Protein 3Q18 (pdb70)

Nearest PDB structures (foldseek):
  3qag-assembly1_A  TM=9.996E-01  e=1.042E-37  Homo sapiens
  3q19-assembly1_A  TM=1.002E+00  e=1.270E-36  Homo sapiens
  3lfl-assembly1_A-2  TM=9.461E-01  e=1.760E-27  Homo sapiens
  3lfl-assembly2_C  TM=9.599E-01  e=8.315E-26  Homo sapiens
  4ags-assembly1_C  TM=8.315E-01  e=5.334E-13  Leishmania infantum

B-factor: mean 18.45, std 7.37, range [5.35, 47.24]

Organism: Homo sapiens (NCBI:txid9606)

Radius of gyration: 23.76 Å; Cα contacts (8 Å, |Δi|>4): 723; chains: 2; bounding box: 56×61×57 Å

Foldseek 3Di:
DPDAADFAPGDDDDADDPQEKEWEAALQDLLQQLLLLLCVVQVRHYDYHYAQPVGGYPCCCVQPVVNDDTWMAGNVRDIFDDRVRSSVCSQVVGDDDHFADPDPVLNVVLVVVVVLCVCQVVLLVVQLVCVVVVHDRPVSLVVNLVSVVVQLVQCVVQVELENSHPDHGSSLSNNPSSVLCCVLSVNPVSCVPRVSVVSSNVVQCPDPSSVVSRDDSVVSNVLVVCVVVVNSVSSD/DADFAPDDDDDADDPQEKEWEAALLDLLQQLLLLLCVVQVRHYYYHYAQPVGGYPCCCVQPVVNDDTWMADNVRDIFDDRVRSSVCSLVVRPGDRQQDPDPVSNVVLVVVVVLCVCLVVLLVVLLVCVLVVHDNPVSLVVNLVSVVVVLVQCVVVVALENSHVDHGSSLSSNPSSVLCCVLSVNPCSCVPRVSVVSNNVVQCVDPSSVVSRDDSVVVNVLVVCVSVVNSVSRD

CATH classification: 3.40.30.10 (+1 more: 1.20.1050.10)

Sequence (469 aa):
DATRTLGKGSQPPGPVPEGLIRIYSMRFCPYSHRTRLVLKAKDIRHEVVNINLRNKPEWYYTKHPFGHIPVLETSQSQLIYESVIACEEYLDDAYPGRKKLFPYDPYERARQKMLLELFSKVPHHLTKEECLVALRSGRESTNLKAALRRQEFSNLEEEILEEYQNTTFFGGTSISMIDYLLWPWFERLDVVYGILDCVSHTPALLRLWISAMKWDPTVSALLLMMDKSIFQGFLNLYFQNNPNAFDRRTLGKGSSQPPGPVPEGLLIRIYSMRFCPYSHRTRLVLKAKDIRRHEVVNINLRNKPEEWYYTKHPFGHIPVLETSQSQLIYESVIACEEYLDDDAYPGRKLFPPYYDPYERRARQKMLLLELFSKKVPHLTKECLVALRSGRESTNLKAALRQEFSNLEEILEYQNTTFFGGTSISMIDYLLWPWFERLDVVYGILDCVSHTPALLRLWISAMKWWDPTVSSALLMMDKSIFQGFLNLYFQNNPNAFD

InterPro domains:
  IPR004045 Glutathione S-transferase, N-terminal [PF13417] (27-100)
  IPR004045 Glutathione S-transferase, N-terminal [PS50404] (22-101)
  IPR005442 Glutathione S-transferase, omega-class [PR01625] (22-37)
  IPR005442 Glutathione S-transferase, omega-class [PR01625] (97-111)
  IPR005442 Glutathione S-transferase, omega-class [PR01625] (165-184)
  IPR010987 Glutathione S-transferase, C-terminal-like [PS50405] (106-231)
  IPR036249 Thioredoxin-like superfamily [SSF52833] (24-122)
  IPR036282 Glutathione S-transferase, C-terminal domain superfamily [SSF47616] (103-237)
  IPR040079 Glutathione transferase family [SFLDS00019] (24-208)
  IPR050983 Glutathione S-transferase Omega/HSP26 [PTHR43968] (1-242)

Solvent-accessible surface area: 22205 Å² total; per-residue (Å²): 69,93,80,181,23,56,14,153,53,28,140,80,33,44,130,8,67,153,36,54,1,9,0,0,0,16,77,23,10,22,94,0,1,10,0,17,0,0,0,101,9,12,126,12,174,58,64,30,18,1,0,15,48,128,70,50,0,100,16,0,107,99,30,9,79,151,0,80,16,0,0,0,15,12,38,131,92,46,45,0,48,68,5,57,16,0,1,14,21,0,5,41,38,65,112,72,102,68,5,7,32,182,70,36,28,64,27,6,56,3,19,28,8,17,106,65,2,75,130,0,15,112,21,1,109,61,0,10,46,5,68,92,59,70,157,143,23,108,109,43,31,51,40,0,76,103,21,0,38,44,1,13,121,33,4,106,186,44,134,33,67,24,2,28,18,119,75,28,16,0,0,0,0,3,0,0,0,5,4,18,1,0,55,13,22,47,0,90,59,0,2,78,78,0,63,21,0,103,130,0,17,41,14,0,95,203,17,107,11,0,61,62,32,78,32,84,98,69,85,5,74,27,19,7,69,58,83,69,126,116,48,73,87,7,25,57,247,26,50,9,162,79,37,154,85,34,46,123,7,67,156,60,57,1,9,0,0,0,10,121,22,14,21,92,0,0,12,0,35,0,0,0,101,6,13,94,7,135,56,53,64,20,31,0,8,55,104,66,44,0,136,32,0,89,99,35,7,77,146,0,77,16,0,0,0,12,10,42,138,86,37,46,0,48,68,5,44,16,0,1,22,20,0,2,69,32,70,104,47,114,109,6,21,31,216,49,34,38,56,56,5,41,3,21,30,10,20,106,74,2,73,125,1,14,112,17,1,114,59,0,10,55,6,69,88,56,65,168,160,19,108,130,42,35,55,39,0,75,103,28,1,28,41,2,12,116,44,3,105,196,45,134,41,64,22,0,35,15,116,84,27,16,0,0,0,0,4,0,1,0,5,6,23,1,0,64,19,22,45,0,92,62,0,3,78,78,1,67,20,0,102,127,0,19,48,20,0,106,211,15,108,10,0,57,62,30,74,36,74,100,78,75,5,69,36,27,6,72,59,89,68,119,108,50,59,96,12,23,111

Structure (mmCIF, N/CA/C/O backbone):
data_3Q18
#
_entry.id   3Q18
#
_cell.length_a   46.659
_cell.length_b   85.718
_cell.length_c   60.359
_cell.angle_alpha   90.00
_cell.angle_beta   95.26
_cell.angle_gamma   90.00
#
_symmetry.space_group_name_H-M   'P 1 21 1'
#
loop_
_entity.id
_entity.type
_entity.pdbx_description
1 polymer 'Glutathione S-transferase omega-2'
2 non-polymer DI(HYDROXYETHYL)ETHER
3 non-polymer GLYCEROL
4 non-polymer 'CHLORIDE ION'
5 water water
#
loop_
_atom_site.group_PDB
_atom_site.id
_atom_site.type_symbol
_atom_site.label_atom_id
_atom_site.label_alt_id
_atom_site.label_comp_id
_atom_site.label_asym_id
_atom_site.label_entity_id
_atom_site.label_seq_id
_atom_site.pdbx_PDB_ins_code
_atom_site.Cartn_x
_atom_site.Cartn_y
_atom_site.Cartn_z
_atom_site.occupancy
_atom_site.B_iso_or_equiv
_atom_site.auth_seq_id
_atom_site.auth_comp_id
_atom_site.auth_asym_id
_atom_site.auth_atom_id
_atom_site.pdbx_PDB_model_num
ATOM 1 N N . ASP A 1 4 ? 15.032 -12.832 32.523 1.00 28.78 4 ASP A N 1
ATOM 2 C CA . ASP A 1 4 ? 16.157 -12.505 31.600 1.00 28.53 4 ASP A CA 1
ATOM 3 C C . ASP A 1 4 ? 17.522 -12.590 32.294 1.00 29.13 4 ASP A C 1
ATOM 4 O O . ASP A 1 4 ? 18.500 -12.015 31.813 1.00 29.23 4 ASP A O 1
ATOM 9 N N . ALA A 1 5 ? 17.583 -13.314 33.413 1.00 29.37 5 ALA A N 1
ATOM 10 C CA . ALA A 1 5 ? 18.805 -13.424 34.216 1.00 29.74 5 ALA A CA 1
ATOM 11 C C . ALA A 1 5 ? 19.773 -14.446 33.616 1.00 30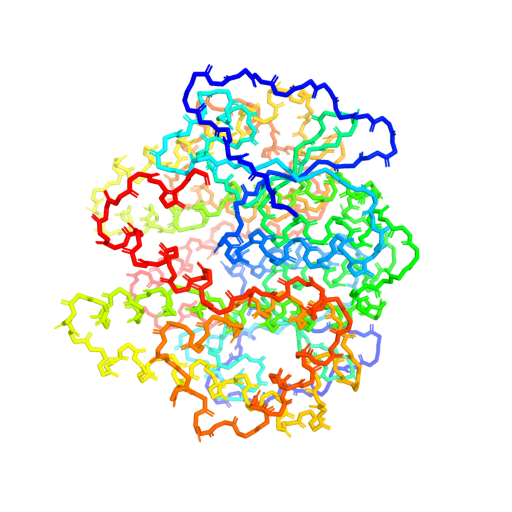.10 5 ALA A C 1
ATOM 12 O O . ALA A 1 5 ? 20.052 -15.484 34.221 1.00 31.18 5 ALA A O 1
ATOM 14 N N . THR A 1 6 ? 20.279 -14.140 32.424 1.00 29.00 6 THR A N 1
ATOM 15 C CA . THR A 1 6 ? 21.228 -15.003 31.723 1.00 29.22 6 THR A CA 1
ATOM 16 C C . THR A 1 6 ? 22.418 -14.180 31.248 1.00 29.11 6 THR A C 1
ATOM 17 O O . THR A 1 6 ? 22.305 -12.965 31.052 1.00 28.74 6 THR A O 1
ATOM 21 N N . ARG A 1 7 ? 23.551 -14.847 31.052 1.00 29.66 7 ARG A N 1
ATOM 22 C CA . ARG A 1 7 ? 24.764 -14.176 30.594 1.00 29.70 7 ARG A CA 1
ATOM 23 C C . ARG A 1 7 ? 24.619 -13.693 29.156 1.00 27.89 7 ARG A C 1
ATOM 24 O O . ARG A 1 7 ? 23.843 -14.251 28.377 1.00 27.36 7 ARG A O 1
ATOM 32 N N . THR A 1 8 ? 25.382 -12.659 28.816 1.00 26.64 8 THR A N 1
ATOM 33 C CA . THR A 1 8 ? 25.308 -12.041 27.501 1.00 25.04 8 THR A CA 1
ATOM 34 C C . THR A 1 8 ? 26.141 -12.803 26.483 1.00 25.42 8 THR A C 1
ATOM 35 O O . THR A 1 8 ? 27.118 -13.465 26.835 1.00 26.53 8 THR A O 1
ATOM 39 N N . LEU A 1 9 ? 25.737 -12.701 25.223 1.00 24.10 9 LEU A N 1
ATOM 40 C CA . LEU A 1 9 ? 26.514 -13.205 24.106 1.00 24.71 9 LEU A CA 1
ATOM 41 C C . LEU A 1 9 ? 27.342 -12.059 23.549 1.00 24.77 9 LEU A C 1
ATOM 42 O O . LEU A 1 9 ? 26.805 -10.985 23.267 1.00 23.81 9 LEU A O 1
ATOM 47 N N . GLY A 1 10 ? 28.641 -12.298 23.385 1.00 26.13 10 GLY A N 1
ATOM 48 C CA . GLY A 1 10 ? 29.568 -11.272 22.911 1.00 26.61 10 GLY A CA 1
ATOM 49 C C . GLY A 1 10 ? 30.371 -11.712 21.702 1.00 27.91 10 GLY A C 1
ATOM 50 O O . GLY A 1 10 ? 30.069 -12.731 21.074 1.00 27.61 10 GLY A O 1
ATOM 51 N N . LYS A 1 11 ? 31.405 -10.933 21.383 1.00 28.82 11 LYS A N 1
ATOM 52 C CA . LYS A 1 11 ? 32.308 -11.251 20.283 1.00 30.10 11 LYS A CA 1
ATOM 53 C C . LYS A 1 11 ? 32.817 -12.677 20.433 1.00 31.19 11 LYS A C 1
ATOM 54 O O . LYS A 1 11 ? 33.252 -13.076 21.516 1.00 31.86 11 LYS A O 1
ATOM 60 N N . GLY A 1 12 ? 32.729 -13.445 19.353 1.00 31.46 12 GLY A N 1
ATOM 61 C CA . GLY A 1 12 ? 33.188 -14.830 19.349 1.00 32.66 12 GLY A CA 1
ATOM 62 C C . GLY A 1 12 ? 32.080 -15.847 19.557 1.00 31.77 12 GLY A C 1
ATOM 63 O O . GLY A 1 12 ? 32.247 -17.014 19.202 1.00 32.94 12 GLY A O 1
ATOM 64 N N . SER A 1 13 ? 30.952 -15.415 20.127 1.00 29.98 13 SER A N 1
ATOM 65 C CA . SER A 1 13 ? 29.817 -16.310 20.366 1.00 28.93 13 SER A CA 1
ATOM 66 C C . SER A 1 13 ? 29.197 -16.763 19.051 1.00 28.73 13 SER A C 1
ATOM 67 O O . SER A 1 13 ? 29.382 -16.131 18.007 1.00 28.72 13 SER A O 1
ATOM 70 N N . GLN A 1 14 ? 28.463 -17.867 19.110 1.00 28.53 14 GLN A N 1
ATOM 71 C CA . GLN A 1 14 ? 27.866 -18.457 17.920 1.00 28.39 14 GLN A CA 1
ATOM 72 C C . GLN A 1 14 ? 26.444 -17.938 17.722 1.00 26.61 14 GLN A C 1
ATOM 73 O O . GLN A 1 14 ? 25.757 -17.651 18.700 1.00 25.86 14 GLN A O 1
ATOM 79 N N . PRO A 1 15 ? 26.001 -17.807 16.453 1.00 26.36 15 PRO A N 1
ATOM 80 C CA . PRO A 1 15 ? 24.657 -17.293 16.191 1.00 25.12 15 PRO A CA 1
ATOM 81 C C . PRO A 1 15 ? 23.573 -18.214 16.749 1.00 24.51 15 PRO A C 1
ATOM 82 O O . PRO A 1 15 ? 23.713 -19.439 16.662 1.00 25.34 15 PRO A O 1
ATOM 86 N N . PRO A 1 16 ? 22.497 -17.635 17.316 1.00 22.99 16 PRO A N 1
ATOM 87 C CA . PRO A 1 16 ? 21.373 -18.460 17.747 1.00 22.59 16 PRO A CA 1
ATOM 88 C C . PRO A 1 16 ? 20.720 -19.179 16.572 1.00 22.97 16 PRO A C 1
ATOM 89 O O . PRO A 1 16 ? 20.743 -18.678 15.447 1.00 23.27 16 PRO A O 1
ATOM 93 N N . GLY A 1 17 ? 20.141 -20.343 16.839 1.00 23.29 17 GLY A N 1
ATOM 94 C CA . GLY A 1 17 ? 19.412 -21.083 15.824 1.00 23.53 17 GLY A CA 1
ATOM 95 C C . GLY A 1 17 ? 18.055 -20.471 15.547 1.00 22.46 17 GLY A C 1
ATOM 96 O O . GLY A 1 17 ? 17.712 -19.421 16.105 1.00 21.20 17 GLY A O 1
ATOM 97 N N . PRO A 1 18 ? 17.259 -21.128 14.687 1.00 22.79 18 PRO A N 1
ATOM 98 C CA . PRO A 1 18 ? 15.925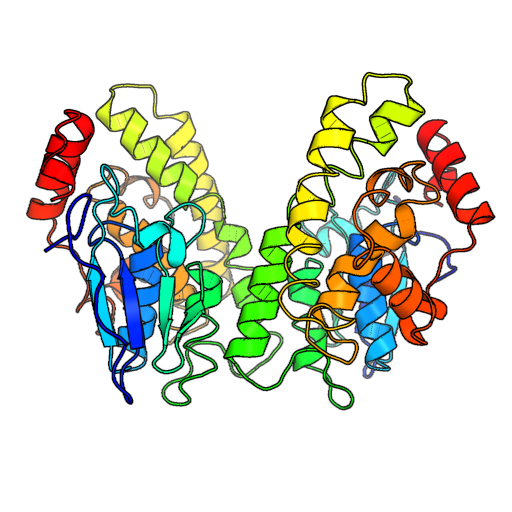 -20.601 14.399 1.00 21.92 18 PRO A CA 1
ATOM 99 C C . PRO A 1 18 ? 15.051 -20.544 15.653 1.00 20.75 18 PRO A C 1
ATOM 100 O O . PRO A 1 18 ? 15.197 -21.376 16.552 1.00 21.02 18 PRO A O 1
ATOM 104 N N . VAL A 1 19 ? 14.159 -19.561 15.703 1.00 19.36 19 VAL A N 1
ATOM 105 C CA . VAL A 1 19 ? 13.238 -19.410 16.823 1.00 18.60 19 VAL A CA 1
ATOM 106 C C . VAL A 1 19 ? 12.183 -20.518 16.737 1.00 19.31 19 VAL A C 1
ATOM 107 O O . VAL A 1 19 ? 11.559 -20.693 15.687 1.00 19.47 19 VAL A O 1
ATOM 111 N N . PRO A 1 20 ? 11.998 -21.289 17.824 1.00 19.87 20 PRO A N 1
ATOM 112 C CA . PRO A 1 20 ? 11.020 -22.379 17.791 1.00 20.88 20 PRO A CA 1
ATOM 113 C C . PRO A 1 20 ? 9.593 -21.904 17.531 1.00 20.63 20 PRO A C 1
ATOM 114 O O . PRO A 1 20 ? 9.210 -20.833 17.993 1.00 19.05 20 PRO A O 1
ATOM 118 N N . GLU A 1 21 ? 8.811 -22.706 16.813 1.00 21.63 21 GLU A N 1
ATOM 119 C CA . GLU A 1 21 ? 7.400 -22.390 16.593 1.00 22.08 21 GLU A CA 1
ATOM 120 C C . GLU A 1 21 ? 6.717 -22.194 17.943 1.00 21.43 21 GLU A C 1
ATOM 121 O O . GLU A 1 21 ? 6.941 -22.967 18.871 1.00 22.24 21 GLU A O 1
ATOM 127 N N . GLY A 1 22 ? 5.897 -21.152 18.052 1.00 20.41 22 GLY A N 1
ATOM 128 C CA . GLY A 1 22 ? 5.196 -20.856 19.294 1.00 19.88 22 GLY A CA 1
ATOM 129 C C . GLY A 1 22 ? 5.954 -19.905 20.204 1.00 19.08 22 GLY A C 1
ATOM 130 O O . GLY A 1 22 ? 5.420 -19.475 21.224 1.00 19.41 22 GLY A O 1
ATOM 131 N N . LEU A 1 23 ? 7.198 -19.584 19.847 1.00 18.46 23 LEU A N 1
ATOM 132 C CA . LEU A 1 23 ? 7.991 -18.606 20.586 1.00 17.64 23 LEU A CA 1
ATOM 133 C C . LEU A 1 23 ? 8.308 -17.408 19.704 1.00 16.57 23 LEU A C 1
ATOM 134 O O . LEU A 1 23 ? 8.269 -17.494 18.477 1.00 16.62 23 LEU A O 1
ATOM 139 N N . ILE A 1 24 ? 8.605 -16.287 20.354 1.00 15.24 24 ILE A N 1
ATOM 140 C CA . ILE A 1 24 ? 9.248 -15.157 19.712 1.00 14.63 24 ILE A CA 1
ATOM 141 C C . ILE A 1 24 ? 10.507 -14.833 20.521 1.00 14.00 24 ILE A C 1
ATOM 142 O O . ILE A 1 24 ? 10.557 -15.089 21.728 1.00 14.15 24 ILE A O 1
ATOM 147 N N . ARG A 1 25 ? 11.530 -14.323 19.844 1.00 13.23 25 ARG A N 1
ATOM 148 C CA . ARG A 1 25 ? 12.814 -13.997 20.474 1.00 12.94 25 ARG A CA 1
ATOM 149 C C . ARG A 1 25 ? 12.990 -12.489 20.584 1.00 12.00 25 ARG A C 1
ATOM 150 O O . ARG A 1 25 ? 12.667 -11.760 19.651 1.00 11.87 25 ARG A O 1
ATOM 158 N N . ILE A 1 26 ? 13.501 -12.024 21.722 1.00 11.65 26 ILE A N 1
ATOM 159 C CA . ILE A 1 26 ? 13.910 -10.629 21.872 1.00 11.17 26 ILE A CA 1
ATOM 160 C C . ILE A 1 26 ? 15.393 -10.573 22.199 1.00 11.81 26 ILE A C 1
ATOM 161 O O . ILE A 1 26 ? 15.859 -11.241 23.130 1.00 12.18 26 ILE A O 1
ATOM 166 N N . TYR A 1 27 ? 16.126 -9.794 21.409 1.00 11.72 27 TYR A N 1
ATOM 167 C CA . TYR A 1 27 ? 17.502 -9.451 21.723 1.00 12.42 27 TYR A CA 1
ATOM 168 C C . TYR A 1 27 ? 17.487 -8.223 22.619 1.00 12.07 27 TYR A C 1
ATOM 169 O O . TYR A 1 27 ? 16.858 -7.211 22.297 1.00 12.34 27 TYR A O 1
ATOM 178 N N . SER A 1 28 ? 18.179 -8.330 23.745 1.00 12.35 28 SER A N 1
ATOM 179 C CA . SER A 1 28 ? 18.010 -7.404 24.854 1.00 12.18 28 SER A CA 1
ATOM 180 C C . SER A 1 28 ? 19.321 -7.243 25.622 1.00 12.90 28 SER A C 1
ATOM 181 O O . SER A 1 28 ? 20.376 -7.745 25.209 1.00 13.00 28 SER A O 1
ATOM 184 N N . MET A 1 29 ? 19.237 -6.523 26.733 1.00 13.04 29 MET A N 1
ATOM 185 C CA . MET A 1 29 ? 20.314 -6.415 27.710 1.00 14.54 29 MET A CA 1
ATOM 186 C C . MET A 1 29 ? 19.613 -6.033 29.020 1.00 14.06 29 MET A C 1
ATOM 187 O O . MET A 1 29 ? 18.713 -5.202 29.008 1.00 12.69 29 MET A O 1
ATOM 192 N N . ARG A 1 30 ? 19.997 -6.645 30.142 1.00 14.54 30 ARG A N 1
ATOM 193 C CA . ARG A 1 30 ? 19.173 -6.583 31.362 1.00 14.80 30 ARG A CA 1
ATOM 194 C C . ARG A 1 30 ? 18.913 -5.179 31.908 1.00 14.42 30 ARG A C 1
ATOM 195 O O . ARG A 1 30 ? 17.920 -4.969 32.618 1.00 14.19 30 ARG A O 1
ATOM 203 N N . PHE A 1 31 ? 19.795 -4.236 31.577 1.00 14.13 31 PHE A N 1
ATOM 204 C CA . PHE A 1 31 ? 19.718 -2.870 32.097 1.00 14.05 31 PHE A CA 1
ATOM 205 C C . PHE A 1 31 ? 19.371 -1.816 31.044 1.00 13.52 31 PHE A C 1
ATOM 206 O O . PHE A 1 31 ? 19.352 -0.621 31.355 1.00 14.01 31 PHE A O 1
ATOM 214 N N . CYS A 1 32 ? 19.064 -2.245 29.821 1.00 13.11 32 CYS A N 1
ATOM 215 C CA . CYS A 1 32 ? 18.660 -1.324 28.746 1.00 12.63 32 CYS A CA 1
ATOM 216 C C . CYS A 1 32 ? 17.201 -0.906 28.917 1.00 11.75 32 CYS A C 1
ATOM 217 O O . CYS A 1 32 ? 16.320 -1.767 28.942 1.00 11.32 32 CYS A O 1
ATOM 220 N N . PRO A 1 33 ? 16.931 0.412 29.036 1.00 11.22 33 PRO A N 1
ATOM 221 C CA . PRO A 1 33 ? 15.537 0.853 29.236 1.00 10.61 33 PRO A CA 1
ATOM 222 C C . PRO A 1 33 ? 14.636 0.674 28.014 1.00 10.11 33 PRO A C 1
ATOM 223 O O . PRO A 1 33 ? 13.424 0.490 28.159 1.00 9.50 33 PRO A O 1
ATOM 227 N N . TYR A 1 34 ? 15.213 0.735 26.818 1.00 10.26 34 TYR A N 1
ATOM 228 C CA . TYR A 1 34 ? 14.434 0.532 25.597 1.00 10.43 34 TYR A CA 1
ATOM 229 C C . TYR A 1 34 ? 13.996 -0.919 25.479 1.00 10.34 34 TYR A C 1
ATOM 230 O O . TYR A 1 34 ? 12.875 -1.217 25.051 1.00 10.43 34 TYR A O 1
ATOM 239 N N . SER A 1 35 ? 14.897 -1.830 25.839 1.00 10.27 35 SER A N 1
ATOM 240 C CA . SER A 1 35 ? 14.571 -3.250 25.855 1.00 10.70 35 SER A CA 1
ATOM 241 C C . SER A 1 35 ? 13.587 -3.584 26.972 1.00 10.37 35 SER A C 1
ATOM 242 O O . SER A 1 35 ? 12.720 -4.448 26.816 1.00 10.07 35 SER A O 1
ATOM 245 N N . HIS A 1 36 ? 13.728 -2.888 28.097 1.00 10.14 36 HIS A N 1
ATOM 246 C CA . HIS A 1 36 ? 12.839 -3.053 29.243 1.00 10.52 36 HIS A CA 1
ATOM 247 C C . HIS A 1 36 ? 11.394 -2.774 28.824 1.00 10.40 36 HIS A C 1
ATOM 248 O O . HIS A 1 36 ? 10.477 -3.518 29.152 1.00 10.92 36 HIS A O 1
ATOM 255 N N . ARG A 1 37 ? 11.213 -1.704 28.066 1.00 10.92 37 ARG A N 1
ATOM 256 C CA . ARG A 1 37 ? 9.928 -1.343 27.498 1.00 10.66 37 ARG A CA 1
ATOM 257 C C . ARG A 1 37 ? 9.278 -2.529 26.764 1.00 10.47 37 ARG A C 1
ATOM 258 O O . ARG A 1 37 ? 8.124 -2.889 27.031 1.00 9.84 37 ARG A O 1
ATOM 266 N N . THR A 1 38 ? 10.037 -3.161 25.872 1.00 10.21 38 THR A N 1
ATOM 267 C CA . THR A 1 38 ? 9.523 -4.274 25.079 1.00 10.59 38 THR A CA 1
ATOM 268 C C . THR A 1 38 ? 9.303 -5.531 25.938 1.00 10.21 38 THR A C 1
ATOM 269 O O . THR A 1 38 ? 8.341 -6.270 25.724 1.00 10.64 38 THR A O 1
ATOM 273 N N . ARG A 1 39 ? 10.172 -5.764 26.921 1.00 9.75 39 ARG A N 1
ATOM 274 C CA . ARG A 1 39 ? 9.998 -6.895 27.837 1.00 9.91 39 ARG A CA 1
ATOM 275 C C . ARG A 1 39 ? 8.732 -6.741 28.696 1.00 9.83 39 ARG A C 1
ATOM 276 O O . ARG A 1 39 ? 8.053 -7.717 28.973 1.00 10.00 39 ARG A O 1
ATOM 284 N N . LEU A 1 40 ? 8.407 -5.507 29.079 1.00 9.77 40 LEU A N 1
ATOM 285 C CA . LEU A 1 40 ? 7.158 -5.224 29.787 1.00 9.79 40 LEU A CA 1
ATOM 286 C C . LEU A 1 40 ? 5.937 -5.625 28.958 1.00 9.89 40 LEU A C 1
ATOM 287 O O . LEU A 1 40 ? 5.007 -6.252 29.463 1.00 10.50 40 LEU A O 1
ATOM 292 N N . VAL A 1 41 ? 5.950 -5.268 27.681 1.00 9.60 41 VAL A N 1
ATOM 293 C CA . VAL A 1 41 ? 4.844 -5.611 26.779 1.00 9.92 41 VAL A CA 1
ATOM 294 C C . VAL A 1 41 ? 4.715 -7.132 26.596 1.00 10.36 41 VAL A C 1
ATOM 295 O O . VAL A 1 41 ? 3.616 -7.676 26.659 1.00 10.29 41 VAL A O 1
ATOM 299 N N . LEU A 1 42 ? 5.841 -7.813 26.394 1.00 10.89 42 LEU A N 1
ATOM 300 C CA . LEU A 1 42 ? 5.864 -9.275 26.309 1.00 11.47 42 LEU A CA 1
ATOM 301 C C . LEU A 1 42 ? 5.252 -9.918 27.557 1.00 12.10 42 LEU A C 1
ATOM 302 O O . LEU A 1 42 ? 4.454 -10.838 27.451 1.00 12.48 42 LEU A O 1
ATOM 307 N N . LYS A 1 43 ? 5.615 -9.413 28.733 1.00 12.28 43 LYS A N 1
ATOM 308 C CA . LYS A 1 43 ? 5.105 -9.957 29.989 1.00 13.17 43 LYS A CA 1
ATOM 309 C C . LYS A 1 43 ? 3.626 -9.621 30.202 1.00 13.02 43 LYS A C 1
ATOM 310 O O . LYS A 1 43 ? 2.848 -10.484 30.605 1.00 13.17 43 LYS A O 1
ATOM 316 N N . ALA A 1 44 ? 3.244 -8.375 29.918 1.00 12.62 44 ALA A N 1
ATOM 317 C CA . ALA A 1 44 ? 1.865 -7.917 30.113 1.00 12.91 44 ALA A CA 1
ATOM 318 C C . ALA A 1 44 ? 0.871 -8.735 29.289 1.00 13.50 44 ALA A C 1
ATOM 319 O O . ALA A 1 44 ? -0.237 -9.020 29.746 1.00 14.62 44 ALA A O 1
ATOM 321 N N . LYS A 1 45 ? 1.281 -9.120 28.084 1.00 13.73 45 LYS A N 1
ATOM 322 C CA . LYS A 1 45 ? 0.439 -9.905 27.187 1.00 14.41 45 LYS A CA 1
ATOM 323 C C . LYS A 1 45 ? 0.595 -11.425 27.341 1.00 14.91 45 LYS A C 1
ATOM 324 O O . LYS A 1 45 ? -0.052 -12.191 26.622 1.00 14.99 45 LYS A O 1
ATOM 330 N N . ASP A 1 46 ? 1.435 -11.853 28.282 1.00 14.98 46 ASP A N 1
ATOM 331 C CA . ASP A 1 46 ? 1.685 -13.273 28.540 1.00 16.06 46 ASP A CA 1
ATOM 332 C C . ASP A 1 46 ? 2.156 -13.996 27.277 1.00 15.48 46 ASP A C 1
ATOM 333 O O . ASP A 1 46 ? 1.747 -15.118 26.997 1.00 16.02 46 ASP A O 1
ATOM 338 N N . ILE A 1 47 ? 3.023 -13.339 26.512 1.00 14.35 47 ILE A N 1
ATOM 339 C CA . ILE A 1 47 ? 3.565 -13.918 25.291 1.00 14.05 47 ILE A CA 1
ATOM 340 C C . ILE A 1 47 ? 4.737 -14.818 25.655 1.00 14.85 47 ILE A C 1
ATOM 341 O O . ILE A 1 47 ? 5.610 -14.422 26.431 1.00 14.74 47 ILE A O 1
ATOM 346 N N . ARG A 1 48 ? 4.739 -16.023 25.094 1.00 15.89 48 ARG A N 1
ATOM 347 C CA . ARG A 1 48 ? 5.834 -16.965 25.280 1.00 16.96 48 ARG A CA 1
ATOM 348 C C . ARG A 1 48 ? 7.026 -16.469 24.478 1.00 16.25 48 ARG A C 1
ATOM 349 O O . ARG A 1 48 ? 6.926 -16.246 23.264 1.00 15.54 48 ARG A O 1
ATOM 357 N N . HIS A 1 49 ? 8.148 -16.267 25.160 1.00 15.75 49 HIS A N 1
ATOM 358 C CA . HIS A 1 49 ? 9.304 -15.686 24.509 1.00 15.56 49 HIS A CA 1
ATOM 359 C C . HIS A 1 49 ? 10.620 -16.112 25.135 1.00 16.04 49 HIS A C 1
ATOM 360 O O . HIS A 1 49 ? 10.667 -16.633 26.253 1.00 16.90 49 HIS A O 1
ATOM 367 N N . GLU A 1 50 ? 11.678 -15.875 24.374 1.00 15.94 50 GLU A N 1
ATOM 368 C CA . GLU A 1 50 ? 13.041 -16.155 24.767 1.00 16.34 50 GLU A CA 1
ATOM 369 C C . GLU A 1 50 ? 13.776 -14.818 24.770 1.00 15.39 50 GLU A C 1
ATOM 370 O O . GLU A 1 50 ? 13.660 -14.048 23.815 1.00 14.61 50 GLU A O 1
ATOM 376 N N . VAL A 1 51 ? 14.504 -14.535 25.846 1.00 15.04 51 VAL A N 1
ATOM 377 C CA . VAL A 1 51 ? 15.327 -13.332 25.922 1.00 14.35 51 VAL A CA 1
ATOM 378 C C . VAL A 1 51 ? 16.802 -13.695 25.706 1.00 14.49 51 VAL A C 1
ATOM 379 O O . VAL A 1 51 ? 17.361 -14.491 26.459 1.00 14.97 51 VAL A O 1
ATOM 383 N N . VAL A 1 52 ? 17.422 -13.113 24.679 1.00 13.77 52 VAL A N 1
ATOM 384 C CA . VAL A 1 52 ? 18.845 -13.325 24.399 1.00 14.16 52 VAL A CA 1
ATOM 385 C C . VAL A 1 52 ? 19.583 -12.022 24.684 1.00 13.83 52 VAL A C 1
ATOM 386 O O . VAL A 1 52 ? 19.411 -11.039 23.964 1.00 13.84 52 VAL A O 1
ATOM 390 N N . ASN A 1 53 ? 20.390 -12.011 25.737 1.00 14.42 53 ASN A N 1
ATOM 391 C CA . ASN A 1 53 ? 21.126 -10.799 26.119 1.00 14.56 53 ASN A CA 1
ATOM 392 C C . ASN A 1 53 ? 22.415 -10.638 25.313 1.00 15.46 53 ASN A C 1
ATOM 393 O O . ASN A 1 53 ? 23.147 -11.604 25.091 1.00 15.83 53 ASN A O 1
ATOM 398 N N . ILE A 1 54 ? 22.672 -9.404 24.880 1.00 15.57 54 ILE A N 1
ATOM 399 C CA . ILE A 1 54 ? 23.800 -9.071 24.016 1.00 16.81 54 ILE A CA 1
ATOM 400 C C . ILE A 1 54 ? 24.807 -8.207 24.777 1.00 17.82 54 ILE A C 1
ATOM 401 O O . ILE A 1 54 ? 24.428 -7.258 25.453 1.00 16.84 54 ILE A O 1
ATOM 406 N N . ASN A 1 55 ? 26.087 -8.547 24.656 1.00 19.68 55 ASN A N 1
ATOM 407 C CA . ASN A 1 55 ? 27.157 -7.752 25.242 1.00 21.13 55 ASN A CA 1
ATOM 408 C C . ASN A 1 55 ? 27.372 -6.497 24.398 1.00 21.26 55 ASN A C 1
ATOM 409 O O . ASN A 1 55 ? 27.931 -6.576 23.311 1.00 22.00 55 ASN A O 1
ATOM 414 N N . LEU A 1 56 ? 26.927 -5.349 24.903 1.00 21.32 56 LEU A N 1
ATOM 415 C CA . LEU A 1 56 ? 26.944 -4.107 24.128 1.00 21.81 56 LEU A CA 1
ATOM 416 C C . LEU A 1 56 ? 28.344 -3.509 23.970 1.00 23.51 56 LEU A C 1
ATOM 417 O O . LEU A 1 56 ? 28.609 -2.794 23.000 1.00 23.68 56 LEU A O 1
ATOM 422 N N . ARG A 1 57 ? 29.230 -3.797 24.921 1.00 25.02 57 ARG A N 1
ATOM 423 C CA . ARG A 1 57 ? 30.621 -3.347 24.844 1.00 26.88 57 ARG A CA 1
ATOM 424 C C . ARG A 1 57 ? 31.412 -4.148 23.814 1.00 27.91 57 ARG A C 1
ATOM 425 O O . ARG A 1 57 ? 32.278 -3.605 23.121 1.00 28.98 57 ARG A O 1
ATOM 433 N N . ASN A 1 58 ? 31.120 -5.445 23.736 1.00 27.74 58 ASN A N 1
ATOM 434 C CA . ASN A 1 58 ? 31.854 -6.372 22.891 1.00 28.76 58 ASN A CA 1
ATOM 435 C C . ASN A 1 58 ? 30.861 -7.227 22.099 1.00 27.62 58 ASN A C 1
ATOM 436 O O . ASN A 1 58 ? 30.682 -8.414 22.370 1.00 27.70 58 ASN A O 1
ATOM 441 N N . LYS A 1 59 ? 30.215 -6.606 21.115 1.00 26.49 59 LYS A N 1
ATOM 442 C CA . LYS A 1 59 ? 29.080 -7.227 20.418 1.00 25.34 59 LYS A CA 1
ATOM 443 C C . LYS A 1 59 ? 29.480 -8.412 19.548 1.00 25.72 59 LYS A C 1
ATOM 444 O O . LYS A 1 59 ? 30.567 -8.418 18.959 1.00 26.74 59 LYS A O 1
ATOM 450 N N . PRO A 1 60 ? 28.600 -9.427 19.462 1.00 24.61 60 PRO A N 1
ATOM 451 C CA . PRO A 1 60 ? 28.840 -10.500 18.508 1.00 25.27 60 PRO A CA 1
ATOM 452 C C . PRO A 1 60 ? 28.788 -9.985 17.075 1.00 25.24 60 PRO A C 1
ATOM 453 O O . PRO A 1 60 ? 27.903 -9.203 16.735 1.00 24.05 60 PRO A O 1
ATOM 457 N N . GLU A 1 61 ? 29.750 -10.404 16.259 1.00 26.58 61 GLU A N 1
ATOM 458 C CA . GLU A 1 61 ? 29.763 -10.071 14.834 1.00 26.93 61 GLU A CA 1
ATOM 459 C C . GLU A 1 61 ? 28.434 -10.411 14.144 1.00 25.60 61 GLU A C 1
ATOM 460 O O . GLU A 1 61 ? 27.902 -9.600 13.379 1.00 24.98 61 GLU A O 1
ATOM 466 N N . TRP A 1 62 ? 27.886 -11.587 14.448 1.00 24.77 62 TRP A N 1
ATOM 467 C CA . TRP A 1 62 ? 26.601 -12.022 13.882 1.00 23.60 62 TRP A CA 1
ATOM 468 C C . TRP A 1 62 ? 25.420 -11.128 14.263 1.00 22.02 62 TRP A C 1
ATOM 469 O O . TRP A 1 62 ? 24.393 -11.142 13.579 1.00 21.38 62 TRP A O 1
ATOM 480 N N . TYR A 1 63 ? 25.543 -10.367 15.349 1.00 21.24 63 TYR A N 1
ATOM 481 C CA . TYR A 1 63 ? 24.432 -9.522 15.787 1.00 19.84 63 TYR A CA 1
ATOM 482 C C . TYR A 1 63 ? 24.108 -8.395 14.793 1.00 19.76 63 TYR A C 1
ATOM 483 O O . TYR A 1 63 ? 22.976 -7.906 14.748 1.00 18.74 63 TYR A O 1
ATOM 492 N N . TYR A 1 64 ? 25.085 -8.001 13.983 1.00 21.24 64 TYR A N 1
ATOM 493 C CA . TYR A 1 64 ? 24.842 -7.012 12.936 1.00 21.78 64 TYR A CA 1
ATOM 494 C C . TYR A 1 64 ? 24.014 -7.562 11.763 1.00 22.19 64 TYR A C 1
ATOM 495 O O . TYR A 1 64 ? 23.633 -6.799 10.872 1.00 22.64 64 TYR A O 1
ATOM 504 N N . THR A 1 65 ? 23.749 -8.873 11.754 1.00 22.17 65 THR A N 1
ATOM 505 C CA . THR A 1 65 ? 22.738 -9.455 10.861 1.00 22.20 65 THR A CA 1
ATOM 506 C C . THR A 1 65 ? 21.312 -9.336 11.439 1.00 20.99 65 THR A C 1
ATOM 507 O O . THR A 1 65 ? 20.342 -9.629 10.742 1.00 20.81 65 THR A O 1
ATOM 511 N N . LYS A 1 66 ? 21.192 -8.931 12.706 1.00 20.08 66 LYS A N 1
ATOM 512 C CA . LYS A 1 66 ? 19.890 -8.739 13.362 1.00 19.33 66 LYS A CA 1
ATOM 513 C C . LYS A 1 66 ? 19.499 -7.266 13.373 1.00 19.06 66 LYS A C 1
ATOM 514 O O . LYS A 1 66 ? 18.324 -6.925 13.194 1.00 18.76 66 LYS A O 1
ATOM 520 N N . HIS A 1 67 ? 20.476 -6.401 13.627 1.00 19.53 67 HIS A N 1
ATOM 521 C CA . HIS A 1 67 ? 20.287 -4.964 13.459 1.00 19.70 67 HIS A CA 1
ATOM 522 C C . HIS A 1 67 ? 21.535 -4.380 12.799 1.00 21.21 67 HIS A C 1
ATOM 523 O O . HIS A 1 67 ? 22.644 -4.648 13.253 1.00 21.35 67 HIS A O 1
ATOM 530 N N . PRO A 1 68 ? 21.359 -3.569 11.734 1.00 22.38 68 PRO A N 1
ATOM 531 C CA . PRO A 1 68 ? 22.506 -3.068 10.961 1.00 23.89 68 PRO A CA 1
ATOM 532 C C . PRO A 1 68 ? 23.581 -2.348 11.782 1.00 24.19 68 PRO A C 1
ATOM 533 O O . PRO A 1 68 ? 24.760 -2.390 11.422 1.00 25.11 68 PRO A O 1
ATOM 537 N N . PHE A 1 69 ? 23.166 -1.671 12.850 1.00 23.41 69 PHE A N 1
ATOM 538 C CA . PHE A 1 69 ? 24.073 -0.915 13.716 1.00 23.80 69 PHE A CA 1
ATOM 539 C C . PHE A 1 69 ? 24.212 -1.514 15.115 1.00 22.52 69 PHE A C 1
ATOM 540 O O . PHE A 1 69 ? 24.724 -0.862 16.027 1.00 22.69 69 PHE A O 1
ATOM 548 N N . GLY A 1 70 ? 23.770 -2.757 15.276 1.00 21.25 70 GLY A N 1
ATOM 549 C CA . GLY A 1 70 ? 23.885 -3.458 16.548 1.00 20.41 70 GLY A CA 1
ATOM 550 C C . GLY A 1 70 ? 23.054 -2.886 17.681 1.00 18.91 70 GLY A C 1
ATOM 551 O O . GLY A 1 70 ? 23.436 -3.006 18.847 1.00 18.50 70 GLY A O 1
ATOM 552 N N . HIS A 1 71 ? 21.922 -2.263 17.350 1.00 17.76 71 HIS A N 1
ATOM 553 C CA . HIS A 1 71 ? 21.012 -1.738 18.365 1.00 16.64 71 HIS A CA 1
ATOM 554 C C . HIS A 1 71 ? 20.142 -2.841 18.968 1.00 15.43 71 HIS A C 1
ATOM 555 O O . HIS A 1 71 ? 19.848 -3.848 18.321 1.00 15.48 71 HIS A O 1
ATOM 562 N N . ILE A 1 72 ? 19.713 -2.609 20.203 1.00 14.48 72 ILE A N 1
ATOM 563 C CA . ILE A 1 72 ? 18.662 -3.397 20.848 1.00 13.50 72 ILE A CA 1
ATOM 564 C C . ILE A 1 72 ? 17.528 -2.446 21.251 1.00 12.63 72 ILE A C 1
ATOM 565 O O . ILE A 1 72 ? 17.761 -1.248 21.417 1.00 12.83 72 ILE A O 1
ATOM 570 N N . PRO A 1 73 ? 16.299 -2.969 21.413 1.00 11.91 73 PRO A N 1
ATOM 571 C CA . PRO A 1 73 ? 15.903 -4.368 21.226 1.00 11.96 73 PRO A CA 1
ATOM 572 C C . PRO A 1 73 ? 15.536 -4.715 19.784 1.00 11.79 73 PRO A C 1
ATOM 573 O O . PRO A 1 73 ? 15.182 -3.833 18.998 1.00 11.88 73 PRO A O 1
ATOM 577 N N . VAL A 1 74 ? 15.627 -6.003 19.461 1.00 11.64 74 VAL A N 1
ATOM 578 C CA . VAL A 1 74 ? 15.171 -6.539 18.187 1.00 11.77 74 VAL A CA 1
ATOM 579 C C . VAL A 1 74 ? 14.318 -7.765 18.486 1.00 11.52 74 VAL A C 1
ATOM 580 O O . VAL A 1 74 ? 14.707 -8.613 19.296 1.00 11.61 74 VAL A O 1
ATOM 584 N N . LEU A 1 75 ? 13.153 -7.850 17.850 1.00 11.62 75 LEU A N 1
ATOM 585 C CA . LEU A 1 75 ? 12.364 -9.080 17.874 1.00 11.54 75 LEU A CA 1
ATOM 586 C C . LEU A 1 75 ? 12.723 -9.934 16.665 1.00 12.31 75 LEU A C 1
ATOM 587 O O . LEU A 1 75 ? 12.898 -9.416 15.569 1.00 12.36 75 LEU A O 1
ATOM 592 N N . GLU A 1 76 ? 12.829 -11.241 16.872 1.00 12.70 76 GLU A N 1
ATOM 593 C CA . GLU A 1 76 ? 13.033 -12.183 15.777 1.00 13.57 76 GLU A CA 1
ATOM 594 C C . GLU A 1 76 ? 11.984 -13.284 15.890 1.00 13.97 76 GLU A C 1
ATOM 595 O O . GLU A 1 76 ? 11.850 -13.919 16.941 1.00 13.63 76 GLU A O 1
ATOM 601 N N . THR A 1 77 ? 11.231 -13.499 14.812 1.00 14.34 77 THR A N 1
ATOM 602 C CA . THR A 1 77 ? 10.115 -14.445 14.836 1.00 15.10 77 THR A CA 1
ATOM 603 C C . THR A 1 77 ? 10.528 -15.818 14.316 1.00 16.37 77 THR A C 1
ATOM 604 O O . THR A 1 77 ? 11.611 -15.992 13.763 1.00 16.76 77 THR A O 1
ATOM 608 N N . SER A 1 78 ? 9.633 -16.786 14.482 1.00 17.52 78 SER A N 1
ATOM 609 C CA . SER A 1 78 ? 9.842 -18.141 13.981 1.00 19.21 78 SER A CA 1
ATOM 610 C C . SER A 1 78 ? 9.777 -18.225 12.453 1.00 20.24 78 SER A C 1
ATOM 611 O O . SER A 1 78 ? 10.103 -19.259 11.877 1.00 21.11 78 SER A O 1
ATOM 614 N N . GLN A 1 79 ? 9.349 -17.142 11.802 1.00 20.41 79 GLN A N 1
ATOM 615 C CA . GLN A 1 79 ? 9.426 -17.032 10.345 0.50 21.55 79 GLN A CA 1
ATOM 616 C C . GLN A 1 79 ? 10.638 -16.204 9.894 1.00 21.96 79 GLN A C 1
ATOM 617 O O . GLN A 1 79 ? 10.679 -15.730 8.756 1.00 23.34 79 GLN A O 1
ATOM 623 N N . SER A 1 80 ? 11.621 -16.040 10.782 1.00 21.69 80 SER A N 1
ATOM 624 C CA . SER A 1 80 ? 12.879 -15.334 10.485 1.00 21.97 80 SER A CA 1
ATOM 625 C C . SER A 1 80 ? 12.705 -13.829 10.215 1.00 20.96 80 SER A C 1
ATOM 626 O O . SER A 1 80 ? 13.569 -13.202 9.600 1.00 21.74 80 SER A O 1
ATOM 629 N N . GLN A 1 81 ? 11.606 -13.257 10.694 1.00 19.90 81 GLN A N 1
ATOM 630 C CA . GLN A 1 81 ? 11.337 -11.832 10.524 1.00 18.92 81 GLN A CA 1
ATOM 631 C C . GLN A 1 81 ? 11.982 -11.040 11.651 1.00 17.50 81 GLN A C 1
ATOM 632 O O . GLN A 1 81 ? 11.962 -11.476 12.800 1.00 17.36 81 GLN A O 1
ATOM 638 N N . LEU A 1 82 ? 12.530 -9.874 11.317 1.00 16.62 82 LEU A N 1
ATOM 639 C CA . LEU A 1 82 ? 13.151 -8.989 12.293 1.00 15.52 82 LEU A CA 1
ATOM 640 C C . LEU A 1 82 ? 12.329 -7.713 12.447 1.00 14.70 82 LEU A C 1
ATOM 641 O O . LEU A 1 82 ? 11.974 -7.075 11.446 1.00 14.26 82 LEU A O 1
ATOM 646 N N . ILE A 1 83 ? 12.039 -7.349 13.696 1.00 13.39 83 ILE A N 1
ATOM 647 C CA . ILE A 1 83 ? 11.271 -6.147 14.011 1.00 12.86 83 ILE A CA 1
ATOM 648 C C . ILE A 1 83 ? 11.996 -5.305 15.059 1.00 12.21 83 ILE A C 1
ATOM 649 O O . ILE A 1 83 ? 12.368 -5.807 16.125 1.00 12.00 83 ILE A O 1
ATOM 654 N N . TYR A 1 84 ? 12.179 -4.021 14.758 1.00 11.65 84 TYR A N 1
ATOM 655 C CA . TYR A 1 84 ? 12.886 -3.102 15.652 1.00 11.33 84 TYR A CA 1
ATOM 656 C C . TYR A 1 84 ? 12.509 -1.644 15.316 1.00 11.40 84 TYR A C 1
ATOM 657 O O . TYR A 1 84 ? 11.976 -1.401 14.243 1.00 11.13 84 TYR A O 1
ATOM 666 N N . GLU A 1 85 ? 12.755 -0.663 16.189 1.00 11.83 85 GLU A N 1
ATOM 667 C CA . GLU A 1 85 ? 13.283 -0.837 17.536 1.00 12.05 85 GLU A CA 1
ATOM 668 C C . GLU A 1 85 ? 12.115 -0.896 18.536 1.00 11.41 85 GLU A C 1
ATOM 669 O O . GLU A 1 85 ? 11.106 -1.528 18.234 1.00 11.06 85 GLU A O 1
ATOM 675 N N . SER A 1 86 ? 12.222 -0.270 19.707 1.00 10.68 86 SER A N 1
ATOM 676 C CA . SER A 1 86 ? 11.320 -0.621 20.805 1.00 10.22 86 SER A CA 1
ATOM 677 C C . SER A 1 86 ? 9.868 -0.234 20.557 1.00 10.13 86 SER A C 1
ATOM 678 O O . SER A 1 86 ? 8.963 -1.006 20.881 1.00 10.23 86 SER A O 1
ATOM 681 N N . VAL A 1 87 ? 9.629 0.933 19.964 1.00 10.09 87 VAL A N 1
ATOM 682 C CA . VAL A 1 87 ? 8.254 1.388 19.764 1.00 10.54 87 VAL A CA 1
ATOM 683 C C . VAL A 1 87 ? 7.535 0.519 18.729 1.00 10.30 87 VAL A C 1
ATOM 684 O O . VAL A 1 87 ? 6.422 0.056 18.960 1.00 10.48 87 VAL A O 1
ATOM 688 N N . ILE A 1 88 ? 8.189 0.298 17.598 1.00 10.50 88 ILE A N 1
ATOM 689 C CA . ILE A 1 88 ? 7.627 -0.535 16.542 1.00 10.66 88 ILE A CA 1
ATOM 690 C C . ILE A 1 88 ? 7.426 -1.964 17.044 1.00 10.64 88 ILE A C 1
ATOM 691 O O . ILE A 1 88 ? 6.395 -2.587 16.755 1.00 10.81 88 ILE A O 1
ATOM 696 N N . ALA A 1 89 ? 8.396 -2.473 17.807 1.00 10.24 89 ALA A N 1
ATOM 697 C CA . ALA A 1 89 ? 8.296 -3.820 18.378 1.00 10.14 89 ALA A CA 1
ATOM 698 C C . ALA A 1 89 ? 7.104 -3.955 19.324 1.00 10.17 89 ALA A C 1
ATOM 699 O O . ALA A 1 89 ? 6.373 -4.941 19.267 1.00 10.46 89 ALA A O 1
ATOM 701 N N . CYS A 1 90 ? 6.911 -2.968 20.193 1.00 10.24 90 CYS A N 1
ATOM 702 C CA . CYS A 1 90 ? 5.779 -2.984 21.124 1.00 10.48 90 CYS A CA 1
ATOM 703 C C . CYS A 1 90 ? 4.442 -2.957 20.402 1.00 10.87 90 CYS A C 1
ATOM 704 O O . CYS A 1 90 ? 3.537 -3.700 20.773 1.00 11.18 90 CYS A O 1
ATOM 707 N N . GLU A 1 91 ? 4.323 -2.098 19.394 1.00 10.84 91 GLU A N 1
ATOM 708 C CA A GLU A 1 91 ? 3.103 -2.046 18.615 0.70 11.59 91 GLU A CA 1
ATOM 709 C CA B GLU A 1 91 ? 3.126 -2.018 18.553 0.30 11.47 91 GLU A CA 1
ATOM 710 C C . GLU A 1 91 ? 2.846 -3.368 17.904 1.00 11.82 91 GLU A C 1
ATOM 711 O O . GLU A 1 91 ? 1.715 -3.872 17.920 1.00 11.96 91 GLU A O 1
ATOM 722 N N . TYR A 1 92 ? 3.887 -3.927 17.291 1.00 11.33 92 TYR A N 1
ATOM 723 C CA . TYR A 1 92 ? 3.761 -5.206 16.606 1.00 11.68 92 TYR A CA 1
ATOM 724 C C . TYR A 1 92 ? 3.232 -6.272 17.559 1.00 11.74 92 TYR A C 1
ATOM 725 O O . TYR A 1 92 ? 2.306 -7.008 17.221 1.00 12.09 92 TYR A O 1
ATOM 734 N N . LEU A 1 93 ? 3.828 -6.356 18.745 1.00 11.20 93 LEU A N 1
ATOM 735 C CA . LEU A 1 93 ? 3.415 -7.346 19.740 1.00 11.64 93 LEU A CA 1
ATOM 736 C C . LEU A 1 93 ? 1.950 -7.202 20.127 1.00 12.23 93 LEU A C 1
ATOM 737 O O . LEU A 1 93 ? 1.220 -8.192 20.212 1.00 12.19 93 LEU A O 1
ATOM 742 N N . ASP A 1 94 ? 1.512 -5.966 20.342 1.00 12.57 94 ASP A N 1
ATOM 743 C CA . ASP A 1 94 ? 0.146 -5.743 20.793 1.00 13.36 94 ASP A CA 1
ATOM 744 C C . ASP A 1 94 ? -0.857 -6.133 19.726 1.00 14.72 94 ASP A C 1
ATOM 745 O O . ASP A 1 94 ? -1.909 -6.688 20.041 1.00 15.25 94 ASP A O 1
ATOM 750 N N . ASP A 1 95 ? -0.526 -5.858 18.467 1.00 15.56 95 ASP A N 1
ATOM 751 C CA . ASP A 1 95 ? -1.428 -6.140 17.353 1.00 16.78 95 ASP A CA 1
ATOM 752 C C . ASP A 1 95 ? -1.363 -7.589 16.877 1.00 17.53 95 ASP A C 1
ATOM 753 O O . ASP A 1 95 ? -2.379 -8.148 16.469 1.00 18.93 95 ASP A O 1
ATOM 758 N N . ALA A 1 96 ? -0.182 -8.200 16.939 1.00 17.24 96 ALA A N 1
ATOM 759 C CA . ALA A 1 96 ? 0.005 -9.566 16.440 1.00 17.82 96 ALA A CA 1
ATOM 760 C C . ALA A 1 96 ? -0.490 -10.641 17.402 1.00 18.35 96 ALA A C 1
ATOM 761 O O . ALA A 1 96 ? -0.853 -11.731 16.966 1.00 19.19 96 ALA A O 1
ATOM 763 N N . TYR A 1 97 ? -0.483 -10.350 18.702 1.00 18.36 97 TYR A N 1
ATOM 764 C CA . TYR A 1 97 ? -0.834 -11.358 19.707 1.00 19.33 97 TYR A CA 1
ATOM 765 C C . TYR A 1 97 ? -2.193 -11.115 20.350 1.00 20.40 97 TYR A C 1
ATOM 766 O O . TYR A 1 97 ? -2.526 -9.977 20.686 1.00 20.37 97 TYR A O 1
ATOM 775 N N . PRO A 1 98 ? -2.972 -12.195 20.549 1.00 22.23 98 PRO A N 1
ATOM 776 C CA . PRO A 1 98 ? -4.322 -12.094 21.103 1.00 23.17 98 PRO A CA 1
ATOM 777 C C . PRO A 1 98 ? -4.328 -11.937 22.624 1.00 23.02 98 PRO A C 1
ATOM 778 O O . PRO A 1 98 ? -3.275 -11.729 23.239 1.00 23.13 98 PRO A O 1
ATOM 782 N N . GLY A 1 99 ? -5.511 -12.018 23.223 1.00 23.70 99 GLY A N 1
ATOM 783 C CA . GLY A 1 99 ? -5.649 -11.885 24.664 1.00 23.45 99 GLY A CA 1
ATOM 784 C C . GLY A 1 99 ? -5.671 -10.426 25.070 1.00 22.61 99 GLY A C 1
ATOM 785 O O . GLY A 1 99 ? -6.332 -9.607 24.430 1.00 23.30 99 GLY A O 1
ATOM 786 N N . ARG A 1 100 ? -4.932 -10.099 26.122 1.00 21.15 100 ARG A N 1
ATOM 787 C CA . ARG A 1 100 ? -4.942 -8.756 26.673 1.00 20.18 100 ARG A CA 1
ATOM 788 C C . ARG A 1 100 ? -4.406 -7.757 25.653 1.00 18.75 100 ARG A C 1
ATOM 789 O O . ARG A 1 100 ? -3.296 -7.920 25.148 1.00 19.06 100 ARG A O 1
ATOM 797 N N . LYS A 1 101 ? -5.211 -6.743 25.346 1.00 17.97 101 LYS A N 1
ATOM 798 C CA A LYS A 1 101 ? -4.815 -5.664 24.444 0.50 17.02 101 LYS A CA 1
ATOM 799 C CA B LYS A 1 101 ? -4.784 -5.676 24.445 0.50 16.84 101 LYS A CA 1
ATOM 800 C C . LYS A 1 101 ? -4.368 -4.461 25.265 1.00 15.70 101 LYS A C 1
ATOM 801 O O . LYS A 1 101 ? -5.072 -4.043 26.184 1.00 16.01 101 LYS A O 1
ATOM 812 N N . LEU A 1 102 ? -3.208 -3.901 24.927 1.00 13.78 102 LEU A N 1
ATOM 813 C CA . LEU A 1 102 ? -2.636 -2.799 25.695 1.00 12.27 102 LEU A CA 1
ATOM 814 C C . LEU A 1 102 ? -3.005 -1.423 25.131 1.00 12.18 102 LEU A C 1
ATOM 815 O O . LEU A 1 102 ? -3.282 -0.510 25.899 1.00 11.68 102 LEU A O 1
ATOM 820 N N . PHE A 1 103 ? -3.007 -1.269 23.811 1.00 11.97 103 PHE A N 1
ATOM 821 C CA . PHE A 1 103 ? -3.494 -0.018 23.210 1.00 12.71 103 PHE A CA 1
ATOM 822 C C . PHE A 1 103 ? -5.011 -0.008 23.289 1.00 13.68 103 PHE A C 1
ATOM 823 O O . PHE A 1 103 ? -5.633 -1.064 23.169 1.00 14.26 103 PHE A O 1
ATOM 831 N N . PRO A 1 104 ? -5.617 1.187 23.437 1.00 14.13 104 PRO A N 1
ATOM 832 C CA . PRO A 1 104 ? -7.070 1.302 23.341 1.00 15.41 104 PRO A CA 1
ATOM 833 C C . PRO A 1 104 ? -7.591 0.903 21.966 1.00 16.33 104 PRO A C 1
ATOM 834 O O . PRO A 1 104 ? -6.876 1.059 20.971 1.00 15.77 104 PRO A O 1
ATOM 838 N N . TYR A 1 105 ? -8.831 0.412 21.919 1.00 17.51 105 TYR A N 1
ATOM 839 C CA . TYR A 1 105 ? -9.504 0.087 20.660 1.00 18.86 105 TYR A CA 1
ATOM 840 C C . TYR A 1 105 ? -9.900 1.345 19.881 1.00 18.89 105 TYR A C 1
ATOM 841 O O . TYR A 1 105 ? -9.884 1.348 18.644 1.00 19.31 105 TYR A O 1
ATOM 850 N N . ASP A 1 106 ? -10.282 2.396 20.604 1.00 18.41 106 ASP A N 1
ATOM 851 C CA . ASP A 1 106 ? -10.735 3.637 19.970 1.00 18.52 106 ASP A CA 1
ATOM 852 C C . ASP A 1 106 ? -9.573 4.289 19.215 1.00 17.30 106 ASP A C 1
ATOM 853 O O . ASP A 1 106 ? -8.512 4.506 19.795 1.00 16.12 106 ASP A O 1
ATOM 858 N N . PRO A 1 107 ? -9.767 4.585 17.915 1.00 18.04 107 PRO A N 1
ATOM 859 C CA . PRO A 1 107 ? -8.678 5.172 17.124 1.00 17.33 107 PRO A CA 1
ATOM 860 C C . PRO A 1 107 ? -8.121 6.480 17.687 1.00 16.52 107 PRO A C 1
ATOM 861 O O . PRO A 1 107 ? -6.899 6.657 17.682 1.00 15.00 107 PRO A O 1
ATOM 865 N N . TYR A 1 108 ? -8.984 7.378 18.169 1.00 16.55 108 TYR A N 1
ATOM 866 C CA . TYR A 1 108 ? -8.498 8.630 18.765 1.00 16.56 108 TYR A CA 1
ATOM 867 C C . TYR A 1 108 ? -7.675 8.361 20.026 1.00 15.30 108 TYR A C 1
ATOM 868 O O . TYR A 1 108 ? -6.576 8.896 20.187 1.00 14.35 108 TYR A O 1
ATOM 877 N N . GLU A 1 109 ? -8.199 7.541 20.931 1.00 15.08 109 GLU A N 1
ATOM 878 C CA . GLU A 1 109 ? -7.470 7.249 22.167 1.00 14.56 109 GLU A CA 1
ATOM 879 C C . GLU A 1 109 ? -6.106 6.622 21.887 1.00 13.25 109 GLU A C 1
ATOM 880 O O . GLU A 1 109 ? -5.124 6.930 22.562 1.00 12.44 109 GLU A O 1
ATOM 886 N N . ARG A 1 110 ? -6.042 5.757 20.880 1.00 13.55 110 ARG A N 1
ATOM 887 C CA . ARG A 1 110 ? -4.779 5.157 20.473 1.00 13.03 110 ARG A CA 1
ATOM 888 C C . ARG A 1 110 ? -3.826 6.225 19.915 1.00 12.68 110 ARG A C 1
ATOM 889 O O . ARG A 1 110 ? -2.651 6.260 20.280 1.00 11.95 110 ARG A O 1
ATOM 897 N N . ALA A 1 111 ? -4.348 7.107 19.060 1.00 13.19 111 ALA A N 1
ATOM 898 C CA . ALA A 1 111 ? -3.552 8.206 18.511 1.00 13.22 111 ALA A CA 1
ATOM 899 C C . ALA A 1 111 ? -3.033 9.114 19.619 1.00 13.08 111 ALA A C 1
ATOM 900 O O . ALA A 1 111 ? -1.867 9.515 19.605 1.00 12.55 111 ALA A O 1
ATOM 902 N N . ARG A 1 112 ? -3.898 9.420 20.583 1.00 13.71 112 ARG A N 1
ATOM 903 C CA . ARG A 1 112 ? -3.518 10.223 21.746 1.00 13.93 112 ARG A CA 1
ATOM 904 C C . ARG A 1 112 ? -2.351 9.594 22.510 1.00 12.55 112 ARG A C 1
ATOM 905 O O . ARG A 1 112 ? -1.457 10.298 22.974 1.00 12.22 112 ARG A O 1
ATOM 913 N N . GLN A 1 113 ? -2.359 8.273 22.647 1.00 12.27 113 GLN A N 1
ATOM 914 C CA . GLN A 1 113 ? -1.248 7.594 23.296 1.00 11.69 113 GLN A CA 1
ATOM 915 C C . GLN A 1 113 ? 0.053 7.789 22.515 1.00 11.79 113 GLN A C 1
ATOM 916 O O . GLN A 1 113 ? 1.110 8.016 23.119 1.00 11.47 113 GLN A O 1
ATOM 922 N N . LYS A 1 114 ? -0.020 7.742 21.184 1.00 12.18 114 LYS A N 1
ATOM 923 C CA . LYS A 1 114 ? 1.169 7.996 20.358 1.00 12.59 114 LYS A CA 1
ATOM 924 C C . LYS A 1 114 ? 1.642 9.447 20.530 1.00 12.33 114 LYS A C 1
ATOM 925 O O . LYS A 1 114 ? 2.843 9.724 20.510 1.00 12.18 114 LYS A O 1
ATOM 931 N N . MET A 1 115 ? 0.694 10.368 20.693 1.00 12.09 115 MET A N 1
ATOM 932 C CA . MET A 1 115 ? 1.019 11.777 20.896 1.00 12.32 115 MET A CA 1
ATOM 933 C C . MET A 1 115 ? 1.707 11.981 22.247 1.00 12.26 115 MET A C 1
ATOM 934 O O . MET A 1 115 ? 2.633 12.777 22.367 1.00 12.69 115 MET A O 1
ATOM 939 N N . LEU A 1 116 ? 1.253 11.260 23.264 1.00 12.72 116 LEU A N 1
ATOM 940 C CA . LEU A 1 116 ? 1.904 11.319 24.575 1.00 12.87 116 LEU A CA 1
ATOM 941 C C . LEU A 1 116 ? 3.320 10.749 24.511 1.00 12.76 116 LEU A C 1
ATOM 942 O O . LEU A 1 116 ? 4.235 11.267 25.164 1.00 12.88 116 LEU A O 1
ATOM 947 N N . LEU A 1 117 ? 3.504 9.692 23.724 1.00 12.63 117 LEU A N 1
ATOM 948 C CA . LEU A 1 117 ? 4.838 9.135 23.508 1.00 12.42 117 LEU A CA 1
ATOM 949 C C . LEU A 1 117 ? 5.759 10.189 22.885 1.00 13.19 117 LEU A C 1
ATOM 950 O O . LEU A 1 117 ? 6.913 10.331 23.293 1.00 12.93 117 LEU A O 1
ATOM 955 N N . GLU A 1 118 ? 5.253 10.941 21.908 1.00 13.95 118 GLU A N 1
ATOM 956 C CA . GLU A 1 118 ? 6.054 12.004 21.296 1.00 15.30 118 GLU A CA 1
ATOM 957 C C . GLU A 1 118 ? 6.427 13.081 22.318 1.00 15.22 118 GLU A C 1
ATOM 958 O O . GLU A 1 118 ? 7.554 13.563 22.322 1.00 15.60 118 GLU A O 1
ATOM 964 N N . LEU A 1 119 ? 5.483 13.434 23.188 1.00 15.16 119 LEU A N 1
ATOM 965 C CA . LEU A 1 119 ? 5.717 14.417 24.256 1.00 15.40 119 LEU A CA 1
ATOM 966 C C . LEU A 1 119 ? 6.848 13.989 25.205 1.00 14.97 119 LEU A C 1
ATOM 967 O O . LEU A 1 119 ? 7.516 14.831 25.814 1.00 15.36 119 LEU A O 1
ATOM 972 N N . PHE A 1 120 ? 7.048 12.677 25.315 1.00 14.16 120 PHE A N 1
ATOM 973 C CA . PHE A 1 120 ? 8.062 12.064 26.176 1.00 13.65 120 PHE A CA 1
ATOM 974 C C . PHE A 1 120 ? 9.453 11.979 25.523 1.00 13.77 120 PHE A C 1
ATOM 975 O O . PHE A 1 120 ? 10.417 11.576 26.174 1.00 13.38 120 PHE A O 1
ATOM 983 N N . SER A 1 121 ? 9.572 12.367 24.254 1.00 14.07 121 SER A N 1
ATOM 984 C CA . SER A 1 121 ? 10.746 11.981 23.455 1.00 14.62 121 SER A CA 1
ATOM 985 C C . SER A 1 121 ? 12.110 12.483 23.952 1.00 14.84 121 SER A C 1
ATOM 986 O O . SER A 1 121 ? 13.133 11.879 23.631 1.00 15.18 121 SER A O 1
ATOM 989 N N . LYS A 1 122 ? 12.131 13.571 24.720 1.00 15.00 122 LYS A N 1
ATOM 990 C CA . LYS A 1 122 ? 13.388 14.112 25.242 1.00 15.36 122 LYS A CA 1
ATOM 991 C C . LYS A 1 122 ? 13.842 13.455 26.550 1.00 14.21 122 LYS A C 1
ATOM 992 O O . LYS A 1 122 ? 14.996 13.602 26.941 1.00 14.48 122 LYS A O 1
ATOM 998 N N . VAL A 1 123 ? 12.941 12.750 27.228 1.00 12.84 123 VAL A N 1
ATOM 999 C CA . VAL A 1 123 ? 13.219 12.254 28.582 1.00 12.19 123 VAL A CA 1
ATOM 1000 C C . VAL A 1 123 ? 14.341 11.204 28.613 1.00 12.06 123 VAL A C 1
ATOM 1001 O O . VAL A 1 123 ? 15.225 11.270 29.463 1.00 12.16 123 VAL A O 1
ATOM 1005 N N . PRO A 1 124 ? 14.327 10.240 27.684 1.00 12.01 124 PRO A N 1
ATOM 1006 C CA . PRO A 1 124 ? 15.410 9.249 27.757 1.00 12.32 124 PRO A CA 1
ATOM 1007 C C . PRO A 1 124 ? 16.823 9.849 27.671 1.00 13.12 124 PRO A C 1
ATOM 1008 O O . PRO A 1 124 ? 17.694 9.495 28.475 1.00 13.78 124 PRO A O 1
ATOM 1012 N N . HIS A 1 125 ? 17.042 10.770 26.738 1.00 13.74 125 HIS A N 1
ATOM 1013 C CA A HIS A 1 125 ? 18.360 11.383 26.613 0.50 14.47 125 HIS A CA 1
ATOM 1014 C CA B HIS A 1 125 ? 18.330 11.448 26.572 0.50 14.43 125 HIS A CA 1
ATOM 1015 C C . HIS A 1 125 ? 18.674 12.279 27.810 1.00 14.28 125 HIS A C 1
ATOM 1016 O O . HIS A 1 125 ? 19.799 12.263 28.301 1.00 14.74 125 HIS A O 1
ATOM 1029 N N . LEU A 1 126 ? 17.689 13.021 28.306 1.00 13.37 126 LEU A N 1
ATOM 1030 C CA . LEU A 1 126 ? 17.915 13.891 29.466 1.00 13.34 126 LEU A CA 1
ATOM 1031 C C . LEU A 1 126 ? 18.257 13.092 30.731 1.00 13.26 126 LEU A C 1
ATOM 1032 O O . LEU A 1 126 ? 19.147 13.479 31.483 1.00 14.04 126 LEU A O 1
ATOM 1037 N N . THR A 1 127 ? 17.569 11.977 30.958 1.00 12.60 127 THR A N 1
ATOM 1038 C CA . THR A 1 127 ? 17.875 11.144 32.130 1.00 12.58 127 THR A CA 1
ATOM 1039 C C . THR A 1 127 ? 19.301 10.596 32.045 1.00 13.29 127 THR A C 1
ATOM 1040 O O . THR A 1 127 ? 20.030 10.614 33.035 1.00 12.96 127 THR A O 1
ATOM 1044 N N . LYS A 1 128 ? 19.696 10.128 30.861 1.00 13.71 128 LYS A N 1
ATOM 1045 C CA . LYS A 1 128 ? 21.063 9.634 30.639 1.00 15.15 128 LYS A CA 1
ATOM 1046 C C . LYS A 1 128 ? 22.101 10.731 30.891 1.00 15.79 128 LYS A C 1
ATOM 1047 O O . LYS A 1 128 ? 23.113 10.503 31.552 1.00 15.90 128 LYS A O 1
ATOM 1053 N N . GLU A 1 129 ? 21.861 11.914 30.332 1.00 15.83 129 GLU A N 1
ATOM 1054 C CA A GLU A 1 129 ? 22.778 13.043 30.499 0.70 17.08 129 GLU A CA 1
ATOM 1055 C CA B GLU A 1 129 ? 22.795 13.027 30.491 0.30 16.70 129 GLU A CA 1
ATOM 1056 C C . GLU A 1 129 ? 22.901 13.470 31.954 1.00 16.83 129 GLU A C 1
ATOM 1057 O O . GLU A 1 129 ? 23.989 13.821 32.415 1.00 17.60 129 GLU A O 1
ATOM 1068 N N . CYS A 1 130 ? 21.778 13.453 32.675 1.00 15.89 130 CYS A N 1
ATOM 1069 C CA . CYS A 1 130 ? 21.782 13.755 34.113 1.00 15.79 130 CYS A CA 1
ATOM 1070 C C . CYS A 1 130 ? 22.656 12.753 34.881 1.00 15.86 130 CYS A C 1
ATOM 1071 O O . CYS A 1 130 ? 23.490 13.144 35.701 1.00 16.48 130 CYS A O 1
ATOM 1074 N N . LEU A 1 131 ? 22.461 11.469 34.603 1.00 15.12 131 LEU A N 1
ATOM 1075 C CA . LEU A 1 131 ? 23.260 10.410 35.226 1.00 15.42 131 LEU A CA 1
ATOM 1076 C C . LEU A 1 131 ? 24.750 10.609 34.959 1.00 16.32 131 LEU A C 1
ATOM 1077 O O . LEU A 1 131 ? 25.565 10.588 35.882 1.00 17.41 131 LEU A O 1
ATOM 1082 N N . VAL A 1 132 ? 25.101 10.806 33.692 1.00 16.47 132 VAL A N 1
ATOM 1083 C CA . VAL A 1 132 ? 26.501 10.987 33.308 1.00 17.64 132 VAL A CA 1
ATOM 1084 C C . VAL A 1 132 ? 27.108 12.213 34.001 1.00 18.62 132 VAL A C 1
ATOM 1085 O O . VAL A 1 132 ? 28.237 12.156 34.495 1.00 19.82 132 VAL A O 1
ATOM 1089 N N . ALA A 1 133 ? 26.352 13.308 34.061 1.00 18.62 133 ALA A N 1
ATOM 1090 C CA . ALA A 1 133 ? 26.828 14.529 34.714 1.00 19.65 133 ALA A CA 1
ATOM 1091 C C . ALA A 1 133 ? 27.081 14.302 36.210 1.00 20.42 133 ALA A C 1
ATOM 1092 O O . ALA A 1 133 ? 28.146 14.654 36.727 1.00 21.40 133 ALA A O 1
ATOM 1094 N N . LEU A 1 134 ? 26.111 13.700 36.894 1.00 20.00 134 LEU A N 1
ATOM 1095 C CA . LEU A 1 134 ? 26.214 13.472 38.342 1.00 21.04 134 LEU A CA 1
ATOM 1096 C C . LEU A 1 134 ? 27.342 12.501 38.688 1.00 22.41 134 LEU A C 1
ATOM 1097 O O . LEU A 1 134 ? 28.069 12.709 39.660 1.00 23.61 134 LEU A O 1
ATOM 1102 N N . ARG A 1 135 ? 27.490 11.450 37.888 1.00 22.62 135 ARG A N 1
ATOM 1103 C CA . ARG A 1 135 ? 28.506 10.423 38.134 1.00 24.01 135 ARG A CA 1
ATOM 1104 C C . ARG A 1 135 ? 29.928 10.927 37.868 1.00 25.56 135 ARG A C 1
ATOM 1105 O O . ARG A 1 135 ? 30.885 10.456 38.491 1.00 26.76 135 ARG A O 1
ATOM 1113 N N . SER A 1 136 ? 30.062 11.882 36.948 1.00 25.60 136 SER A N 1
ATOM 1114 C CA . SER A 1 136 ? 31.364 12.457 36.604 1.00 26.95 136 SER A CA 1
ATOM 1115 C C . SER A 1 136 ? 31.672 13.767 37.336 1.00 27.52 136 SER A C 1
ATOM 1116 O O . SER A 1 136 ? 32.754 14.323 37.167 1.00 28.48 136 SER A O 1
ATOM 1119 N N . GLY A 1 137 ? 30.730 14.260 38.137 1.00 26.69 137 GLY A N 1
ATOM 1120 C CA . GLY A 1 137 ? 30.922 15.515 38.874 1.00 27.49 137 GLY A CA 1
ATOM 1121 C C . GLY A 1 137 ? 30.875 16.767 38.011 1.00 27.56 137 GLY A C 1
ATOM 1122 O O . GLY A 1 137 ? 31.458 17.795 38.370 1.00 28.64 137 GLY A O 1
ATOM 1123 N N . ARG A 1 138 ? 30.186 16.683 36.874 1.00 26.44 138 ARG A N 1
ATOM 1124 C CA . ARG A 1 138 ? 30.015 17.823 35.963 1.00 26.73 138 ARG A CA 1
ATOM 1125 C C . ARG A 1 138 ? 28.746 18.595 36.317 1.00 25.50 138 ARG A C 1
ATOM 1126 O O . ARG A 1 138 ? 27.954 18.148 37.149 1.00 24.29 138 ARG A O 1
ATOM 1134 N N . GLU A 1 139 ? 28.548 19.740 35.663 1.00 25.43 139 GLU A N 1
ATOM 1135 C CA . GLU A 1 139 ? 27.356 20.567 35.877 1.00 24.89 139 GLU A CA 1
ATOM 1136 C C . GLU A 1 139 ? 26.071 19.789 35.596 1.00 22.66 139 GLU A C 1
ATOM 1137 O O . GLU A 1 139 ? 25.981 19.054 34.610 1.00 21.98 139 GLU A O 1
ATOM 1143 N N . SER A 1 140 ? 25.081 19.947 36.470 1.00 21.58 140 SER A N 1
ATOM 1144 C CA . SER A 1 140 ? 23.796 19.284 36.292 1.00 19.98 140 SER A CA 1
ATOM 1145 C C . SER A 1 140 ? 22.563 20.168 36.507 1.00 18.92 140 SER A C 1
ATOM 1146 O O . SER A 1 140 ? 21.452 19.701 36.279 1.00 17.52 140 SER A O 1
ATOM 1149 N N . THR A 1 141 ? 22.737 21.423 36.926 1.00 18.99 141 THR A N 1
ATOM 1150 C CA . THR A 1 141 ? 21.582 22.279 37.219 1.00 18.55 141 THR A CA 1
ATOM 1151 C C . THR A 1 141 ? 20.662 22.441 36.010 1.00 17.48 141 THR A C 1
ATOM 1152 O O . THR A 1 141 ? 19.447 22.241 36.112 1.00 16.27 141 THR A O 1
ATOM 1156 N N . ASN A 1 142 ? 21.238 22.796 34.867 1.00 17.91 142 ASN A N 1
ATOM 1157 C CA . ASN A 1 142 ? 20.434 23.036 33.671 1.00 17.84 142 ASN A CA 1
ATOM 1158 C C . ASN A 1 142 ? 19.828 21.767 33.066 1.00 16.58 142 ASN A C 1
ATOM 1159 O O . ASN A 1 142 ? 18.691 21.791 32.592 1.00 15.90 142 ASN A O 1
ATOM 1164 N N . LEU A 1 143 ? 20.569 20.662 33.114 1.00 16.17 143 LEU A N 1
ATOM 1165 C CA . LEU A 1 143 ? 20.029 19.361 32.698 1.00 15.14 143 LEU A CA 1
ATOM 1166 C C . LEU A 1 143 ? 18.829 18.957 33.557 1.00 14.07 143 LEU A C 1
ATOM 1167 O O . LEU A 1 143 ? 17.805 18.520 33.035 1.00 13.48 143 LEU A O 1
ATOM 1172 N N . LYS A 1 144 ? 18.952 19.119 34.876 1.00 14.65 144 LYS A N 1
ATOM 1173 C CA . LYS A 1 144 ? 17.857 18.792 35.795 1.00 14.22 144 LYS A CA 1
ATOM 1174 C C . LYS A 1 144 ? 16.656 19.701 35.579 1.00 13.84 144 LYS A C 1
ATOM 1175 O O . LYS A 1 144 ? 15.518 19.246 35.598 1.00 13.30 144 LYS A O 1
ATOM 1181 N N . ALA A 1 145 ? 16.909 20.983 35.350 1.00 14.73 145 ALA A N 1
ATOM 1182 C CA . ALA A 1 145 ? 15.834 21.930 35.054 1.00 14.92 145 ALA A CA 1
ATOM 1183 C C . ALA A 1 145 ? 15.092 21.531 33.771 1.00 14.36 145 ALA A C 1
ATOM 1184 O O . ALA A 1 145 ? 13.863 21.577 33.719 1.00 14.20 145 ALA A O 1
ATOM 1186 N N . ALA A 1 146 ? 15.846 21.134 32.750 1.00 14.65 146 ALA A N 1
ATOM 1187 C CA . ALA A 1 146 ? 15.270 20.657 31.486 1.00 14.07 146 ALA A CA 1
ATOM 1188 C C . ALA A 1 146 ? 14.404 19.418 31.699 1.00 13.33 146 ALA A C 1
ATOM 1189 O O . ALA A 1 146 ? 13.313 19.320 31.149 1.00 13.35 146 ALA A O 1
ATOM 1191 N N . LEU A 1 147 ? 14.884 18.490 32.520 1.00 12.95 147 LEU A N 1
ATOM 1192 C CA . LEU A 1 147 ? 14.132 17.269 32.810 1.00 12.12 147 LEU A CA 1
ATOM 1193 C C . LEU A 1 147 ? 12.865 17.614 33.575 1.00 12.13 147 LEU A C 1
ATOM 1194 O O . LEU A 1 147 ? 11.806 17.087 33.272 1.00 11.37 147 LEU A O 1
ATOM 1199 N N . ARG A 1 148 ? 12.982 18.508 34.558 1.00 12.92 148 ARG A N 1
ATOM 1200 C CA A ARG A 1 148 ? 11.825 18.938 35.341 0.70 13.39 148 ARG A CA 1
ATOM 1201 C CA B ARG A 1 148 ? 11.826 18.955 35.340 0.30 13.23 148 ARG A CA 1
ATOM 1202 C C . ARG A 1 148 ? 10.745 19.545 34.442 1.00 13.69 148 ARG A C 1
ATOM 1203 O O . ARG A 1 148 ? 9.549 19.341 34.673 1.00 13.76 148 ARG A O 1
ATOM 1218 N N . GLN A 1 149 ? 11.162 20.277 33.412 1.00 14.52 149 GLN A N 1
ATOM 1219 C CA . GLN A 1 149 ? 10.202 20.869 32.472 1.00 15.39 149 GLN A CA 1
ATOM 1220 C C . GLN A 1 149 ? 9.462 19.798 31.674 1.00 14.70 149 GLN A C 1
ATOM 1221 O O . GLN A 1 149 ? 8.255 19.895 31.483 1.00 14.41 149 GLN A O 1
ATOM 1227 N N . GLU A 1 150 ? 10.183 18.780 31.209 1.00 14.27 150 GLU A N 1
ATOM 1228 C CA . GLU A 1 150 ? 9.547 17.679 30.500 1.00 13.97 150 GLU A CA 1
ATOM 1229 C C . GLU A 1 150 ? 8.565 16.966 31.426 1.00 13.49 150 GLU A C 1
ATOM 1230 O O . GLU A 1 150 ? 7.450 16.664 31.022 1.00 13.13 150 GLU A O 1
ATOM 1236 N N . PHE A 1 151 ? 8.974 16.723 32.671 1.00 13.51 151 PHE A N 1
ATOM 1237 C CA . PHE A 1 151 ? 8.074 16.120 33.651 1.00 13.18 151 PHE A CA 1
ATOM 1238 C C . PHE A 1 151 ? 6.864 16.999 33.963 1.00 13.72 151 PHE A C 1
ATOM 1239 O O . PHE A 1 151 ? 5.770 16.480 34.140 1.00 13.44 151 PHE A O 1
ATOM 1247 N N . SER A 1 152 ? 7.050 18.322 34.018 1.00 14.47 152 SER A N 1
ATOM 1248 C CA . SER A 1 152 ? 5.916 19.241 34.178 1.00 15.03 152 SER A CA 1
ATOM 1249 C C . SER A 1 152 ? 4.895 19.101 33.042 1.00 15.18 152 SER A C 1
ATOM 1250 O O . SER A 1 152 ? 3.692 19.187 33.277 1.00 15.33 152 SER A O 1
ATOM 1253 N N . ASN A 1 153 ? 5.364 18.868 31.817 1.00 15.55 153 ASN A N 1
ATOM 1254 C CA . ASN A 1 153 ? 4.446 18.647 30.693 1.00 15.93 153 ASN A CA 1
ATOM 1255 C C . ASN A 1 153 ? 3.578 17.405 30.925 1.00 15.56 153 ASN A C 1
ATOM 1256 O O . ASN A 1 153 ? 2.366 17.426 30.687 1.00 15.57 153 ASN A O 1
ATOM 1261 N N . LEU A 1 154 ? 4.202 16.335 31.416 1.00 14.78 154 LEU A N 1
ATOM 1262 C CA . LEU A 1 154 ? 3.497 15.092 31.700 1.00 14.60 154 LEU A CA 1
ATOM 1263 C C . LEU A 1 154 ? 2.537 15.256 32.878 1.00 14.44 154 LEU A C 1
ATOM 1264 O O . LEU A 1 154 ? 1.414 14.762 32.839 1.00 14.42 154 LEU A O 1
ATOM 1269 N N . GLU A 1 155 ? 2.985 15.955 33.919 1.00 14.73 155 GLU A N 1
ATOM 1270 C CA . GLU A 1 155 ? 2.147 16.280 35.071 1.00 15.00 155 GLU A CA 1
ATOM 1271 C C . GLU A 1 155 ? 0.865 16.993 34.637 1.00 15.93 155 GLU A C 1
ATOM 1272 O O . GLU A 1 155 ? -0.226 16.657 35.100 1.00 16.09 155 GLU A O 1
ATOM 1278 N N . GLU A 1 156 ? 1.004 17.971 33.742 1.00 16.79 156 GLU A N 1
ATOM 1279 C CA A GLU A 1 156 ? -0.144 18.732 33.235 0.70 18.11 156 GLU A CA 1
ATOM 1280 C CA B GLU A 1 156 ? -0.150 18.727 33.255 0.30 17.69 156 GLU A CA 1
ATOM 1281 C C . GLU A 1 156 ? -1.187 17.815 32.602 1.00 17.75 156 GLU A C 1
ATOM 1282 O O . GLU A 1 156 ? -2.393 18.034 32.763 1.00 18.61 156 GLU A O 1
ATOM 1293 N N . ILE A 1 157 ? -0.721 16.800 31.875 1.00 17.14 157 ILE A N 1
ATOM 1294 C CA . ILE A 1 157 ? -1.612 15.831 31.234 1.00 16.99 157 ILE A CA 1
ATOM 1295 C C . ILE A 1 157 ? -2.413 15.069 32.289 1.00 16.62 157 ILE A C 1
ATOM 1296 O O . ILE A 1 157 ? -3.631 14.963 32.191 1.00 16.74 157 ILE A O 1
ATOM 1301 N N . LEU A 1 158 ? -1.734 14.545 33.305 1.00 15.98 158 LEU A N 1
ATOM 1302 C CA . LEU A 1 158 ? -2.426 13.823 34.367 1.00 16.30 158 LEU A CA 1
ATOM 1303 C C . LEU A 1 158 ? -3.387 14.715 35.142 1.00 17.83 158 LEU A C 1
ATOM 1304 O O . LEU A 1 158 ? -4.487 14.280 35.480 1.00 18.14 158 LEU A O 1
ATOM 1309 N N . GLU A 1 159 ? -2.973 15.950 35.426 1.00 18.89 159 GLU A N 1
ATOM 1310 C CA A GLU A 1 159 ? -3.827 16.862 36.180 0.70 20.50 159 GLU A CA 1
ATOM 1311 C CA B GLU A 1 159 ? -3.805 16.910 36.161 0.30 20.31 159 GLU A CA 1
ATOM 1312 C C . GLU A 1 159 ? -5.055 17.275 35.367 1.00 21.34 159 GLU A C 1
ATOM 1313 O O . GLU A 1 159 ? -6.154 17.366 35.916 1.00 22.18 159 GLU A O 1
ATOM 1324 N N . TYR A 1 160 ? -4.878 17.497 34.066 1.00 21.82 160 TYR A N 1
ATOM 1325 C CA . TYR A 1 160 ? -5.991 17.873 33.189 1.00 23.60 160 TYR A CA 1
ATOM 1326 C C . TYR A 1 160 ? -7.014 16.743 33.062 1.00 23.54 160 TYR A C 1
ATOM 1327 O O . TYR A 1 160 ? -8.222 16.972 33.168 1.00 24.43 160 TYR A O 1
ATOM 1336 N N . GLN A 1 161 ? -6.511 15.534 32.819 1.00 22.44 161 GLN A N 1
ATOM 1337 C CA . GLN A 1 161 ? -7.350 14.349 32.642 1.00 22.65 161 GLN A CA 1
ATOM 1338 C C . GLN A 1 161 ? -7.981 13.900 33.951 1.00 22.47 161 GLN A C 1
ATOM 1339 O O . GLN A 1 161 ? -9.045 13.282 33.948 1.00 23.13 161 GLN A O 1
ATOM 1345 N N . ASN A 1 162 ? -7.302 14.190 35.058 1.00 21.87 162 ASN A N 1
ATOM 1346 C CA . ASN A 1 162 ? -7.725 13.758 36.385 1.00 22.10 162 ASN A CA 1
ATOM 1347 C C . ASN A 1 162 ? -7.852 12.232 36.456 1.00 21.02 162 ASN A C 1
ATOM 1348 O O . ASN A 1 162 ? -8.817 11.694 37.005 1.00 21.22 162 ASN A O 1
ATOM 1353 N N . THR A 1 163 ? -6.871 11.544 35.877 1.00 19.31 163 THR A N 1
ATOM 1354 C CA . THR A 1 163 ? -6.798 10.095 35.955 1.00 18.80 163 THR A CA 1
ATOM 1355 C C . THR A 1 163 ? -5.441 9.676 36.491 1.00 17.48 163 THR A C 1
ATOM 1356 O O . THR A 1 163 ? -4.461 10.409 36.385 1.00 17.22 163 THR A O 1
ATOM 1360 N N . THR A 1 164 ? -5.403 8.485 37.065 1.00 17.01 164 THR A N 1
ATOM 1361 C CA . THR A 1 164 ? -4.179 7.941 37.630 1.00 16.05 164 THR A CA 1
ATOM 1362 C C . THR A 1 164 ? -3.128 7.649 36.567 1.00 14.63 164 THR A C 1
ATOM 1363 O O . THR A 1 164 ? -1.955 7.953 36.769 1.00 14.00 164 THR A O 1
ATOM 1367 N N . PHE A 1 165 ? -3.555 7.052 35.456 1.00 13.67 165 PHE A N 1
ATOM 1368 C CA . PHE A 1 165 ? -2.646 6.677 34.367 1.00 12.71 165 PHE A CA 1
ATOM 1369 C C . PHE A 1 165 ? -2.762 7.610 33.159 1.00 12.59 165 PHE A C 1
ATOM 1370 O O . PHE A 1 165 ? -3.714 8.379 33.040 1.00 12.79 165 PHE A O 1
ATOM 1378 N N . PHE A 1 166 ? -1.795 7.525 32.250 1.00 12.31 166 PHE A N 1
ATOM 1379 C CA . PHE A 1 166 ? -1.765 8.430 31.098 1.00 12.46 166 PHE A CA 1
ATOM 1380 C C . PHE A 1 166 ? -2.866 8.155 30.082 1.00 13.37 166 PHE A C 1
ATOM 1381 O O . PHE A 1 166 ? -3.246 9.050 29.337 1.00 14.33 166 PHE A O 1
ATOM 1389 N N . GLY A 1 167 ? -3.377 6.928 30.061 1.00 13.68 167 GLY A N 1
ATOM 1390 C CA . GLY A 1 167 ? -4.456 6.555 29.146 1.00 14.88 167 GLY A CA 1
ATOM 1391 C C . GLY A 1 167 ? -5.820 6.433 29.802 1.00 15.99 167 GLY A C 1
ATOM 1392 O O . GLY A 1 167 ? -6.776 5.998 29.157 1.00 17.60 167 GLY A O 1
ATOM 1393 N N . GLY A 1 168 ? -5.925 6.823 31.072 1.00 15.80 168 GLY A N 1
ATOM 1394 C CA . GLY A 1 168 ? -7.201 6.781 31.782 1.00 16.66 168 GLY A CA 1
ATOM 1395 C C . GLY A 1 168 ? -7.079 6.193 33.171 1.00 16.58 168 GLY A C 1
ATOM 1396 O O . GLY A 1 168 ? -6.040 6.309 33.816 1.00 15.68 168 GLY A O 1
ATOM 1397 N N . THR A 1 169 ? -8.156 5.570 33.634 1.00 17.41 169 THR A N 1
ATOM 1398 C CA . THR A 1 169 ? -8.241 5.083 35.007 1.00 17.37 169 THR A CA 1
ATOM 1399 C C . THR A 1 169 ? -7.553 3.733 35.229 1.00 16.97 169 THR A C 1
ATOM 1400 O O . THR A 1 169 ? -7.374 3.313 36.369 1.00 17.79 169 THR A O 1
ATOM 1404 N N . SER A 1 170 ? -7.170 3.049 34.154 1.00 16.24 170 SER A N 1
ATOM 1405 C CA . SER A 1 170 ? -6.394 1.815 34.274 1.00 15.74 170 SER A CA 1
ATOM 1406 C C . SER A 1 170 ? -5.143 1.878 33.407 1.00 14.20 170 SER A C 1
ATOM 1407 O O . SER A 1 170 ? -5.038 2.703 32.502 1.00 13.68 170 SER A O 1
ATOM 1410 N N . ILE A 1 171 ? -4.200 0.992 33.706 1.00 12.94 171 ILE A N 1
ATOM 1411 C CA . ILE A 1 171 ? -2.914 0.965 33.021 1.00 12.00 171 ILE A CA 1
ATOM 1412 C C . ILE A 1 171 ? -3.128 0.544 31.571 1.00 11.75 171 ILE A C 1
ATOM 1413 O O . ILE A 1 171 ? -4.066 -0.203 31.265 1.00 12.09 171 ILE A O 1
ATOM 1418 N N . SER A 1 172 ? -2.289 1.061 30.678 1.00 11.00 172 SER A N 1
ATOM 1419 C CA . SER A 1 172 ? -2.370 0.714 29.266 1.00 10.92 172 SER A CA 1
ATOM 1420 C C . SER A 1 172 ? -1.000 0.861 28.606 1.00 9.96 172 SER A C 1
ATOM 1421 O O . SER A 1 172 ? -0.011 1.147 29.279 1.00 9.45 172 SER A O 1
ATOM 1424 N N . MET A 1 173 ? -0.941 0.657 27.293 1.00 9.93 173 MET A N 1
ATOM 1425 C CA . MET A 1 173 ? 0.334 0.657 26.572 1.00 9.46 173 MET A CA 1
ATOM 1426 C C . MET A 1 173 ? 1.215 1.849 26.917 1.00 8.89 173 MET A C 1
ATOM 1427 O O . MET A 1 173 ? 2.394 1.680 27.220 1.00 8.94 173 MET A O 1
ATOM 1432 N N . ILE A 1 174 ? 0.648 3.052 26.855 1.00 9.24 174 ILE A N 1
ATOM 1433 C CA . ILE A 1 174 ? 1.436 4.264 27.057 1.00 9.04 174 ILE A CA 1
ATOM 1434 C C . ILE A 1 174 ? 2.218 4.243 28.383 1.00 8.88 174 ILE A C 1
ATOM 1435 O O . ILE A 1 174 ? 3.372 4.664 28.436 1.00 8.72 174 ILE A O 1
ATOM 1440 N N . ASP A 1 175 ? 1.611 3.717 29.436 1.00 9.26 175 ASP A N 1
ATOM 1441 C CA . ASP A 1 175 ? 2.258 3.718 30.740 1.00 9.32 175 ASP A CA 1
ATOM 1442 C C . ASP A 1 175 ? 3.499 2.829 30.713 1.00 9.20 175 ASP A C 1
ATOM 1443 O O . ASP A 1 175 ? 4.571 3.224 31.185 1.00 8.47 175 ASP A O 1
ATOM 1448 N N . TYR A 1 176 ? 3.354 1.634 30.143 1.00 9.32 176 TYR A N 1
ATOM 1449 C CA . TYR A 1 176 ? 4.496 0.720 29.985 1.00 9.15 176 TYR A CA 1
ATOM 1450 C C . TYR A 1 176 ? 5.603 1.306 29.107 1.00 8.90 176 TYR A C 1
ATOM 1451 O O . TYR A 1 176 ? 6.785 1.063 29.352 1.00 8.88 176 TYR A O 1
ATOM 1460 N N . LEU A 1 177 ? 5.230 2.077 28.085 1.00 9.02 177 LEU A N 1
ATOM 1461 C CA . LEU A 1 177 ? 6.225 2.693 27.198 1.00 9.14 177 LEU A CA 1
ATOM 1462 C C . LEU A 1 177 ? 7.085 3.731 27.914 1.00 9.35 177 LEU A C 1
ATOM 1463 O O . LEU A 1 177 ? 8.249 3.911 27.572 1.00 9.69 177 LEU A O 1
ATOM 1468 N N . LEU A 1 178 ? 6.512 4.399 28.912 1.00 9.50 178 LEU A N 1
ATOM 1469 C CA . LEU A 1 178 ? 7.217 5.442 29.654 1.00 9.60 178 LEU A CA 1
ATOM 1470 C C . LEU A 1 178 ? 7.980 4.882 30.859 1.00 9.15 178 LEU A C 1
ATOM 1471 O O . LEU A 1 178 ? 9.011 5.440 31.253 1.00 9.33 178 LEU A O 1
ATOM 1476 N N . TRP A 1 179 ? 7.471 3.794 31.435 1.00 8.80 179 TRP A N 1
ATOM 1477 C CA . TRP A 1 179 ? 7.953 3.302 32.737 1.00 8.61 179 TRP A CA 1
ATOM 1478 C C . TRP A 1 179 ? 9.477 3.138 32.945 1.00 8.69 179 TRP A C 1
ATOM 1479 O O . TRP A 1 179 ? 9.995 3.543 33.993 1.00 8.79 179 TRP A O 1
ATOM 1490 N N . PRO A 1 180 ? 10.204 2.536 31.985 1.00 8.38 180 PRO A N 1
ATOM 1491 C CA . PRO A 1 180 ? 11.597 2.197 32.323 1.00 8.76 180 PRO A CA 1
ATOM 1492 C C . PRO A 1 180 ? 12.425 3.366 32.858 1.00 8.96 180 PRO A C 1
ATOM 1493 O O . PRO A 1 180 ? 13.231 3.181 33.767 1.00 9.53 180 PRO A O 1
ATOM 1497 N N . TRP A 1 181 ? 12.214 4.559 32.309 1.00 9.02 181 TRP A N 1
ATOM 1498 C CA . TRP A 1 181 ? 13.001 5.718 32.713 1.00 9.03 181 TRP A CA 1
ATOM 1499 C C . TRP A 1 181 ? 12.571 6.233 34.082 1.00 9.32 181 TRP A C 1
ATOM 1500 O O . TRP A 1 181 ? 13.399 6.748 34.828 1.00 10.48 181 TRP A O 1
ATOM 1511 N N . PHE A 1 182 ? 11.293 6.081 34.420 1.00 9.04 182 PHE A N 1
ATOM 1512 C CA . PHE A 1 182 ? 10.816 6.433 35.762 1.00 9.19 182 PHE A CA 1
ATOM 1513 C C . PHE A 1 182 ? 11.315 5.457 36.821 1.00 9.61 182 PHE A C 1
ATOM 1514 O O . PHE A 1 182 ? 11.650 5.860 37.933 1.00 10.56 182 PHE A O 1
ATOM 1522 N N . GLU A 1 183 ? 11.385 4.172 36.485 1.00 9.31 183 GLU A N 1
ATOM 1523 C CA . GLU A 1 183 ? 11.977 3.209 37.408 1.00 9.83 183 GLU A CA 1
ATOM 1524 C C . GLU A 1 183 ? 13.408 3.584 37.768 1.00 9.98 183 GLU A C 1
ATOM 1525 O O . GLU A 1 183 ? 13.852 3.348 38.888 1.00 10.77 183 GLU A O 1
ATOM 1531 N N . ARG A 1 184 ? 14.120 4.175 36.813 1.00 9.69 184 ARG A N 1
ATOM 1532 C CA . ARG A 1 184 ? 15.542 4.451 36.969 1.00 10.25 184 ARG A CA 1
ATOM 1533 C C . ARG A 1 184 ? 15.866 5.739 37.723 1.00 11.28 184 ARG A C 1
ATOM 1534 O O . ARG A 1 184 ? 17.017 5.953 38.078 1.00 11.94 184 ARG A O 1
ATOM 1542 N N . LEU A 1 185 ? 14.871 6.591 37.972 1.00 11.48 185 LEU A N 1
ATOM 1543 C CA . LEU A 1 185 ? 15.138 7.883 38.619 1.00 12.26 185 LEU A CA 1
ATOM 1544 C C . LEU A 1 185 ? 15.871 7.695 39.952 1.00 13.43 185 LEU A C 1
ATOM 1545 O O . LEU A 1 185 ? 16.832 8.409 40.252 1.00 14.02 185 LEU A O 1
ATOM 1550 N N . ASP A 1 186 ? 15.411 6.730 40.742 1.00 13.93 186 ASP A N 1
ATOM 1551 C CA . ASP A 1 186 ? 15.960 6.472 42.066 1.00 15.18 186 ASP A CA 1
ATOM 1552 C C . ASP A 1 186 ? 17.468 6.213 42.005 1.00 16.06 186 ASP A C 1
ATOM 1553 O O . ASP A 1 186 ? 18.256 6.974 42.575 1.00 17.08 186 ASP A O 1
ATOM 1558 N N . VAL A 1 187 ? 17.875 5.165 41.291 1.00 15.90 187 VAL A N 1
ATOM 1559 C CA A VAL A 1 187 ? 19.288 4.795 41.228 0.70 16.58 187 VAL A CA 1
ATOM 1560 C CA B VAL A 1 187 ? 19.292 4.794 41.220 0.30 16.50 187 VAL A CA 1
ATOM 1561 C C . VAL A 1 187 ? 20.116 5.786 40.405 1.00 16.45 187 VAL A C 1
ATOM 1562 O O . VAL A 1 187 ? 21.316 5.931 40.635 1.00 17.35 187 VAL A O 1
ATOM 1569 N N . TYR A 1 188 ? 19.480 6.481 39.459 1.00 15.58 188 TYR A N 1
ATOM 1570 C CA . TYR A 1 188 ? 20.177 7.526 38.696 1.00 15.85 188 TYR A CA 1
ATOM 1571 C C . TYR A 1 188 ? 20.476 8.743 39.574 1.00 16.72 188 TYR A C 1
ATOM 1572 O O . TYR A 1 188 ? 21.262 9.595 39.180 1.00 18.38 188 TYR A O 1
ATOM 1581 N N . GLY A 1 189 ? 19.826 8.839 40.735 1.00 16.71 189 GLY A N 1
ATOM 1582 C CA . GLY A 1 189 ? 20.059 9.947 41.669 1.00 17.42 189 GLY A CA 1
ATOM 1583 C C . GLY A 1 189 ? 19.285 11.203 41.310 1.00 17.11 189 GLY A C 1
ATOM 1584 O O . GLY A 1 189 ? 19.670 12.309 41.719 1.00 17.82 189 GLY A O 1
ATOM 1585 N N . ILE A 1 190 ? 18.192 11.040 40.561 1.00 15.91 190 ILE A N 1
ATOM 1586 C CA . ILE A 1 190 ? 17.406 12.184 40.075 1.00 15.73 190 ILE A CA 1
ATOM 1587 C C . ILE A 1 190 ? 15.929 12.071 40.449 1.00 15.41 190 ILE A C 1
ATOM 1588 O O . ILE A 1 190 ? 15.062 12.632 39.792 1.00 15.23 190 ILE A O 1
ATOM 1593 N N . LEU A 1 191 ? 15.641 11.369 41.539 1.00 15.82 191 LEU A N 1
ATOM 1594 C CA . LEU A 1 191 ? 14.281 11.324 42.052 1.00 15.89 191 LEU A CA 1
ATOM 1595 C C . LEU A 1 191 ? 13.814 12.735 42.459 1.00 16.24 191 LEU A C 1
ATOM 1596 O O . LEU A 1 191 ? 12.617 13.034 42.437 1.00 16.61 191 LEU A O 1
ATOM 1601 N N . ASP A 1 192 ? 14.758 13.620 42.781 1.00 16.45 192 ASP A N 1
ATOM 1602 C CA . ASP A 1 192 ? 14.420 15.015 43.072 1.00 17.15 192 ASP A CA 1
ATOM 1603 C C . ASP A 1 192 ? 13.724 15.730 41.909 1.00 16.32 192 ASP A C 1
ATOM 1604 O O . ASP A 1 192 ? 13.066 16.742 42.119 1.00 17.30 192 ASP A O 1
ATOM 1609 N N . CYS A 1 193 ? 13.844 15.199 40.697 1.00 15.11 193 CYS A N 1
ATOM 1610 C CA . CYS A 1 193 ? 13.250 15.838 39.524 1.00 14.32 193 CYS A CA 1
ATOM 1611 C C . CYS A 1 193 ? 11.735 15.616 39.369 1.00 13.69 193 CYS A C 1
ATOM 1612 O O . CYS A 1 193 ? 11.134 16.183 38.464 1.00 13.52 193 CYS A O 1
ATOM 1615 N N . VAL A 1 194 ? 11.129 14.802 40.241 1.00 13.17 194 VAL A N 1
ATOM 1616 C CA . VAL A 1 194 ? 9.662 14.704 40.332 1.00 12.46 194 VAL A CA 1
ATOM 1617 C C . VAL A 1 194 ? 9.125 15.296 41.651 1.00 12.79 194 VAL A C 1
ATOM 1618 O O . VAL A 1 194 ? 7.986 15.043 42.042 1.00 12.86 194 VAL A O 1
ATOM 1622 N N . SER A 1 195 ? 9.926 16.125 42.318 1.00 13.51 195 SER A N 1
ATOM 1623 C CA . SER A 1 195 ? 9.515 16.706 43.601 1.00 14.17 195 SER A CA 1
ATOM 1624 C C . SER A 1 195 ? 8.429 17.778 43.451 1.00 14.54 195 SER A C 1
ATOM 1625 O O . SER A 1 195 ? 7.764 18.137 44.427 1.00 15.53 195 SER A O 1
ATOM 1628 N N . HIS A 1 196 ? 8.249 18.276 42.233 1.00 14.21 196 HIS A N 1
ATOM 1629 C CA . HIS A 1 196 ? 7.283 19.345 41.943 1.00 14.87 196 HIS A CA 1
ATOM 1630 C C . HIS A 1 196 ? 6.040 18.837 41.218 1.00 14.51 196 HIS A C 1
ATOM 1631 O O . HIS A 1 196 ? 5.185 19.632 40.827 1.00 15.29 196 HIS A O 1
ATOM 1638 N N . THR A 1 197 ? 5.946 17.518 41.036 1.00 13.49 197 THR A N 1
ATOM 1639 C CA . THR A 1 197 ? 4.912 16.899 40.212 1.00 12.91 197 THR A CA 1
ATOM 1640 C C . THR A 1 197 ? 4.211 15.780 40.987 1.00 13.06 197 THR A C 1
ATOM 1641 O O . THR A 1 197 ? 4.599 14.608 40.869 1.00 12.30 197 THR A O 1
ATOM 1645 N N . PRO A 1 198 ? 3.188 16.131 41.789 1.00 13.38 198 PRO A N 1
ATOM 1646 C CA . PRO A 1 198 ? 2.548 15.147 42.674 1.00 13.32 198 PRO A CA 1
ATOM 1647 C C . PRO A 1 198 ? 1.750 14.064 41.952 1.00 12.63 198 PRO A C 1
ATOM 1648 O O . PRO A 1 198 ? 1.728 12.916 42.403 1.00 12.07 198 PRO A O 1
ATOM 1652 N N . ALA A 1 199 ? 1.088 14.406 40.853 1.00 12.30 199 ALA A N 1
ATOM 1653 C CA . ALA A 1 199 ? 0.390 13.385 40.065 1.00 12.18 199 ALA A CA 1
ATOM 1654 C C . ALA A 1 199 ? 1.350 12.333 39.518 1.00 11.54 199 ALA A C 1
ATOM 1655 O O . ALA A 1 199 ? 1.021 11.136 39.498 1.00 11.77 199 ALA A O 1
ATOM 1657 N N . LEU A 1 200 ? 2.524 12.778 39.065 1.00 11.40 200 LEU A N 1
ATOM 1658 C CA A LEU A 1 200 ? 3.552 11.878 38.554 0.50 10.73 200 LEU A CA 1
ATOM 1659 C CA B LEU A 1 200 ? 3.556 11.864 38.558 0.50 10.64 200 LEU A CA 1
ATOM 1660 C C . LEU A 1 200 ? 4.061 10.946 39.664 1.00 10.67 200 LEU A C 1
ATOM 1661 O O . LEU A 1 200 ? 4.268 9.763 39.430 1.00 10.17 200 LEU A O 1
ATOM 1670 N N . ARG A 1 201 ? 4.256 11.490 40.869 1.00 10.83 201 ARG A N 1
ATOM 1671 C CA . ARG A 1 201 ? 4.677 10.660 42.015 1.00 10.67 201 ARG A CA 1
ATOM 1672 C C . ARG A 1 201 ? 3.609 9.603 42.340 1.00 10.80 201 ARG A C 1
ATOM 1673 O O . ARG A 1 201 ? 3.935 8.450 42.618 1.00 10.60 201 ARG A O 1
ATOM 1681 N N . LEU A 1 202 ? 2.333 9.982 42.309 1.00 11.07 202 LEU A N 1
ATOM 1682 C CA . LEU A 1 202 ? 1.257 8.995 42.481 1.00 11.21 202 LEU A CA 1
ATOM 1683 C C . LEU A 1 202 ? 1.296 7.928 41.383 1.00 10.65 202 LEU A C 1
ATOM 1684 O O . LEU A 1 202 ? 1.113 6.737 41.651 1.00 10.68 202 LEU A O 1
ATOM 1689 N N . TRP A 1 203 ? 1.552 8.357 40.153 1.00 9.89 203 TRP A N 1
ATOM 1690 C CA . TRP A 1 203 ? 1.616 7.439 39.018 1.00 9.29 203 TRP A CA 1
ATOM 1691 C C . TRP A 1 203 ? 2.747 6.431 39.198 1.00 9.05 203 TRP A C 1
ATOM 1692 O O . TRP A 1 203 ? 2.563 5.242 38.942 1.00 9.01 203 TRP A O 1
ATOM 1703 N N . ILE A 1 204 ? 3.901 6.907 39.659 1.00 8.95 204 ILE A N 1
ATOM 1704 C CA . ILE A 1 204 ? 5.051 6.033 39.920 1.00 8.72 204 ILE A CA 1
ATOM 1705 C C . ILE A 1 204 ? 4.647 4.888 40.851 1.00 8.95 204 ILE A C 1
ATOM 1706 O O . ILE A 1 204 ? 4.943 3.736 40.576 1.00 9.14 204 ILE A O 1
ATOM 1711 N N . SER A 1 205 ? 3.936 5.204 41.928 1.00 9.19 205 SER A N 1
ATOM 1712 C CA . SER A 1 205 ? 3.466 4.184 42.857 1.00 9.70 205 SER A CA 1
ATOM 1713 C C . SER A 1 205 ? 2.464 3.240 42.196 1.00 9.72 205 SER A C 1
ATOM 1714 O O . SER A 1 205 ? 2.564 2.017 42.343 1.00 10.08 205 SER A O 1
ATOM 1717 N N . ALA A 1 206 ? 1.505 3.795 41.455 1.00 9.79 206 ALA A N 1
ATOM 1718 C CA . ALA A 1 206 ? 0.524 2.967 40.742 1.00 10.11 206 ALA A CA 1
ATOM 1719 C C . ALA A 1 206 ? 1.216 1.963 39.812 1.00 9.68 206 ALA A C 1
ATOM 1720 O O . ALA A 1 206 ? 0.778 0.815 39.677 1.00 10.65 206 ALA A O 1
ATOM 1722 N N . MET A 1 207 ? 2.292 2.408 39.167 1.00 9.64 207 MET A N 1
ATOM 1723 C CA . MET A 1 207 ? 3.062 1.547 38.286 1.00 9.12 207 MET A CA 1
ATOM 1724 C C . MET A 1 207 ? 3.777 0.457 39.075 1.00 9.65 207 MET A C 1
ATOM 1725 O O . MET A 1 207 ? 3.738 -0.712 38.692 1.00 9.59 207 MET A O 1
ATOM 1730 N N . LYS A 1 208 ? 4.422 0.820 40.175 1.00 9.75 208 LYS A N 1
ATOM 1731 C CA . LYS A 1 208 ? 5.121 -0.185 40.989 1.00 10.24 208 LYS A CA 1
ATOM 1732 C C . LYS A 1 208 ? 4.187 -1.284 41.500 1.00 10.94 208 LYS A C 1
ATOM 1733 O O . LYS A 1 208 ? 4.613 -2.432 41.697 1.00 11.13 208 LYS A O 1
ATOM 1739 N N . TRP A 1 209 ? 2.918 -0.931 41.712 1.00 10.99 209 TRP A N 1
ATOM 1740 C CA . TRP A 1 209 ? 1.894 -1.875 42.160 1.00 11.59 209 TRP A CA 1
ATOM 1741 C C . TRP A 1 209 ? 1.333 -2.764 41.044 1.00 11.74 209 TRP A C 1
ATOM 1742 O O . TRP A 1 209 ? 0.671 -3.767 41.338 1.00 12.92 209 TRP A O 1
ATOM 1753 N N . ASP A 1 210 ? 1.579 -2.402 39.784 1.00 11.26 210 ASP A N 1
ATOM 1754 C CA . ASP A 1 210 ? 1.134 -3.218 38.645 1.00 11.41 210 ASP A CA 1
ATOM 1755 C C . ASP A 1 210 ? 1.897 -4.542 38.610 1.00 11.76 210 ASP A C 1
ATOM 1756 O O . ASP A 1 210 ? 3.116 -4.542 38.709 1.00 11.65 210 ASP A O 1
ATOM 1761 N N . PRO A 1 211 ? 1.182 -5.672 38.441 1.00 12.80 211 PRO A N 1
ATOM 1762 C CA . PRO A 1 211 ? 1.847 -6.985 38.463 1.00 13.67 211 PRO A CA 1
ATOM 1763 C C . PRO A 1 211 ? 2.973 -7.153 37.446 1.00 13.24 211 PRO A C 1
ATOM 1764 O O . PRO A 1 211 ? 3.975 -7.811 37.742 1.00 13.32 211 PRO A O 1
ATOM 1768 N N . THR A 1 212 ? 2.814 -6.571 36.262 1.00 12.85 212 THR A N 1
ATOM 1769 C CA . THR A 1 212 ? 3.816 -6.714 35.211 1.00 12.68 212 THR A CA 1
ATOM 1770 C C . THR A 1 212 ? 5.045 -5.889 35.550 1.00 12.12 212 THR A C 1
ATOM 1771 O O . THR A 1 212 ? 6.171 -6.381 35.473 1.00 12.16 212 THR A O 1
ATOM 1775 N N . VAL A 1 213 ? 4.821 -4.642 35.944 1.00 11.93 213 VAL A N 1
ATOM 1776 C CA . VAL A 1 213 ? 5.915 -3.774 36.364 1.00 11.81 213 VAL A CA 1
ATOM 1777 C C . VAL A 1 213 ? 6.674 -4.408 37.519 1.00 12.77 213 VAL A C 1
ATOM 1778 O O . VAL A 1 213 ? 7.900 -4.490 37.492 1.00 12.61 213 VAL A O 1
ATOM 1782 N N . SER A 1 214 ? 5.941 -4.865 38.528 1.00 14.05 214 SER A N 1
ATOM 1783 C CA . SER A 1 214 ? 6.543 -5.457 39.722 1.00 15.65 214 SER A CA 1
ATOM 1784 C C . SER A 1 214 ? 7.390 -6.683 39.373 1.00 16.35 214 SER A C 1
ATOM 1785 O O . SER A 1 214 ? 8.486 -6.862 39.916 1.00 17.16 214 SER A O 1
ATOM 1788 N N . ALA A 1 215 ? 6.890 -7.509 38.454 1.00 16.52 215 ALA A N 1
ATOM 1789 C CA . ALA A 1 215 ? 7.599 -8.719 38.033 1.00 17.21 215 ALA A CA 1
ATOM 1790 C C . ALA A 1 215 ? 8.964 -8.433 37.401 1.00 17.00 215 ALA A C 1
ATOM 1791 O O . ALA A 1 215 ? 9.898 -9.215 37.585 1.00 17.35 215 ALA A O 1
ATOM 1793 N N . LEU A 1 216 ? 9.083 -7.314 36.680 1.00 16.50 216 LEU A N 1
ATOM 1794 C CA A LEU A 1 216 ? 10.329 -6.949 35.997 0.70 16.49 216 LEU A CA 1
ATOM 1795 C CA B LEU A 1 216 ? 10.337 -6.961 36.005 0.30 16.43 216 LEU A CA 1
ATOM 1796 C C . LEU A 1 216 ? 11.148 -5.898 36.757 1.00 16.78 216 LEU A C 1
ATOM 1797 O O . LEU A 1 216 ? 12.208 -5.469 36.288 1.00 16.42 216 LEU A O 1
ATOM 1806 N N . LEU A 1 217 ? 10.666 -5.481 37.923 1.00 17.88 217 LEU A N 1
ATOM 1807 C CA . LEU A 1 217 ? 11.351 -4.440 38.693 1.00 18.88 217 LEU A CA 1
ATOM 1808 C C . LEU A 1 217 ? 12.749 -4.901 39.101 1.00 20.17 217 LEU A C 1
ATOM 1809 O O . LEU A 1 217 ? 12.915 -5.988 39.661 1.00 20.25 217 LEU A O 1
ATOM 1814 N N . MET A 1 218 ? 13.742 -4.063 38.821 1.00 20.77 218 MET A N 1
ATOM 1815 C CA A MET A 1 218 ? 15.144 -4.385 39.083 0.70 21.93 218 MET A CA 1
ATOM 1816 C CA B MET A 1 218 ? 15.130 -4.417 39.081 0.30 21.79 218 MET A CA 1
ATOM 1817 C C . MET A 1 218 ? 15.469 -4.280 40.566 1.00 22.55 218 MET A C 1
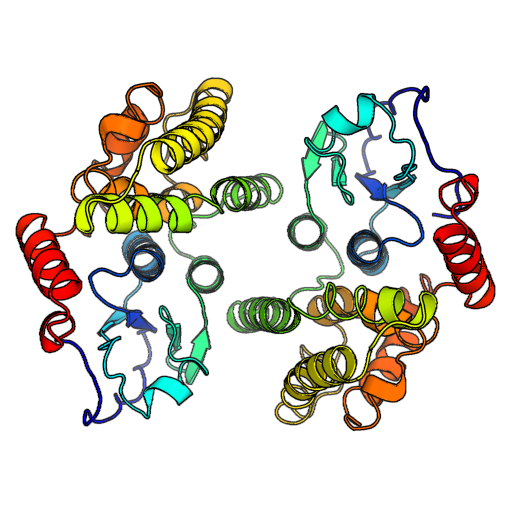ATOM 1818 O O . MET A 1 218 ? 15.025 -3.352 41.240 1.00 22.38 218 MET A O 1
ATOM 1827 N N . ASP A 1 219 ? 16.257 -5.221 41.072 1.00 23.34 219 ASP A N 1
ATOM 1828 C CA . ASP A 1 219 ? 16.778 -5.113 42.422 1.00 24.20 219 ASP A CA 1
ATOM 1829 C C . ASP A 1 219 ? 17.703 -3.887 42.451 1.00 23.61 219 ASP A C 1
ATOM 1830 O O . ASP A 1 219 ? 18.614 -3.776 41.629 1.00 22.90 219 ASP A O 1
ATOM 1835 N N . LYS A 1 220 ? 17.451 -2.966 43.377 1.00 23.60 220 LYS A N 1
ATOM 1836 C CA . LYS A 1 220 ? 18.188 -1.701 43.416 1.00 23.74 220 LYS A CA 1
ATOM 1837 C C . LYS A 1 220 ? 19.692 -1.922 43.595 1.00 24.27 220 LYS A C 1
ATOM 1838 O O . LYS A 1 220 ? 20.497 -1.253 42.946 1.00 23.90 220 LYS A O 1
ATOM 1844 N N . SER A 1 221 ? 20.067 -2.862 44.464 1.00 25.13 221 SER A N 1
ATOM 1845 C CA . SER A 1 221 ? 21.481 -3.120 44.737 1.00 26.20 221 SER A CA 1
ATOM 1846 C C . SER A 1 221 ? 22.221 -3.680 43.514 1.00 25.74 221 SER A C 1
ATOM 1847 O O . SER A 1 221 ? 23.368 -3.307 43.267 1.00 25.94 221 SER A O 1
ATOM 1850 N N . ILE A 1 222 ? 21.564 -4.550 42.746 1.00 24.83 222 ILE A N 1
ATOM 1851 C CA . ILE A 1 222 ? 22.176 -5.121 41.539 1.00 24.78 222 ILE A CA 1
ATOM 1852 C C . ILE A 1 222 ? 22.332 -4.050 40.457 1.00 23.96 222 ILE A C 1
ATOM 1853 O O . ILE A 1 222 ? 23.331 -4.023 39.736 1.00 24.14 222 ILE A O 1
ATOM 1858 N N . PHE A 1 223 ? 21.335 -3.177 40.341 1.00 23.03 223 PHE A N 1
ATOM 1859 C CA . PHE A 1 223 ? 21.384 -2.091 39.367 1.00 22.63 223 PHE A CA 1
ATOM 1860 C C . PHE A 1 223 ? 22.464 -1.075 39.753 1.00 23.00 223 PHE A C 1
ATOM 1861 O O . PHE A 1 223 ? 23.227 -0.627 38.901 1.00 22.90 223 PHE A O 1
ATOM 1869 N N . GLN A 1 224 ? 22.530 -0.732 41.037 1.00 23.40 224 GLN A N 1
ATOM 1870 C CA . GLN A 1 224 ? 23.617 0.102 41.565 1.00 24.26 224 GLN A CA 1
ATOM 1871 C C . GLN A 1 224 ? 24.987 -0.489 41.227 1.00 24.86 224 GLN A C 1
ATOM 1872 O O . GLN A 1 224 ? 25.899 0.232 40.807 1.00 25.23 224 GLN A O 1
ATOM 1878 N N . GLY A 1 225 ? 25.126 -1.802 41.413 1.00 24.85 225 GLY A N 1
ATOM 1879 C CA . GLY A 1 225 ? 26.373 -2.502 41.106 1.00 25.62 225 GLY A CA 1
ATOM 1880 C C . GLY A 1 225 ? 26.731 -2.451 39.630 1.00 24.85 225 GLY A C 1
ATOM 1881 O O . GLY A 1 225 ? 27.897 -2.265 39.272 1.00 25.35 225 GLY A O 1
ATOM 1882 N N . PHE A 1 226 ? 25.731 -2.623 38.771 1.00 23.37 226 PHE A N 1
ATOM 1883 C CA . PHE A 1 226 ? 25.934 -2.499 37.331 1.00 22.80 226 PHE A CA 1
ATOM 1884 C C . PHE A 1 226 ? 26.446 -1.110 36.945 1.00 22.83 226 PHE A C 1
ATOM 1885 O O . PHE A 1 226 ? 27.386 -0.990 36.160 1.00 23.24 226 PHE A O 1
ATOM 1893 N N . LEU A 1 227 ? 25.810 -0.065 37.470 1.00 22.32 227 LEU A N 1
ATOM 1894 C CA . LEU A 1 227 ? 26.221 1.304 37.143 1.00 22.39 227 LEU A CA 1
ATOM 1895 C C . LEU A 1 227 ? 27.637 1.573 37.642 1.00 24.07 227 LEU A C 1
ATOM 1896 O O . LEU A 1 227 ? 28.432 2.185 36.936 1.00 24.44 227 LEU A O 1
ATOM 1901 N N . ASN A 1 228 ? 27.959 1.096 38.842 1.00 25.08 228 ASN A N 1
ATOM 1902 C CA . ASN A 1 228 ? 29.312 1.234 39.375 1.00 27.05 228 ASN A CA 1
ATOM 1903 C C . ASN A 1 228 ? 30.334 0.562 38.461 1.00 27.90 228 ASN A C 1
ATOM 1904 O O . ASN A 1 228 ? 31.361 1.153 38.133 1.00 28.64 228 ASN A O 1
ATOM 1909 N N . LEU A 1 229 ? 30.044 -0.671 38.045 1.00 27.96 229 LEU A N 1
ATOM 1910 C CA . LEU A 1 229 ? 30.908 -1.386 37.101 1.00 28.89 229 LEU A CA 1
ATOM 1911 C C . LEU A 1 229 ? 30.985 -0.668 35.752 1.00 28.73 229 LEU A C 1
ATOM 1912 O O . LEU A 1 229 ? 32.055 -0.589 35.147 1.00 29.56 229 LEU A O 1
ATOM 1917 N N . TYR A 1 230 ? 29.852 -0.138 35.297 1.00 27.95 230 TYR A N 1
ATOM 1918 C CA . TYR A 1 230 ? 29.787 0.575 34.022 1.00 28.23 230 TYR A CA 1
ATOM 1919 C C . TYR A 1 230 ? 30.693 1.810 34.027 1.00 29.04 230 TYR A C 1
ATOM 1920 O O . TYR A 1 230 ? 31.516 1.985 33.125 1.00 29.85 230 TYR A O 1
ATOM 1929 N N . PHE A 1 231 ? 30.553 2.655 35.045 1.00 29.15 231 PHE A N 1
ATOM 1930 C CA . PHE A 1 231 ? 31.337 3.893 35.117 1.00 30.03 231 PHE A CA 1
ATOM 1931 C C . PHE A 1 231 ? 32.798 3.649 35.500 1.00 32.14 231 PHE A C 1
ATOM 1932 O O . PHE A 1 231 ? 33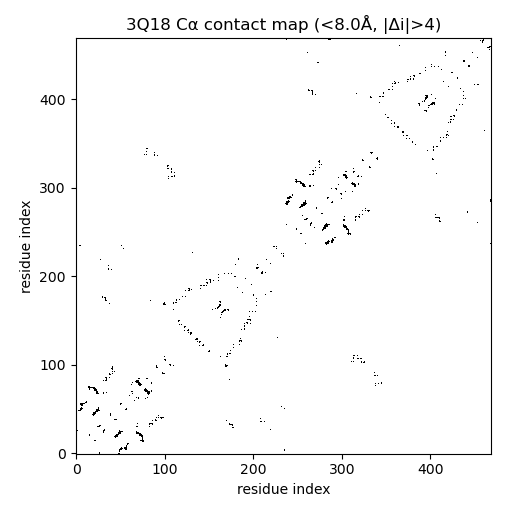.656 4.485 35.223 1.00 32.76 231 PHE A O 1
ATOM 1940 N N . GLN A 1 232 ? 33.077 2.496 36.104 1.00 33.32 232 GLN A N 1
ATOM 1941 C CA . GLN A 1 232 ? 34.454 2.063 36.358 1.00 35.77 232 GLN A CA 1
ATOM 1942 C C . GLN A 1 232 ? 35.125 1.484 35.105 1.00 36.83 232 GLN A C 1
ATOM 1943 O O . GLN A 1 232 ? 36.300 1.123 35.149 1.00 38.30 232 GLN A O 1
ATOM 1949 N N . ASN A 1 233 ? 34.388 1.409 33.995 1.00 36.62 233 ASN A N 1
ATOM 1950 C CA . ASN A 1 233 ? 34.860 0.758 32.767 1.00 37.79 233 ASN A CA 1
ATOM 1951 C C . ASN A 1 233 ? 35.317 -0.681 33.006 1.00 39.13 233 ASN A C 1
ATOM 1952 O O . ASN A 1 233 ? 36.295 -1.140 32.414 1.00 40.27 233 ASN A O 1
ATOM 1957 N N . ASN A 1 234 ? 34.593 -1.386 33.874 1.00 39.14 234 ASN A N 1
ATOM 1958 C CA . ASN A 1 234 ? 34.841 -2.798 34.127 1.00 40.22 234 ASN A CA 1
ATOM 1959 C C . ASN A 1 234 ? 34.048 -3.606 33.101 1.00 39.84 234 ASN A C 1
ATOM 1960 O O . ASN A 1 234 ? 32.838 -3.423 32.989 1.00 38.43 234 ASN A O 1
ATOM 1965 N N . PRO A 1 235 ? 34.717 -4.501 32.347 1.00 41.40 235 PRO A N 1
ATOM 1966 C CA . PRO A 1 235 ? 34.001 -5.254 31.302 1.00 40.96 235 PRO A CA 1
ATOM 1967 C C . PRO A 1 235 ? 32.887 -6.178 31.819 1.00 40.44 235 PRO A C 1
ATOM 1968 O O . PRO A 1 235 ? 31.998 -6.556 31.051 1.00 39.78 235 PRO A O 1
ATOM 1972 N N . ASN A 1 236 ? 32.934 -6.529 33.104 1.00 41.29 236 ASN A N 1
ATOM 1973 C CA . ASN A 1 236 ? 31.934 -7.415 33.712 1.00 40.84 236 ASN A CA 1
ATOM 1974 C C . ASN A 1 236 ? 30.541 -6.794 33.821 1.00 39.18 236 ASN A C 1
ATOM 1975 O O . ASN A 1 236 ? 29.556 -7.509 34.019 1.00 38.55 236 ASN A O 1
ATOM 1980 N N . ALA A 1 237 ? 30.461 -5.469 33.700 1.00 38.57 237 ALA A N 1
ATOM 1981 C CA . ALA A 1 237 ? 29.177 -4.771 33.653 1.00 37.07 237 ALA A CA 1
ATOM 1982 C C . ALA A 1 237 ? 28.300 -5.289 32.515 1.00 36.16 237 ALA A C 1
ATOM 1983 O O . ALA A 1 237 ? 27.079 -5.362 32.658 1.00 35.16 237 ALA A O 1
ATOM 1985 N N . PHE A 1 238 ? 28.930 -5.647 31.393 1.00 36.68 238 PHE A N 1
ATOM 1986 C CA . PHE A 1 238 ? 28.214 -6.105 30.197 1.00 36.04 238 PHE A CA 1
ATOM 1987 C C . PHE A 1 238 ? 28.193 -7.632 30.026 1.00 36.54 238 PHE A C 1
ATOM 1988 O O . PHE A 1 238 ? 27.752 -8.131 28.987 1.00 36.00 238 PHE A O 1
ATOM 1996 N N . ASP A 1 239 ? 28.655 -8.368 31.036 1.00 37.52 239 ASP A N 1
ATOM 1997 C CA . ASP A 1 239 ? 28.616 -9.835 31.003 1.00 38.34 239 ASP A CA 1
ATOM 1998 C C . ASP A 1 239 ? 27.232 -10.353 31.390 1.00 37.37 239 ASP A C 1
ATOM 1999 O O . ASP A 1 239 ? 26.378 -9.611 31.885 1.00 36.26 239 ASP A O 1
ATOM 2005 N N A ARG B 1 7 ? -7.447 30.056 0.901 0.50 24.56 7 ARG B N 1
ATOM 2006 N N B ARG B 1 7 ? -7.236 30.536 0.633 0.50 24.49 7 ARG B N 1
ATOM 2007 C CA A ARG B 1 7 ? -6.715 31.287 1.324 0.50 24.82 7 ARG B CA 1
ATOM 2008 C CA B ARG B 1 7 ? -6.747 31.741 1.365 0.50 24.78 7 ARG B CA 1
ATOM 2009 C C A ARG B 1 7 ? -6.304 31.171 2.790 0.50 23.75 7 ARG B C 1
ATOM 2010 C C B ARG B 1 7 ? -6.347 31.401 2.809 0.50 23.68 7 ARG B C 1
ATOM 2011 O O A ARG B 1 7 ? -7.113 30.783 3.638 0.50 23.98 7 ARG B O 1
ATOM 2012 O O B ARG B 1 7 ? -7.198 31.086 3.644 0.50 23.94 7 ARG B O 1
ATOM 2027 N N . THR B 1 8 ? -5.047 31.491 3.089 1.00 22.95 8 THR B N 1
ATOM 2028 C CA . THR B 1 8 ? -4.483 31.145 4.401 1.00 21.06 8 THR B CA 1
ATOM 2029 C C . THR B 1 8 ? -4.926 32.090 5.503 1.00 19.74 8 THR B C 1
ATOM 2030 O O . THR B 1 8 ? -5.069 33.299 5.290 1.00 19.63 8 THR B O 1
ATOM 2034 N N . LEU B 1 9 ? -5.148 31.519 6.682 1.00 17.14 9 LEU B N 1
ATOM 2035 C CA . LEU B 1 9 ? -5.510 32.288 7.862 1.00 16.74 9 LEU B CA 1
ATOM 2036 C C . LEU B 1 9 ? -4.259 32.613 8.669 1.00 16.04 9 LEU B C 1
ATOM 2037 O O . LEU B 1 9 ? -3.419 31.741 8.912 1.00 15.60 9 LEU B O 1
ATOM 2042 N N . GLY B 1 10 ? -4.141 33.867 9.088 1.00 16.13 10 GLY B N 1
ATOM 2043 C CA . GLY B 1 10 ? -2.984 34.315 9.855 1.00 15.97 10 GLY B CA 1
ATOM 2044 C C . GLY B 1 10 ? -3.395 35.193 11.013 1.00 16.61 10 GLY B C 1
ATOM 2045 O O . GLY B 1 10 ? -4.572 35.230 11.396 1.00 16.26 10 GLY B O 1
ATOM 2046 N N . LYS B 1 11 ? -2.409 35.884 11.578 1.00 17.30 11 LYS B N 1
ATOM 2047 C CA . LYS B 1 11 ? -2.628 36.877 12.623 1.00 18.96 11 LYS B CA 1
ATOM 2048 C C . LYS B 1 11 ? -3.779 37.807 12.233 1.00 19.14 11 LYS B C 1
ATOM 2049 O O . LYS B 1 11 ? -3.770 38.386 11.149 1.00 19.44 11 LYS B O 1
ATOM 2055 N N . GLY B 1 12 ? -4.765 37.939 13.118 1.00 19.27 12 GLY B N 1
ATOM 2056 C CA . GLY B 1 12 ? -5.943 38.762 12.862 1.00 20.19 12 GLY B CA 1
ATOM 2057 C C . GLY B 1 12 ? -7.182 38.025 12.378 1.00 20.05 12 GLY B C 1
ATOM 2058 O O . GLY B 1 12 ? -8.279 38.569 12.450 1.00 20.34 12 GLY B O 1
ATOM 2059 N N . SER B 1 13 ? -7.018 36.800 11.879 1.00 19.57 13 SER B N 1
ATOM 2060 C CA A SER B 1 13 ? -8.148 36.018 11.381 0.50 19.60 13 SER B CA 1
ATOM 2061 C CA B SER B 1 13 ? -8.142 36.002 11.384 0.50 19.57 13 SER B CA 1
ATOM 2062 C C . SER B 1 13 ? -8.999 35.481 12.533 1.00 20.38 13 SER B C 1
ATOM 2063 O O . SER B 1 13 ? -8.479 35.157 13.600 1.00 20.31 13 SER B O 1
ATOM 2068 N N . GLN B 1 14 ? -10.309 35.395 12.313 1.00 22.27 14 GLN B N 1
ATOM 2069 C CA . GLN B 1 14 ? -11.218 34.821 13.312 1.00 23.83 14 GLN B CA 1
ATOM 2070 C C . GLN B 1 14 ? -11.066 33.303 13.338 1.00 23.51 14 GLN B C 1
ATOM 2071 O O . GLN B 1 14 ? -10.835 32.689 12.293 1.00 22.34 14 GLN B O 1
ATOM 2077 N N . PRO B 1 15 ? -11.205 32.685 14.530 1.00 24.45 15 PRO B N 1
ATOM 2078 C CA . PRO B 1 15 ? -11.116 31.233 14.602 1.00 24.45 15 PRO B CA 1
ATOM 2079 C C . PRO B 1 15 ? -12.203 30.571 13.758 1.00 24.94 15 PRO B C 1
ATOM 2080 O O . PRO B 1 15 ? -13.292 31.133 13.636 1.00 26.03 15 PRO B O 1
ATOM 2084 N N . PRO B 1 16 ? -11.919 29.394 13.180 1.00 25.00 16 PRO B N 1
ATOM 2085 C CA . PRO B 1 16 ? -12.978 28.687 12.472 1.00 25.42 16 PRO B CA 1
ATOM 2086 C C . PRO B 1 16 ? -14.024 28.162 13.450 1.00 26.01 16 PRO B C 1
ATOM 2087 O O . PRO B 1 16 ? -13.743 28.022 14.642 1.00 26.64 16 PRO B O 1
ATOM 2091 N N . GLY B 1 17 ? -15.221 27.883 12.951 1.00 26.40 17 GLY B N 1
ATOM 2092 C CA . GLY B 1 17 ? -16.270 27.323 13.791 1.00 26.58 17 GLY B CA 1
ATOM 2093 C C . GLY B 1 17 ? -15.975 25.870 14.110 1.00 25.66 17 GLY B C 1
ATOM 2094 O O . GLY B 1 17 ? -14.948 25.328 13.675 1.00 24.35 17 GLY B O 1
ATOM 2095 N N . PRO B 1 18 ? -16.868 25.223 14.876 1.00 25.83 18 PRO B N 1
ATOM 2096 C CA . PRO B 1 18 ? -16.705 23.795 15.121 1.00 25.23 18 PRO B CA 1
ATOM 2097 C C . PRO B 1 18 ? -16.800 22.980 13.831 1.00 24.49 18 PRO B C 1
ATOM 2098 O O . PRO B 1 18 ? -17.479 23.383 12.880 1.00 24.65 18 PRO B O 1
ATOM 2102 N N . VAL B 1 19 ? -16.119 21.840 13.812 1.00 23.32 19 VAL B N 1
ATOM 2103 C CA . VAL B 1 19 ? -16.168 20.941 12.670 1.00 22.87 19 VAL B CA 1
ATOM 2104 C C . VAL B 1 19 ? -17.537 20.250 12.640 1.00 23.73 19 VAL B C 1
ATOM 2105 O O . VAL B 1 19 ? -17.935 19.630 13.626 1.00 24.01 19 VAL B O 1
ATOM 2109 N N . PRO B 1 20 ? -18.268 20.367 11.517 1.00 24.51 20 PRO B N 1
ATOM 2110 C CA . PRO B 1 20 ? -19.583 19.727 11.417 1.00 25.34 20 PRO B CA 1
ATOM 2111 C C . PRO B 1 20 ? -19.524 18.206 11.488 1.00 25.05 20 PRO B C 1
ATOM 2112 O O . PRO B 1 20 ? -18.560 17.600 11.032 1.00 24.04 20 PRO B O 1
ATOM 2116 N N . GLU B 1 21 ? -20.566 17.601 12.045 1.00 25.81 21 GLU B N 1
ATOM 2117 C CA . GLU B 1 21 ? -20.707 16.150 12.043 1.00 25.87 21 GLU B CA 1
ATOM 2118 C C . GLU B 1 21 ? -20.636 15.631 10.607 1.00 24.85 21 GLU B C 1
ATOM 2119 O O . GLU B 1 21 ? -21.262 16.196 9.706 1.00 25.48 21 GLU B O 1
ATOM 2125 N N . GLY B 1 22 ? -19.863 14.569 10.396 1.00 23.34 22 GLY B N 1
ATOM 2126 C CA . GLY B 1 22 ? -19.690 13.984 9.065 1.00 22.12 22 GLY B CA 1
ATOM 2127 C C . GLY B 1 22 ? -18.500 14.541 8.301 1.00 20.07 22 GLY B C 1
ATOM 2128 O O . GLY B 1 22 ? -18.267 14.155 7.152 1.00 20.18 22 GLY B O 1
ATOM 2129 N N . LEU B 1 23 ? -17.757 15.447 8.942 1.00 18.53 23 LEU B N 1
ATOM 2130 C CA A LEU B 1 23 ? -16.546 16.034 8.360 0.70 17.49 23 LEU B CA 1
ATOM 2131 C CA B LEU B 1 23 ? -16.562 16.045 8.360 0.30 17.30 23 LEU B CA 1
ATOM 2132 C C . LEU B 1 23 ? -15.386 15.937 9.334 1.00 16.22 23 LEU B C 1
ATOM 2133 O O . LEU B 1 23 ? -15.585 15.817 10.543 1.00 16.68 23 LEU B O 1
ATOM 2142 N N . ILE B 1 24 ? -14.173 15.978 8.796 1.00 14.65 24 ILE B N 1
ATOM 2143 C CA . ILE B 1 24 ? -12.966 16.148 9.607 1.00 13.65 24 ILE B CA 1
ATOM 2144 C C . ILE B 1 24 ? -12.203 17.315 8.981 1.00 12.94 24 ILE B C 1
ATOM 2145 O O . ILE B 1 24 ? -12.281 17.544 7.777 1.00 12.93 24 ILE B O 1
ATOM 2150 N N . ARG B 1 25 ? -11.502 18.074 9.811 1.00 12.61 25 ARG B N 1
ATOM 2151 C CA . ARG B 1 25 ? -10.780 19.242 9.345 1.00 12.08 25 ARG B CA 1
ATOM 2152 C C . ARG B 1 25 ? -9.292 18.963 9.421 1.00 11.38 25 ARG B C 1
ATOM 2153 O O . ARG B 1 25 ? -8.830 18.316 10.367 1.00 11.60 25 ARG B O 1
ATOM 2161 N N . ILE B 1 26 ? -8.548 19.423 8.417 1.00 10.84 26 ILE B N 1
ATOM 2162 C CA . ILE B 1 26 ? -7.087 19.423 8.502 1.00 10.42 26 ILE B CA 1
ATOM 2163 C C . ILE B 1 26 ? -6.578 20.859 8.413 1.00 10.58 26 ILE B C 1
ATOM 2164 O O . ILE B 1 26 ? -7.003 21.631 7.551 1.00 10.77 26 ILE B O 1
ATOM 2169 N N . TYR B 1 27 ? -5.707 21.214 9.351 1.00 10.13 27 TYR B N 1
ATOM 2170 C CA . TYR B 1 27 ? -4.983 22.466 9.303 1.00 10.59 27 TYR B CA 1
ATOM 2171 C C . TYR B 1 27 ? -3.684 22.192 8.562 1.00 10.14 27 TYR B C 1
ATOM 2172 O O . TYR B 1 27 ? -2.937 21.290 8.933 1.00 10.19 27 TYR B O 1
ATOM 2181 N N . SER B 1 28 ? -3.432 22.975 7.520 1.00 10.48 28 SER B N 1
ATOM 2182 C CA . SER B 1 28 ? -2.417 22.659 6.520 1.00 10.70 28 SER B CA 1
ATOM 2183 C C . SER B 1 28 ? -1.771 23.934 5.981 1.00 11.86 28 SER B C 1
ATOM 2184 O O . SER B 1 28 ? -2.016 25.027 6.484 1.00 11.76 28 SER B O 1
ATOM 2187 N N . MET B 1 29 ? -0.929 23.772 4.970 1.00 12.58 29 MET B N 1
ATOM 2188 C CA . MET B 1 29 ? -0.414 24.887 4.164 1.00 13.84 29 MET B CA 1
ATOM 2189 C C . MET B 1 29 ? -0.059 24.254 2.820 1.00 13.66 29 MET B C 1
ATOM 2190 O O . MET B 1 29 ? 0.514 23.168 2.795 1.00 12.20 29 MET B O 1
ATOM 2195 N N . ARG B 1 30 ? -0.414 24.912 1.709 1.00 14.91 30 ARG B N 1
ATOM 2196 C CA . ARG B 1 30 ? -0.433 24.227 0.407 1.00 15.51 30 ARG B CA 1
ATOM 2197 C C . ARG B 1 30 ? 0.927 23.678 -0.047 1.00 15.19 30 ARG B C 1
ATOM 2198 O O . ARG B 1 30 ? 0.974 22.780 -0.888 1.00 15.43 30 ARG B O 1
ATOM 2206 N N . PHE B 1 31 ? 2.021 24.216 0.496 1.00 15.27 31 PHE B N 1
ATOM 2207 C CA . PHE B 1 31 ? 3.368 23.792 0.095 1.00 15.10 31 PHE B CA 1
ATOM 2208 C C . PHE B 1 31 ? 4.112 22.983 1.163 1.00 14.27 31 PHE B C 1
ATOM 2209 O O . PHE B 1 31 ? 5.286 22.648 0.978 1.00 14.05 31 PHE B O 1
ATOM 2217 N N . CYS B 1 32 ? 3.435 22.651 2.264 1.00 13.57 32 CYS B N 1
ATOM 2218 C CA . CYS B 1 32 ? 4.044 21.856 3.337 1.00 12.84 32 CYS B CA 1
ATOM 2219 C C . CYS B 1 32 ? 4.033 20.371 2.986 1.00 11.61 32 CYS B C 1
ATOM 2220 O O . CYS B 1 32 ? 2.964 19.795 2.757 1.00 11.02 32 CYS B O 1
ATOM 2223 N N . PRO B 1 33 ? 5.217 19.736 2.933 1.00 11.11 33 PRO B N 1
ATOM 2224 C CA . PRO B 1 33 ? 5.248 18.323 2.554 1.00 10.51 33 PRO B CA 1
ATOM 2225 C C . PRO B 1 33 ? 4.705 17.368 3.619 1.00 10.24 33 PRO B C 1
ATOM 2226 O O . PRO B 1 33 ? 4.192 16.311 3.282 1.00 9.71 33 PRO B O 1
ATOM 2230 N N . TYR B 1 34 ? 4.822 17.735 4.890 1.00 10.56 34 TYR B N 1
ATOM 2231 C CA . TYR B 1 34 ? 4.250 16.928 5.973 1.00 10.52 34 TYR B CA 1
ATOM 2232 C C . TYR B 1 34 ? 2.728 16.920 5.892 1.00 10.74 34 TYR B C 1
ATOM 2233 O O . TYR B 1 34 ? 2.094 15.877 6.032 1.00 10.43 34 TYR B O 1
ATOM 2242 N N . SER B 1 35 ? 2.143 18.088 5.664 1.00 10.87 35 SER B N 1
ATOM 2243 C CA . SER B 1 35 ? 0.701 18.194 5.497 1.00 11.59 35 SER B CA 1
ATOM 2244 C C . SER B 1 35 ? 0.245 17.501 4.209 1.00 11.28 35 SER B C 1
ATOM 2245 O O . SER B 1 35 ? -0.819 16.881 4.177 1.00 11.59 35 SER B O 1
ATOM 2248 N N . HIS B 1 36 ? 1.075 17.569 3.172 1.00 11.08 36 HIS B N 1
ATOM 2249 C CA . HIS B 1 36 ? 0.799 16.892 1.898 1.00 10.80 36 HIS B CA 1
ATOM 2250 C C . HIS B 1 36 ? 0.565 15.387 2.132 1.00 10.95 36 HIS B C 1
ATOM 2251 O O . HIS B 1 36 ? -0.374 14.810 1.562 1.00 10.19 36 HIS B O 1
ATOM 2258 N N . ARG B 1 37 ? 1.391 14.764 2.980 1.00 10.83 37 ARG B N 1
ATOM 2259 C CA . ARG B 1 37 ? 1.180 13.356 3.391 1.00 11.11 37 ARG B CA 1
ATOM 2260 C C . ARG B 1 37 ? -0.236 13.078 3.831 1.00 10.95 37 ARG B C 1
ATOM 2261 O O . ARG B 1 37 ? -0.865 12.123 3.393 1.00 10.15 37 ARG B O 1
ATOM 2269 N N . THR B 1 38 ? -0.706 13.897 4.764 1.00 10.71 38 THR B N 1
ATOM 2270 C CA . THR B 1 38 ? -1.976 13.651 5.411 1.00 10.88 38 THR B CA 1
ATOM 2271 C C . THR B 1 38 ? -3.115 13.954 4.437 1.00 10.45 38 THR B C 1
ATOM 2272 O O . THR B 1 38 ? -4.135 13.265 4.431 1.00 10.87 38 THR B O 1
ATOM 2276 N N . ARG B 1 39 ? -2.923 14.956 3.586 1.00 10.18 39 ARG B N 1
ATOM 2277 C CA . ARG B 1 39 ? -3.902 15.254 2.542 1.00 10.01 39 ARG B CA 1
ATOM 2278 C C . ARG B 1 39 ? -4.008 14.109 1.527 1.00 9.77 39 ARG B C 1
ATOM 2279 O O . ARG B 1 39 ? -5.097 13.808 1.054 1.00 9.55 39 ARG B O 1
ATOM 2287 N N . LEU B 1 40 ? -2.887 13.458 1.209 1.00 9.37 40 LEU B N 1
ATOM 2288 C CA . LEU B 1 40 ? -2.927 12.275 0.332 1.00 9.64 40 LEU B CA 1
ATOM 2289 C C . LEU B 1 40 ? -3.755 11.149 0.954 1.00 9.79 40 LEU B C 1
ATOM 2290 O O . LEU B 1 40 ? -4.550 10.510 0.273 1.00 9.93 40 LEU B O 1
ATOM 2295 N N . VAL B 1 41 ? -3.562 10.903 2.245 1.00 9.53 41 VAL B N 1
ATOM 2296 C CA . VAL B 1 41 ? -4.290 9.824 2.922 1.00 9.91 41 VAL B CA 1
ATOM 2297 C C . VAL B 1 41 ? -5.789 10.141 2.995 1.00 9.99 41 VAL B C 1
ATOM 2298 O O . VAL B 1 41 ? -6.630 9.276 2.741 1.00 10.43 41 VAL B O 1
ATOM 2302 N N . LEU B 1 42 ? -6.124 11.389 3.314 1.00 10.13 42 LEU B N 1
ATOM 2303 C CA . LEU B 1 42 ? -7.524 11.846 3.279 1.00 10.62 42 LEU B CA 1
ATOM 2304 C C . LEU B 1 42 ? -8.199 11.592 1.933 1.00 11.06 42 LEU B C 1
ATOM 2305 O O . LEU B 1 42 ? -9.305 11.051 1.876 1.00 11.50 42 LEU B O 1
ATOM 2310 N N . LYS B 1 43 ? -7.533 11.984 0.852 1.00 11.19 43 LYS B N 1
ATOM 2311 C CA . LYS B 1 43 ? -8.074 11.810 -0.498 1.00 12.08 43 LYS B CA 1
ATOM 2312 C C . LYS B 1 43 ? -8.121 10.337 -0.906 1.00 11.92 43 LYS B C 1
ATOM 2313 O O . LYS B 1 43 ? -9.128 9.877 -1.453 1.00 11.95 43 LYS B O 1
ATOM 2319 N N . ALA B 1 44 ? -7.038 9.609 -0.645 1.00 11.65 44 ALA B N 1
ATOM 2320 C CA . ALA B 1 44 ? -6.940 8.196 -1.044 1.00 11.98 44 ALA B CA 1
ATOM 2321 C C . ALA B 1 44 ? -8.044 7.351 -0.415 1.00 12.71 44 ALA B C 1
ATOM 2322 O O . ALA B 1 44 ? -8.525 6.399 -1.026 1.00 13.52 44 ALA B O 1
ATOM 2324 N N . LYS B 1 45 ? -8.441 7.708 0.802 1.00 13.13 45 LYS B N 1
ATOM 2325 C CA . LYS B 1 45 ? -9.508 7.001 1.513 1.00 13.96 45 LYS B CA 1
ATOM 2326 C C . LYS B 1 45 ? -10.900 7.583 1.270 1.00 14.72 45 LYS B C 1
ATOM 2327 O O . LYS B 1 45 ? -11.881 7.114 1.860 1.00 15.30 45 LYS B O 1
ATOM 2333 N N . ASP B 1 46 ? -10.989 8.605 0.417 1.00 14.86 46 ASP B N 1
ATOM 2334 C CA . ASP B 1 46 ? -12.266 9.230 0.083 1.00 15.58 46 ASP B CA 1
ATOM 2335 C C . ASP B 1 46 ? -12.983 9.743 1.338 1.00 15.32 46 ASP B C 1
ATOM 2336 O O . ASP B 1 46 ? -14.200 9.605 1.481 1.00 16.09 46 ASP B O 1
ATOM 2341 N N . ILE B 1 47 ? -12.208 10.330 2.249 1.00 13.95 47 ILE B N 1
ATOM 2342 C CA . ILE B 1 47 ? -12.732 10.875 3.486 1.00 14.44 47 ILE B CA 1
ATOM 2343 C C . ILE B 1 47 ? -13.231 12.285 3.229 1.00 14.79 47 ILE B C 1
ATOM 2344 O O . ILE B 1 47 ? -12.538 13.077 2.588 1.00 15.05 47 ILE B O 1
ATOM 2349 N N . ARG B 1 48 ? -14.430 12.587 3.720 1.00 15.82 48 ARG B N 1
ATOM 2350 C CA A ARG B 1 48 ? -15.021 13.928 3.614 0.50 16.35 48 ARG B CA 1
ATOM 2351 C CA B ARG B 1 48 ? -14.978 13.925 3.562 0.50 16.19 48 ARG B CA 1
ATOM 2352 C C . ARG B 1 48 ? -14.289 14.859 4.555 1.00 15.60 48 ARG B C 1
ATOM 2353 O O . ARG B 1 48 ? -14.340 14.661 5.771 1.00 14.84 48 ARG B O 1
ATOM 2368 N N . HIS B 1 49 ? -13.609 15.864 4.013 1.00 15.07 49 HIS B N 1
ATOM 2369 C CA . HIS B 1 49 ? -12.813 16.742 4.847 1.00 15.16 49 HIS B CA 1
ATOM 2370 C C . HIS B 1 49 ? -12.757 18.157 4.309 1.00 15.71 49 HIS B C 1
ATOM 2371 O O . HIS B 1 49 ? -13.084 18.413 3.144 1.00 16.73 49 HIS B O 1
ATOM 2378 N N . GLU B 1 50 ? -12.367 19.075 5.184 1.00 15.90 50 GLU B N 1
ATOM 2379 C CA . GLU B 1 50 ? -12.126 20.454 4.796 1.00 16.38 50 GLU B CA 1
ATOM 2380 C C . GLU B 1 50 ? -10.707 20.817 5.175 1.00 15.38 50 GLU B C 1
ATOM 2381 O O . GLU B 1 50 ? -10.150 20.287 6.149 1.00 14.31 50 GLU B O 1
ATOM 2387 N N . VAL B 1 51 ? -10.112 21.682 4.364 1.00 15.17 51 VAL B N 1
ATOM 2388 C CA . VAL B 1 51 ? -8.741 22.116 4.569 1.00 14.50 51 VAL B CA 1
ATOM 2389 C C . VAL B 1 51 ? -8.755 23.579 5.002 1.00 14.45 51 VAL B C 1
ATOM 2390 O O . VAL B 1 51 ? -9.373 24.434 4.352 1.00 15.53 51 VAL B O 1
ATOM 2394 N N . VAL B 1 52 ? -8.094 23.855 6.121 1.00 13.24 52 VAL B N 1
ATOM 2395 C CA . VAL B 1 52 ? -7.876 25.218 6.587 1.00 13.15 52 VAL B CA 1
ATOM 2396 C C . VAL B 1 52 ? -6.379 25.481 6.514 1.00 12.40 52 VAL B C 1
ATOM 2397 O O . VAL B 1 52 ? -5.597 24.873 7.234 1.00 11.57 52 VAL B O 1
ATOM 2401 N N . ASN B 1 53 ? -5.981 26.377 5.618 1.00 12.66 53 ASN B N 1
ATOM 2402 C CA . ASN B 1 53 ? -4.570 26.707 5.470 1.00 12.37 53 ASN B CA 1
ATOM 2403 C C . ASN B 1 53 ? -4.136 27.784 6.450 1.00 12.73 53 ASN B C 1
ATOM 2404 O O . ASN B 1 53 ? -4.898 28.708 6.760 1.00 12.96 53 ASN B O 1
ATOM 2409 N N . ILE B 1 54 ? -2.909 27.639 6.945 1.00 12.31 54 ILE B N 1
ATOM 2410 C CA . ILE B 1 54 ? -2.370 28.507 7.982 1.00 13.40 54 ILE B CA 1
ATOM 2411 C C . ILE B 1 54 ? -1.172 29.289 7.449 1.00 14.30 54 ILE B C 1
ATOM 2412 O O . ILE B 1 54 ? -0.312 28.729 6.749 1.00 14.62 54 ILE B O 1
ATOM 2417 N N . ASN B 1 55 ? -1.128 30.581 7.776 1.00 15.18 55 ASN B N 1
ATOM 2418 C CA . ASN B 1 55 ? 0.011 31.432 7.457 1.00 16.17 55 ASN B CA 1
ATOM 2419 C C . ASN B 1 55 ? 1.134 31.133 8.451 1.00 16.15 55 ASN B C 1
ATOM 2420 O O . ASN B 1 55 ? 1.060 31.525 9.616 1.00 16.35 55 ASN B O 1
ATOM 2425 N N . LEU B 1 56 ? 2.163 30.420 7.995 1.00 16.22 56 LEU B N 1
ATOM 2426 C CA . LEU B 1 56 ? 3.212 29.936 8.893 1.00 16.92 56 LEU B CA 1
ATOM 2427 C C . LEU B 1 56 ? 4.142 31.047 9.402 1.00 18.08 56 LEU B C 1
ATOM 2428 O O . LEU B 1 56 ? 4.741 30.906 10.467 1.00 18.36 56 LEU B O 1
ATOM 2433 N N . ARG B 1 57 ? 4.256 32.143 8.656 1.00 19.12 57 ARG B N 1
ATOM 2434 C CA . ARG B 1 57 ? 5.098 33.269 9.068 1.00 20.76 57 ARG B CA 1
ATOM 2435 C C . ARG B 1 57 ? 4.441 34.125 10.153 1.00 21.15 57 ARG B C 1
ATOM 2436 O O . ARG B 1 57 ? 5.113 34.601 11.076 1.00 22.10 57 ARG B O 1
ATOM 2444 N N . ASN B 1 58 ? 3.137 34.346 10.012 1.00 20.60 58 ASN B N 1
ATOM 2445 C CA . ASN B 1 58 ? 2.361 35.153 10.947 1.00 21.15 58 ASN B CA 1
ATOM 2446 C C . ASN B 1 58 ? 1.092 34.402 11.319 1.00 19.81 58 ASN B C 1
ATOM 2447 O O . ASN B 1 58 ? 0.007 34.684 10.801 1.00 19.83 58 ASN B O 1
ATOM 2452 N N . LYS B 1 59 ? 1.244 33.445 12.226 1.00 18.45 59 LYS B N 1
ATOM 2453 C CA . LYS B 1 59 ? 0.170 32.523 12.559 1.00 17.43 59 LYS B CA 1
ATOM 2454 C C . LYS B 1 59 ? -0.937 33.210 13.334 1.00 17.62 59 LYS B C 1
ATOM 2455 O O . LYS B 1 59 ? -0.677 34.160 14.081 1.00 18.45 59 LYS B O 1
ATOM 2461 N N . PRO B 1 60 ? -2.181 32.724 13.177 1.00 16.99 60 PRO B N 1
ATOM 2462 C CA . PRO B 1 60 ? -3.239 33.199 14.062 1.00 17.69 60 PRO B CA 1
ATOM 2463 C C . PRO B 1 60 ? -2.932 32.775 15.491 1.00 18.29 60 PRO B C 1
ATOM 2464 O O . PRO B 1 60 ? -2.494 31.638 15.706 1.00 17.47 60 PRO B O 1
ATOM 2468 N N . GLU B 1 61 ? -3.149 33.665 16.457 1.00 19.71 61 GLU B N 1
ATOM 2469 C CA A GLU B 1 61 ? -2.858 33.339 17.856 0.70 20.45 61 GLU B CA 1
ATOM 2470 C CA B GLU B 1 61 ? -2.850 33.337 17.849 0.30 20.00 61 GLU B CA 1
ATOM 2471 C C . GLU B 1 61 ? -3.717 32.178 18.335 1.00 19.60 61 GLU B C 1
ATOM 2472 O O . GLU B 1 61 ? -3.252 31.340 19.111 1.00 19.37 61 GLU B O 1
ATOM 2483 N N . TRP B 1 62 ? -4.961 32.112 17.857 1.00 19.07 62 TRP B N 1
ATOM 2484 C CA . TRP B 1 62 ? -5.833 30.968 18.179 1.00 18.42 62 TRP B CA 1
ATOM 2485 C C . TRP B 1 62 ? -5.285 29.626 17.687 1.00 17.53 62 TRP B C 1
ATOM 2486 O O . TRP B 1 62 ? -5.698 28.576 18.187 1.00 17.10 62 TRP B O 1
ATOM 2497 N N . TYR B 1 63 ? -4.368 29.641 16.718 1.00 16.47 63 TYR B N 1
ATOM 2498 C CA . TYR B 1 63 ? -3.845 28.393 16.180 1.00 15.82 63 TYR B CA 1
ATOM 2499 C C . TYR B 1 63 ? -2.994 27.625 17.203 1.00 15.90 63 TYR B C 1
ATOM 2500 O O . TYR B 1 63 ? -2.850 26.402 17.096 1.00 15.11 63 TYR B O 1
ATOM 2509 N N . TYR B 1 64 ? -2.465 28.327 18.201 1.00 17.01 64 TYR B N 1
ATOM 2510 C CA . TYR B 1 64 ? -1.699 27.669 19.263 1.00 18.24 64 TYR B CA 1
ATOM 2511 C C . TYR B 1 64 ? -2.589 26.856 20.217 1.00 18.63 64 TYR B C 1
ATOM 2512 O O . TYR B 1 64 ? -2.078 26.099 21.057 1.00 18.67 64 TYR B O 1
ATOM 2521 N N . THR B 1 65 ? -3.910 26.990 20.085 1.00 18.57 65 THR B N 1
ATOM 2522 C CA . THR B 1 65 ? -4.843 26.099 20.793 1.00 18.99 65 THR B CA 1
ATOM 2523 C C . THR B 1 65 ? -5.080 24.806 20.004 1.00 18.27 65 THR B C 1
ATOM 2524 O O . THR B 1 65 ? -5.738 23.889 20.499 1.00 18.65 65 THR B O 1
ATOM 2528 N N . LYS B 1 66 ? -4.555 24.739 18.780 1.00 17.39 66 LYS B N 1
ATOM 2529 C CA . LYS B 1 66 ? -4.658 23.542 17.941 1.00 16.58 66 LYS B CA 1
ATOM 2530 C C . LYS B 1 66 ? -3.369 22.721 18.025 1.00 16.58 66 LYS B C 1
ATOM 2531 O O . LYS B 1 66 ? -3.406 21.490 18.101 1.00 16.55 66 LYS B O 1
ATOM 2537 N N . HIS B 1 67 ? -2.233 23.411 17.982 1.00 16.94 67 HIS B N 1
ATOM 2538 C CA . HIS B 1 67 ? -0.932 22.804 18.250 1.00 16.99 67 HIS B CA 1
ATOM 2539 C C . HIS B 1 67 ? -0.134 23.769 19.117 1.00 17.80 67 HIS B C 1
ATOM 2540 O O . HIS B 1 67 ? -0.011 24.941 18.766 1.00 17.45 67 HIS B O 1
ATOM 2547 N N . PRO B 1 68 ? 0.432 23.286 20.241 1.00 18.98 68 PRO B N 1
ATOM 2548 C CA . PRO B 1 68 ? 1.108 24.185 21.181 1.00 20.22 68 PRO B CA 1
ATOM 2549 C C . PRO B 1 68 ? 2.252 25.027 20.585 1.00 20.50 68 PRO B C 1
ATOM 2550 O O . PRO B 1 68 ? 2.544 26.104 21.110 1.00 21.72 68 PRO B O 1
ATOM 2554 N N . PHE B 1 69 ? 2.886 24.535 19.522 1.00 19.84 69 PHE B N 1
ATOM 2555 C CA . PHE B 1 69 ? 3.953 25.264 18.833 1.00 20.42 69 PHE B CA 1
ATOM 2556 C C . PHE B 1 69 ? 3.539 25.742 17.433 1.00 19.57 69 PHE B C 1
ATOM 2557 O O . PHE B 1 69 ? 4.370 26.198 16.651 1.00 19.43 69 PHE B O 1
ATOM 2565 N N . GLY B 1 70 ? 2.250 25.644 17.128 1.00 18.67 70 GLY B N 1
ATOM 2566 C CA . GLY B 1 70 ? 1.733 26.071 15.836 1.00 18.02 70 GLY B CA 1
ATOM 2567 C C . GLY B 1 70 ? 2.214 25.239 14.659 1.00 17.04 70 GLY B C 1
ATOM 2568 O O . GLY B 1 70 ? 2.292 25.742 13.533 1.00 16.96 70 GLY B O 1
ATOM 2569 N N . HIS B 1 71 ? 2.534 23.968 14.901 1.00 16.20 71 HIS B N 1
ATOM 2570 C CA . HIS B 1 71 ? 2.916 23.062 13.820 1.00 15.31 71 HIS B CA 1
ATOM 2571 C C . HIS B 1 71 ? 1.701 22.616 13.008 1.00 14.16 71 HIS B C 1
ATOM 2572 O O . HIS B 1 71 ? 0.561 22.629 13.490 1.00 13.87 71 HIS B O 1
ATOM 2579 N N . ILE B 1 72 ? 1.976 22.211 11.775 1.00 12.83 72 ILE B N 1
ATOM 2580 C CA . ILE B 1 72 ? 1.007 21.550 10.906 1.00 12.47 72 ILE B CA 1
ATOM 2581 C C . ILE B 1 72 ? 1.640 20.246 10.416 1.00 11.43 72 ILE B C 1
ATOM 2582 O O . ILE B 1 72 ? 2.868 20.125 10.396 1.00 12.41 72 ILE B O 1
ATOM 2587 N N . PRO B 1 73 ? 0.816 19.257 10.029 1.00 10.59 73 PRO B N 1
ATOM 2588 C CA . PRO B 1 73 ? -0.646 19.275 10.026 1.00 9.95 73 PRO B CA 1
ATOM 2589 C C . PRO B 1 73 ? -1.244 18.922 11.374 1.00 9.94 73 PRO B C 1
ATOM 2590 O O . PRO B 1 73 ? -0.602 18.246 12.190 1.00 9.34 73 PRO B O 1
ATOM 2594 N N . VAL B 1 74 ? -2.468 19.397 11.592 1.00 9.94 74 VAL B N 1
ATOM 2595 C CA . VAL B 1 74 ? -3.297 19.001 12.721 1.00 10.19 74 VAL B CA 1
ATOM 2596 C C . VAL B 1 74 ? -4.677 18.611 12.196 1.00 10.60 74 VAL B C 1
ATOM 2597 O O . VAL B 1 74 ? -5.268 19.342 11.393 1.00 10.96 74 VAL B O 1
ATOM 2601 N N . LEU B 1 75 ? -5.185 17.462 12.635 1.00 10.56 75 LEU B N 1
ATOM 2602 C CA . LEU B 1 75 ? -6.585 17.101 12.385 1.00 10.60 75 LEU B CA 1
ATOM 2603 C C . LEU B 1 75 ? -7.451 17.564 13.549 1.00 11.28 75 LEU B C 1
ATOM 2604 O O . LEU B 1 75 ? -7.059 17.422 14.711 1.00 10.96 75 LEU B O 1
ATOM 2609 N N . GLU B 1 76 ? -8.625 18.113 13.233 1.00 11.85 76 GLU B N 1
ATOM 2610 C CA . GLU B 1 76 ? -9.648 18.409 14.235 1.00 13.18 76 GLU B CA 1
ATOM 2611 C C . GLU B 1 76 ? -10.955 17.698 13.882 1.00 13.78 76 GLU B C 1
ATOM 2612 O O . GLU B 1 76 ? -11.474 17.845 12.769 1.00 13.57 76 GLU B O 1
ATOM 2618 N N . THR B 1 77 ? -11.494 16.943 14.839 1.00 14.49 77 THR B N 1
ATOM 2619 C CA . THR B 1 77 ? -12.714 16.172 14.607 1.00 15.39 77 THR B CA 1
ATOM 2620 C C . THR B 1 77 ? -13.964 16.930 15.045 1.00 16.84 77 THR B C 1
ATOM 2621 O O . THR B 1 77 ? -13.889 17.952 15.731 1.00 16.71 77 THR B O 1
ATOM 2625 N N . SER B 1 78 ? -15.118 16.390 14.674 1.00 18.17 78 SER B N 1
ATOM 2626 C CA . SER B 1 78 ? -16.409 16.941 15.106 1.00 19.90 78 SER B CA 1
ATOM 2627 C C . SER B 1 78 ? -16.644 16.806 16.616 1.00 21.11 78 SER B C 1
ATOM 2628 O O . SER B 1 78 ? -17.565 17.418 17.154 1.00 21.88 78 SER B O 1
ATOM 2631 N N . GLN B 1 79 ? -15.818 16.008 17.295 1.00 21.50 79 GLN B N 1
ATOM 2632 C CA . GLN B 1 79 ? -15.855 15.913 18.760 1.00 22.91 79 GLN B CA 1
ATOM 2633 C C . GLN B 1 79 ? -14.767 16.768 19.413 1.00 22.37 79 GLN B C 1
ATOM 2634 O O . GLN B 1 79 ? -14.443 16.574 20.586 1.00 22.90 79 GLN B O 1
ATOM 2640 N N . SER B 1 80 ? -14.219 17.713 18.646 1.00 21.60 80 SER B N 1
ATOM 2641 C CA . SER B 1 80 ? -13.216 18.667 19.126 1.00 21.32 80 SER B CA 1
ATOM 2642 C C . SER B 1 80 ? -11.890 18.010 19.525 1.00 19.95 80 SER B C 1
ATOM 2643 O O . SER B 1 80 ? -11.124 18.585 20.302 1.00 20.14 80 SER B O 1
ATOM 2646 N N . GLN B 1 81 ? -11.616 16.828 18.970 1.00 18.31 81 GLN B N 1
ATOM 2647 C CA . GLN B 1 81 ? -10.363 16.111 19.235 1.00 17.07 81 GLN B CA 1
ATOM 2648 C C . GLN B 1 81 ? -9.277 16.600 18.290 1.00 15.72 81 GLN B C 1
ATOM 2649 O O . GLN B 1 81 ? -9.543 16.836 17.116 1.00 14.59 81 GLN B O 1
ATOM 2655 N N . LEU B 1 82 ? -8.052 16.728 18.799 1.00 14.77 82 LEU B N 1
ATOM 2656 C CA . LEU B 1 82 ? -6.920 17.185 17.996 1.00 13.81 82 LEU B CA 1
ATOM 2657 C C . LEU B 1 82 ? -5.914 16.047 17.827 1.00 13.41 82 LEU B C 1
ATOM 2658 O O . LEU B 1 82 ? -5.519 15.412 18.810 1.00 13.73 82 LEU B O 1
ATOM 2663 N N . ILE B 1 83 ? -5.527 15.784 16.584 1.00 12.37 83 ILE B N 1
ATOM 2664 C CA . ILE B 1 83 ? -4.569 14.722 16.263 1.00 11.93 83 ILE B CA 1
ATOM 2665 C C . ILE B 1 83 ? -3.438 15.285 15.414 1.00 11.61 83 ILE B C 1
ATOM 2666 O O . ILE B 1 83 ? -3.681 15.945 14.398 1.00 10.36 83 ILE B O 1
ATOM 2671 N N . TYR B 1 84 ? -2.200 15.020 15.832 1.00 11.42 84 TYR B N 1
ATOM 2672 C CA . TYR B 1 84 ? -1.012 15.523 15.130 1.00 11.41 84 TYR B CA 1
ATOM 2673 C C . TYR B 1 84 ? 0.232 14.709 15.530 1.00 11.82 84 TYR B C 1
ATOM 2674 O O . TYR B 1 84 ? 0.191 14.005 16.533 1.00 11.90 84 TYR B O 1
ATOM 2683 N N . GLU B 1 85 ? 1.336 14.766 14.783 1.00 11.98 85 GLU B N 1
ATOM 2684 C CA . GLU B 1 85 ? 1.488 15.500 13.527 1.00 12.26 85 GLU B CA 1
ATOM 2685 C C . GLU B 1 85 ? 1.247 14.523 12.370 1.00 11.64 85 GLU B C 1
ATOM 2686 O O . GLU B 1 85 ? 0.328 13.713 12.470 1.00 11.79 85 GLU B O 1
ATOM 2692 N N . SER B 1 86 ? 2.031 14.572 11.290 1.00 11.07 86 SER B N 1
ATOM 2693 C CA . SER B 1 86 ? 1.594 13.916 10.048 1.00 10.90 86 SER B CA 1
ATOM 2694 C C . SER B 1 86 ? 1.484 12.393 10.133 1.00 11.07 86 SER B C 1
ATOM 2695 O O . SER B 1 86 ? 0.511 11.817 9.638 1.00 11.37 86 SER B O 1
ATOM 2698 N N . VAL B 1 87 ? 2.452 11.734 10.764 1.00 10.77 87 VAL B N 1
ATOM 2699 C CA . VAL B 1 87 ? 2.439 10.262 10.780 1.00 10.69 87 VAL B CA 1
ATOM 2700 C C . VAL B 1 87 ? 1.317 9.746 11.673 1.00 10.42 87 VAL B C 1
ATOM 2701 O O . VAL B 1 87 ? 0.553 8.872 11.270 1.00 10.08 87 VAL B O 1
ATOM 2705 N N . ILE B 1 88 ? 1.194 10.323 12.863 1.00 10.59 88 ILE B N 1
ATOM 2706 C CA . ILE B 1 88 ? 0.122 9.957 13.796 1.00 10.85 88 ILE B CA 1
ATOM 2707 C C . ILE B 1 88 ? -1.263 10.237 13.181 1.00 10.59 88 ILE B C 1
ATOM 2708 O O . ILE B 1 88 ? -2.186 9.428 13.317 1.00 10.72 88 ILE B O 1
ATOM 2713 N N . ALA B 1 89 ? -1.392 11.363 12.486 1.00 10.14 89 ALA B N 1
ATOM 2714 C CA . ALA B 1 89 ? -2.632 11.700 11.783 1.00 10.09 89 ALA B CA 1
ATOM 2715 C C . ALA B 1 89 ? -2.984 10.687 10.701 1.00 10.17 89 ALA B C 1
ATOM 2716 O O . ALA B 1 89 ? -4.136 10.273 10.590 1.00 10.64 89 ALA B O 1
ATOM 2718 N N . CYS B 1 90 ? -2.004 10.300 9.892 1.00 10.12 90 CYS B N 1
ATOM 2719 C CA . CYS B 1 90 ? -2.230 9.309 8.839 1.00 10.51 90 CYS B CA 1
ATOM 2720 C C . CYS B 1 90 ? -2.667 7.965 9.432 1.00 10.97 90 CYS B C 1
ATOM 2721 O O . CYS B 1 90 ? -3.581 7.316 8.900 1.00 10.91 90 CYS B O 1
ATOM 2724 N N A GLU B 1 91 ? -2.003 7.557 10.516 0.70 11.53 91 GLU B N 1
ATOM 2725 N N B GLU B 1 91 ? -2.037 7.553 10.526 0.30 11.12 91 GLU B N 1
ATOM 2726 C CA A GLU B 1 91 ? -2.356 6.332 11.248 0.70 12.25 91 GLU B CA 1
ATOM 2727 C CA B GLU B 1 91 ? -2.396 6.292 11.167 0.30 11.59 91 GLU B CA 1
ATOM 2728 C C A GLU B 1 91 ? -3.807 6.383 11.709 0.70 12.30 91 GLU B C 1
ATOM 2729 C C B GLU B 1 91 ? -3.793 6.340 11.796 0.30 11.90 91 GLU B C 1
ATOM 2730 O O A GLU B 1 91 ? -4.580 5.442 11.495 0.70 12.52 91 GLU B O 1
ATOM 2731 O O B GLU B 1 91 ? -4.521 5.342 11.777 0.30 12.22 91 GLU B O 1
ATOM 2742 N N . TYR B 1 92 ? -4.162 7.491 12.355 1.00 11.52 92 TYR B N 1
ATOM 2743 C CA . TYR B 1 92 ? -5.504 7.682 12.894 1.00 11.76 92 TYR B CA 1
ATOM 2744 C C . TYR B 1 92 ? -6.561 7.546 11.798 1.00 11.65 92 TYR B C 1
ATOM 2745 O O . TYR B 1 92 ? -7.554 6.844 11.965 1.00 11.70 92 TYR B O 1
ATOM 2754 N N . LEU B 1 93 ? -6.322 8.216 10.677 1.00 11.55 93 LEU B N 1
ATOM 2755 C CA . LEU B 1 93 ? -7.270 8.214 9.571 1.00 12.01 93 LEU B CA 1
ATOM 2756 C C . LEU B 1 93 ? -7.474 6.800 9.036 1.00 13.10 93 LEU B C 1
ATOM 2757 O O . LEU B 1 93 ? -8.597 6.388 8.769 1.00 13.27 93 LEU B O 1
ATOM 2762 N N . ASP B 1 94 ? -6.389 6.046 8.907 1.00 13.41 94 ASP B N 1
ATOM 2763 C CA . ASP B 1 94 ? -6.501 4.695 8.370 1.00 14.49 94 ASP B CA 1
ATOM 2764 C C . ASP B 1 94 ? -7.279 3.777 9.309 1.00 16.02 94 ASP B C 1
ATOM 2765 O O . ASP B 1 94 ? -8.039 2.916 8.853 1.00 17.10 94 ASP B O 1
ATOM 2770 N N A ASP B 1 95 ? -7.090 3.961 10.615 0.70 16.58 95 ASP B N 1
ATOM 2771 N N B ASP B 1 95 ? -7.088 3.986 10.608 0.30 16.31 95 ASP B N 1
ATOM 2772 C CA A ASP B 1 95 ? -7.787 3.168 11.628 0.70 18.13 95 ASP B CA 1
ATOM 2773 C CA B ASP B 1 95 ? -7.740 3.210 11.651 0.30 17.42 95 ASP B CA 1
ATOM 2774 C C A ASP B 1 95 ? -9.233 3.612 11.814 0.70 18.48 95 ASP B C 1
ATOM 2775 C C B ASP B 1 95 ? -9.203 3.617 11.839 0.30 18.07 95 ASP B C 1
ATOM 2776 O O A ASP B 1 95 ? -10.124 2.776 11.979 0.70 19.51 95 ASP B O 1
ATOM 2777 O O B ASP B 1 95 ? -10.073 2.763 12.015 0.30 18.99 95 ASP B O 1
ATOM 2786 N N . ALA B 1 96 ? -9.462 4.924 11.800 1.00 17.81 96 ALA B N 1
ATOM 2787 C CA . ALA B 1 96 ? -10.786 5.480 12.117 1.00 18.41 96 ALA B CA 1
ATOM 2788 C C . ALA B 1 96 ? -11.801 5.368 10.985 1.00 18.88 96 ALA B C 1
ATOM 2789 O O . ALA B 1 96 ? -12.991 5.274 11.245 1.00 18.96 96 ALA B O 1
ATOM 2791 N N . TYR B 1 97 ? -11.333 5.406 9.741 1.00 18.86 97 TYR B N 1
ATOM 2792 C CA . TYR B 1 97 ? -12.213 5.300 8.574 1.00 19.65 97 TYR B CA 1
ATOM 2793 C C . TYR B 1 97 ? -11.993 3.928 7.926 1.00 21.36 97 TYR B C 1
ATOM 2794 O O . TYR B 1 97 ? -10.950 3.691 7.339 1.00 20.94 97 TYR B O 1
ATOM 2803 N N . PRO B 1 98 ? -12.971 3.011 8.059 1.00 24.56 98 PRO B N 1
ATOM 2804 C CA . PRO B 1 98 ? -12.765 1.604 7.672 1.00 25.93 98 PRO B CA 1
ATOM 2805 C C . PRO B 1 98 ? -12.481 1.365 6.187 1.00 26.27 98 PRO B C 1
ATOM 2806 O O . PRO B 1 98 ? -11.674 0.486 5.850 1.00 26.89 98 PRO B O 1
ATOM 2810 N N . GLY B 1 99 ? -13.145 2.124 5.317 1.00 26.55 99 GLY B N 1
ATOM 2811 C CA . GLY B 1 99 ? -12.988 1.967 3.870 1.00 26.33 99 GLY B CA 1
ATOM 2812 C C . GLY B 1 99 ? -11.560 2.139 3.369 1.00 24.95 99 GLY B C 1
ATOM 2813 O O . GLY B 1 99 ? -10.780 2.926 3.920 1.00 24.53 99 GLY B O 1
ATOM 2814 N N . ARG B 1 100 ? -11.235 1.405 2.309 1.00 24.43 100 ARG B N 1
ATOM 2815 C CA . ARG B 1 100 ? -9.889 1.351 1.717 1.00 23.24 100 ARG B CA 1
ATOM 2816 C C . ARG B 1 100 ? -8.723 1.489 2.702 1.00 21.37 100 ARG B C 1
ATOM 2817 O O . ARG B 1 100 ? -8.126 2.563 2.833 1.00 20.21 100 ARG B O 1
ATOM 2825 N N . LYS B 1 101 ? -8.386 0.386 3.356 1.00 20.48 101 LYS B N 1
ATOM 2826 C CA . LYS B 1 101 ? -7.261 0.357 4.292 1.00 19.33 101 LYS B CA 1
ATOM 2827 C C . LYS B 1 101 ? -5.943 0.515 3.535 1.00 17.24 101 LYS B C 1
ATOM 2828 O O . LYS B 1 101 ? -5.699 -0.187 2.547 1.00 17.02 101 LYS B O 1
ATOM 2834 N N . LEU B 1 102 ? -5.105 1.444 3.993 1.00 15.41 102 LEU B N 1
ATOM 2835 C CA . LEU B 1 102 ? -3.822 1.716 3.347 1.00 14.36 102 LEU B CA 1
ATOM 2836 C C . LEU B 1 102 ? -2.672 0.950 3.986 1.00 14.18 102 LEU B C 1
ATOM 2837 O O . LEU B 1 102 ? -1.733 0.574 3.298 1.00 12.73 102 LEU B O 1
ATOM 2842 N N . PHE B 1 103 ? -2.730 0.730 5.295 1.00 14.85 103 PHE B N 1
ATOM 2843 C CA . PHE B 1 103 ? -1.723 -0.111 5.945 1.00 16.04 103 PHE B CA 1
ATOM 2844 C C . PHE B 1 103 ? -2.052 -1.579 5.651 1.00 17.52 103 PHE B C 1
ATOM 2845 O O . PHE B 1 103 ? -3.236 -1.924 5.515 1.00 18.17 103 PHE B O 1
ATOM 2853 N N A PRO B 1 104 ? -1.027 -2.456 5.599 0.70 18.19 104 PRO B N 1
ATOM 2854 N N B PRO B 1 104 ? -1.017 -2.432 5.510 0.30 17.97 104 PRO B N 1
ATOM 2855 C CA A PRO B 1 104 ? -1.187 -3.900 5.355 0.70 19.57 104 PRO B CA 1
ATOM 2856 C CA B PRO B 1 104 ? -1.276 -3.844 5.243 0.30 19.09 104 PRO B CA 1
ATOM 2857 C C A PRO B 1 104 ? -2.081 -4.639 6.357 0.70 21.05 104 PRO B C 1
ATOM 2858 C C B PRO B 1 104 ? -1.916 -4.527 6.439 0.30 20.26 104 PRO B C 1
ATOM 2859 O O A PRO B 1 104 ? -2.288 -4.151 7.469 0.70 21.61 104 PRO B O 1
ATOM 2860 O O B PRO B 1 104 ? -1.748 -4.075 7.575 0.30 20.24 104 PRO B O 1
ATOM 2867 N N A TYR B 1 105 ? -2.576 -5.817 5.966 0.70 22.30 105 TYR B N 1
ATOM 2868 N N B TYR B 1 105 ? -2.644 -5.605 6.179 0.30 21.50 105 TYR B N 1
ATOM 2869 C CA A TYR B 1 105 ? -3.401 -6.653 6.857 0.70 23.45 105 TYR B CA 1
ATOM 2870 C CA B TYR B 1 105 ? -3.353 -6.308 7.234 0.30 22.66 105 TYR B CA 1
ATOM 2871 C C A TYR B 1 105 ? -2.559 -7.366 7.927 0.70 23.72 105 TYR B C 1
ATOM 2872 C C B TYR B 1 105 ? -2.398 -7.099 8.128 0.30 23.05 105 TYR B C 1
ATOM 2873 O O A TYR B 1 105 ? -3.029 -7.652 9.024 0.70 25.38 105 TYR B O 1
ATOM 2874 O O B TYR B 1 105 ? -2.617 -7.153 9.339 0.30 23.82 105 TYR B O 1
ATOM 2891 N N . ASP B 1 106 ? -1.325 -7.666 7.564 1.00 23.07 106 ASP B N 1
ATOM 2892 C CA . ASP B 1 106 ? -0.393 -8.458 8.372 1.00 23.32 106 ASP B CA 1
ATOM 2893 C C . ASP B 1 106 ? 0.329 -7.528 9.364 1.00 22.10 106 ASP B C 1
ATOM 2894 O O . ASP B 1 106 ? 0.934 -6.542 8.942 1.00 20.84 106 ASP B O 1
ATOM 2899 N N . PRO B 1 107 ? 0.245 -7.822 10.682 1.00 21.66 107 PRO B N 1
ATOM 2900 C CA . PRO B 1 107 ? 0.969 -7.013 11.676 1.00 20.55 107 PRO B CA 1
ATOM 2901 C C . PRO B 1 107 ? 2.470 -6.875 11.397 1.00 19.09 107 PRO B C 1
ATOM 2902 O O . PRO B 1 107 ? 3.038 -5.801 11.621 1.00 17.72 107 PRO B O 1
ATOM 2906 N N . TYR B 1 108 ? 3.110 -7.934 10.904 1.00 18.57 108 TYR B N 1
ATOM 2907 C CA . TYR B 1 108 ? 4.518 -7.824 10.519 1.00 17.82 108 TYR B CA 1
ATOM 2908 C C . TYR B 1 108 ? 4.694 -6.822 9.369 1.00 16.64 108 TYR B C 1
ATOM 2909 O O . TYR B 1 108 ? 5.590 -5.969 9.406 1.00 15.13 108 TYR B O 1
ATOM 2918 N N . GLU B 1 109 ? 3.855 -6.923 8.339 1.00 16.38 109 GLU B N 1
ATOM 2919 C CA . GLU B 1 109 ? 3.984 -6.019 7.197 1.00 15.66 109 GLU B CA 1
ATOM 2920 C C . GLU B 1 109 ? 3.744 -4.568 7.590 1.00 14.39 109 GLU B C 1
ATOM 2921 O O . GLU B 1 109 ? 4.407 -3.675 7.075 1.00 13.80 109 GLU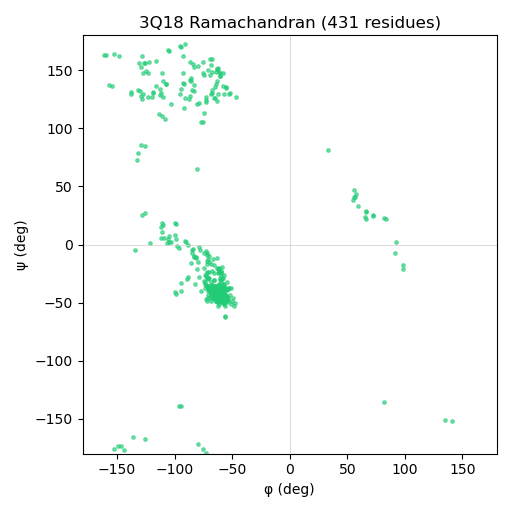 B O 1
ATOM 2927 N N . ARG B 1 110 ? 2.812 -4.329 8.507 1.00 14.22 110 ARG B N 1
ATOM 2928 C CA A ARG B 1 110 ? 2.586 -2.985 9.025 0.50 13.80 110 ARG B CA 1
ATOM 2929 C CA B ARG B 1 110 ? 2.596 -2.979 9.010 0.50 13.65 110 ARG B CA 1
ATOM 2930 C C . ARG B 1 110 ? 3.836 -2.485 9.743 1.00 13.28 110 ARG B C 1
ATOM 2931 O O . ARG B 1 110 ? 4.257 -1.343 9.555 1.00 12.52 110 ARG B O 1
ATOM 2946 N N . ALA B 1 111 ? 4.426 -3.350 10.569 1.00 13.50 111 ALA B N 1
ATOM 2947 C CA . ALA B 1 111 ? 5.653 -3.000 11.283 1.00 13.20 111 ALA B CA 1
ATOM 2948 C C . ALA B 1 111 ? 6.786 -2.721 10.294 1.00 12.98 111 ALA B C 1
ATOM 2949 O O . ALA B 1 111 ? 7.549 -1.766 10.460 1.00 12.38 111 ALA B O 1
ATOM 2951 N N . ARG B 1 112 ? 6.876 -3.535 9.245 1.00 12.86 112 ARG B N 1
ATOM 2952 C CA . ARG B 1 112 ? 7.886 -3.327 8.205 1.00 13.10 112 ARG B CA 1
ATOM 2953 C C . ARG B 1 112 ? 7.737 -1.965 7.533 1.00 11.97 112 ARG B C 1
ATOM 2954 O O . ARG B 1 112 ? 8.726 -1.290 7.265 1.00 11.76 112 ARG B O 1
ATOM 2962 N N . GLN B 1 113 ? 6.505 -1.545 7.269 1.00 11.81 113 GLN B N 1
ATOM 2963 C CA . GLN B 1 113 ? 6.292 -0.233 6.670 1.00 11.21 113 GLN B CA 1
ATOM 2964 C C . GLN B 1 113 ? 6.768 0.878 7.604 1.00 11.02 113 GLN B C 1
ATOM 2965 O O . GLN B 1 113 ? 7.373 1.848 7.156 1.00 10.50 113 GLN B O 1
ATOM 2971 N N . LYS B 1 114 ? 6.536 0.714 8.901 1.00 11.79 114 LYS B N 1
ATOM 2972 C CA . LYS B 1 114 ? 7.013 1.696 9.881 1.00 12.14 114 LYS B CA 1
ATOM 2973 C C . LYS B 1 114 ? 8.542 1.692 10.005 1.00 12.41 114 LYS B C 1
ATOM 2974 O O . LYS B 1 114 ? 9.153 2.730 10.240 1.00 12.17 114 LYS B O 1
ATOM 2980 N N . MET B 1 115 ? 9.155 0.527 9.824 1.00 12.62 115 MET B N 1
ATOM 2981 C CA . MET B 1 115 ? 10.608 0.426 9.765 1.00 12.90 115 MET B CA 1
ATOM 2982 C C . MET B 1 115 ? 11.164 1.132 8.525 1.00 12.70 115 MET B C 1
ATOM 2983 O O . MET B 1 115 ? 12.206 1.784 8.609 1.00 12.61 115 MET B O 1
ATOM 2988 N N . LEU B 1 116 ? 10.477 1.012 7.390 1.00 12.49 116 LEU B N 1
ATOM 2989 C CA A LEU B 1 116 ? 10.871 1.724 6.166 0.70 12.31 116 LEU B CA 1
ATOM 2990 C CA B LEU B 1 116 ? 10.886 1.718 6.174 0.30 12.28 116 LEU B CA 1
ATOM 2991 C C . LEU B 1 116 ? 10.778 3.232 6.377 1.00 12.26 116 LEU B C 1
ATOM 2992 O O . LEU B 1 116 ? 11.654 3.988 5.956 1.00 12.45 116 LEU B O 1
ATOM 3001 N N . LEU B 1 117 ? 9.714 3.670 7.040 1.00 12.41 117 LEU B N 1
ATOM 3002 C CA . LEU B 1 117 ? 9.541 5.081 7.358 1.00 12.65 117 LEU B CA 1
ATOM 3003 C C . LEU B 1 117 ? 10.700 5.605 8.201 1.00 13.40 117 LEU B C 1
ATOM 3004 O O . LEU B 1 117 ? 11.172 6.722 7.989 1.00 13.30 117 LEU B O 1
ATOM 3009 N N . GLU B 1 118 ? 11.155 4.813 9.169 1.00 14.19 118 GLU B N 1
ATOM 3010 C CA . GLU B 1 118 ? 12.334 5.196 9.952 1.00 15.63 118 GLU B CA 1
ATOM 3011 C C . GLU B 1 118 ? 13.582 5.310 9.083 1.00 16.02 118 GLU B C 1
ATOM 3012 O O . GLU B 1 118 ? 14.401 6.200 9.291 1.00 16.53 118 GLU B O 1
ATOM 3018 N N . LEU B 1 119 ? 13.723 4.413 8.110 1.00 16.31 119 LEU B N 1
ATOM 3019 C CA . LEU B 1 119 ? 14.854 4.440 7.185 1.00 16.77 119 LEU B CA 1
ATOM 3020 C C . LEU B 1 119 ? 14.897 5.745 6.381 1.00 16.41 119 LEU B C 1
ATOM 3021 O O . LEU B 1 119 ? 15.974 6.214 5.989 1.00 17.41 119 LEU B O 1
ATOM 3026 N N . PHE B 1 120 ? 13.718 6.327 6.178 1.00 15.40 120 PHE B N 1
ATOM 3027 C CA . PHE B 1 120 ? 13.517 7.557 5.404 1.00 14.88 120 PHE B CA 1
ATOM 3028 C C . PHE B 1 120 ? 13.741 8.841 6.214 1.00 15.14 120 PHE B C 1
ATOM 3029 O O . PHE B 1 120 ? 13.693 9.936 5.660 1.00 15.19 120 PHE B O 1
ATOM 3037 N N . SER B 1 121 ? 14.010 8.715 7.509 1.00 15.29 121 SER B N 1
ATOM 3038 C CA . SER B 1 121 ? 13.924 9.854 8.434 1.00 15.88 121 SER B CA 1
ATOM 3039 C C . SER B 1 121 ? 14.839 11.051 8.132 1.00 15.95 121 SER B C 1
ATOM 3040 O O . SER B 1 121 ? 14.539 12.170 8.557 1.00 16.57 121 SER B O 1
ATOM 3043 N N . LYS B 1 122 ? 15.933 10.835 7.403 1.00 15.8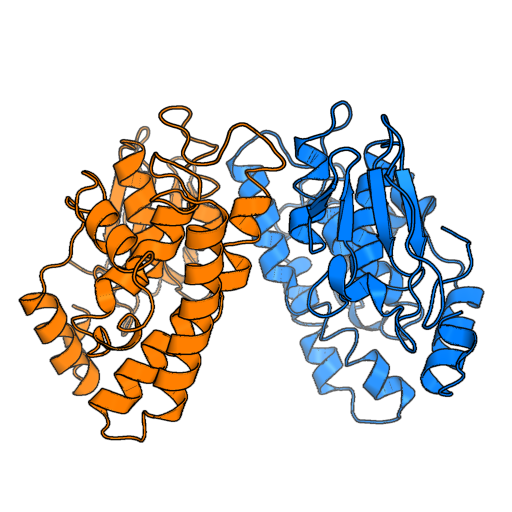2 122 LYS B N 1
ATOM 3044 C CA A LYS B 1 122 ? 16.875 11.915 7.086 0.70 16.32 122 LYS B CA 1
ATOM 3045 C CA B LYS B 1 122 ? 16.868 11.919 7.096 0.30 15.99 122 LYS B CA 1
ATOM 3046 C C . LYS B 1 122 ? 16.486 12.680 5.824 1.00 15.31 122 LYS B C 1
ATOM 3047 O O . LYS B 1 122 ? 16.943 13.799 5.608 1.00 15.51 122 LYS B O 1
ATOM 3058 N N . VAL B 1 123 ? 15.642 12.082 4.986 1.00 13.92 123 VAL B N 1
ATOM 3059 C CA . VAL B 1 123 ? 15.346 12.676 3.673 1.00 13.00 123 VAL B CA 1
ATOM 3060 C C . VAL B 1 123 ? 14.680 14.060 3.735 1.00 13.13 123 VAL B C 1
ATOM 3061 O O . VAL B 1 123 ? 15.103 14.970 3.014 1.00 12.57 123 VAL B O 1
ATOM 3065 N N . PRO B 1 124 ? 13.659 14.239 4.598 1.00 12.91 124 PRO B N 1
ATOM 3066 C CA . PRO B 1 124 ? 13.056 15.578 4.621 1.00 13.35 124 PRO B CA 1
ATOM 3067 C C . PRO B 1 124 ? 14.066 16.685 4.926 1.00 14.49 124 PRO B C 1
ATOM 3068 O O . PRO B 1 124 ? 14.087 17.719 4.243 1.00 14.78 124 PRO B O 1
ATOM 3072 N N . HIS B 1 125 ? 14.911 16.466 5.927 1.00 15.45 125 HIS B N 1
ATOM 3073 C CA . HIS B 1 125 ? 15.922 17.457 6.298 1.00 16.95 125 HIS B CA 1
ATOM 3074 C C . HIS B 1 125 ? 16.933 17.676 5.175 1.00 16.47 125 HIS B C 1
ATOM 3075 O O . HIS B 1 125 ? 17.315 18.812 4.883 1.00 16.69 125 HIS B O 1
ATOM 3082 N N . LEU B 1 126 ? 17.360 16.592 4.536 1.00 15.54 126 LEU B N 1
ATOM 3083 C CA . LEU B 1 126 ? 18.382 16.700 3.499 1.00 15.84 126 LEU B CA 1
ATOM 3084 C C . LEU B 1 126 ? 17.862 17.419 2.256 1.00 15.60 126 LEU B C 1
ATOM 3085 O O . LEU B 1 126 ? 18.575 18.240 1.673 1.00 15.81 126 LEU B O 1
ATOM 3090 N N . THR B 1 127 ? 16.629 17.115 1.849 1.00 14.87 127 THR B N 1
ATOM 3091 C CA . THR B 1 127 ? 16.046 17.779 0.677 1.00 15.07 127 THR B CA 1
ATOM 3092 C C . THR B 1 127 ? 15.902 19.272 0.942 1.00 15.92 127 THR B C 1
ATOM 3093 O O . THR B 1 127 ? 16.201 20.084 0.065 1.00 15.91 127 THR B O 1
ATOM 3097 N N . LYS B 1 128 ? 15.478 19.625 2.156 1.00 16.33 128 LYS B N 1
ATOM 3098 C CA . LYS B 1 128 ? 15.326 21.033 2.548 1.00 17.86 128 LYS B CA 1
ATOM 3099 C C . LYS B 1 128 ? 16.668 21.759 2.547 1.00 18.80 128 LYS B C 1
ATOM 3100 O O . LYS B 1 128 ? 16.779 22.874 2.028 1.00 18.70 128 LYS B O 1
ATOM 3106 N N . GLU B 1 129 ? 17.683 21.130 3.140 1.00 19.07 129 GLU B N 1
ATOM 3107 C CA . GLU B 1 129 ? 19.009 21.734 3.197 1.00 20.41 129 GLU B CA 1
ATOM 3108 C C . GLU B 1 129 ? 19.612 21.873 1.795 1.00 20.59 129 GLU B C 1
ATOM 3109 O O . GLU B 1 129 ? 20.292 22.858 1.516 1.00 21.40 129 GLU B O 1
ATOM 3115 N N . CYS B 1 130 ? 19.349 20.904 0.916 1.00 19.88 130 CYS B N 1
ATOM 3116 C CA . CYS B 1 130 ? 19.775 21.006 -0.489 1.00 20.42 130 CYS B CA 1
ATOM 3117 C C . CYS B 1 130 ? 19.189 22.251 -1.143 1.00 20.73 130 CYS B C 1
ATOM 3118 O O . CYS B 1 130 ? 19.906 23.020 -1.776 1.00 21.39 130 CYS B O 1
ATOM 3121 N N . LEU B 1 131 ? 17.879 22.430 -0.988 1.00 20.29 131 LEU B N 1
ATOM 3122 C CA . LEU B 1 131 ? 17.178 23.591 -1.547 1.00 20.73 131 LEU B CA 1
ATOM 3123 C C . LEU B 1 131 ? 17.772 24.902 -1.043 1.00 21.62 131 LEU B C 1
ATOM 3124 O O . LEU B 1 131 ? 18.081 25.799 -1.827 1.00 22.01 131 LEU B O 1
ATOM 3129 N N . VAL B 1 132 ? 17.917 25.009 0.274 1.00 21.74 132 VAL B N 1
ATOM 3130 C CA . VAL B 1 132 ? 18.466 26.211 0.888 1.00 22.99 132 VAL B CA 1
ATOM 3131 C C . VAL B 1 132 ? 19.878 26.503 0.366 1.00 24.24 132 VAL B C 1
ATOM 3132 O O . VAL B 1 132 ? 20.202 27.652 0.059 1.00 25.49 132 VAL B O 1
ATOM 3136 N N . ALA B 1 133 ? 20.702 25.462 0.251 1.00 24.17 133 ALA B N 1
ATOM 3137 C CA . ALA B 1 133 ? 22.076 25.614 -0.229 1.00 25.50 133 ALA B CA 1
ATOM 3138 C C . ALA B 1 133 ? 22.111 26.101 -1.676 1.00 26.15 133 ALA B C 1
ATOM 3139 O O . ALA B 1 133 ? 22.826 27.056 -2.004 1.00 27.13 133 ALA B O 1
ATOM 3141 N N . LEU B 1 134 ? 21.330 25.448 -2.532 1.00 25.59 134 LEU B N 1
ATOM 3142 C CA . LEU B 1 134 ? 21.244 25.822 -3.942 1.00 26.63 134 LEU B CA 1
ATOM 3143 C C . LEU B 1 134 ? 20.712 27.247 -4.121 1.00 28.08 134 LEU B C 1
ATOM 3144 O O . LEU B 1 134 ? 21.241 28.014 -4.929 1.00 29.35 134 LEU B O 1
ATOM 3149 N N . ARG B 1 135 ? 19.690 27.602 -3.345 1.00 28.34 135 ARG B N 1
ATOM 3150 C CA . ARG B 1 135 ? 19.065 28.929 -3.431 1.00 29.80 135 ARG B CA 1
ATOM 3151 C C . ARG B 1 135 ? 19.926 30.050 -2.860 1.00 31.59 135 ARG B C 1
ATOM 3152 O O . ARG B 1 135 ? 19.785 31.207 -3.262 1.00 32.82 135 ARG B O 1
ATOM 3160 N N . SER B 1 136 ? 20.798 29.714 -1.914 1.00 32.09 136 SER B N 1
ATOM 3161 C CA . SER B 1 136 ? 21.679 30.703 -1.293 1.00 33.78 136 SER B CA 1
ATOM 3162 C C . SER B 1 136 ? 23.082 30.714 -1.911 1.00 34.95 136 SER B C 1
ATOM 3163 O O . SER B 1 136 ? 23.928 31.519 -1.517 1.00 36.46 136 SER B O 1
ATOM 3166 N N . GLY B 1 137 ? 23.321 29.838 -2.887 1.00 34.53 137 GLY B N 1
ATOM 3167 C CA . GLY B 1 137 ? 24.627 29.739 -3.539 1.00 35.78 137 GLY B CA 1
ATOM 3168 C C . GLY B 1 137 ? 25.707 29.119 -2.664 1.00 36.09 137 GLY B C 1
ATOM 3169 O O . GLY B 1 137 ? 26.898 29.371 -2.872 1.00 37.76 137 GLY B O 1
ATOM 3170 N N . ARG B 1 138 ? 25.296 28.316 -1.684 1.00 34.80 138 ARG B N 1
ATOM 3171 C CA . ARG B 1 138 ? 26.231 27.639 -0.785 1.00 34.96 138 ARG B CA 1
ATOM 3172 C C . ARG B 1 138 ? 26.569 26.256 -1.334 1.00 33.62 138 ARG B C 1
ATOM 3173 O O . ARG B 1 138 ? 25.849 25.724 -2.186 1.00 32.72 138 ARG B O 1
ATOM 3181 N N . GLU B 1 139 ? 27.668 25.685 -0.843 1.00 33.61 139 GLU B N 1
ATOM 3182 C CA . GLU B 1 139 ? 28.131 24.368 -1.279 1.00 32.28 139 GLU B CA 1
ATOM 3183 C C . GLU B 1 139 ? 27.051 23.308 -1.077 1.00 29.64 139 GLU B C 1
ATOM 3184 O O . GLU B 1 139 ? 26.460 23.213 0.005 1.00 29.22 139 GLU B O 1
ATOM 3190 N N . SER B 1 140 ? 26.780 22.535 -2.127 1.00 28.16 140 SER B N 1
ATOM 3191 C CA . SER B 1 140 ? 25.737 21.503 -2.083 1.00 26.17 140 SER B CA 1
ATOM 3192 C C . SER B 1 140 ? 26.244 20.090 -2.382 1.00 25.02 140 SER B C 1
ATOM 3193 O O . SER B 1 140 ? 25.454 19.153 -2.382 1.00 23.63 140 SER B O 1
ATOM 3196 N N . THR B 1 141 ? 27.546 19.933 -2.624 1.00 25.18 141 THR B N 1
ATOM 3197 C CA . THR B 1 141 ? 28.105 18.635 -3.015 1.00 24.43 141 THR B CA 1
ATOM 3198 C C . THR B 1 141 ? 27.887 17.565 -1.935 1.00 22.61 141 THR B C 1
ATOM 3199 O O . THR B 1 141 ? 27.426 16.458 -2.231 1.00 21.44 141 THR B O 1
ATOM 3203 N N . ASN B 1 142 ? 28.211 17.902 -0.690 1.00 21.87 142 ASN B N 1
ATOM 3204 C CA . ASN B 1 142 ? 28.017 16.977 0.432 1.00 20.47 142 ASN B CA 1
ATOM 3205 C C . ASN B 1 142 ? 26.557 16.658 0.691 1.00 18.92 142 ASN B C 1
ATOM 3206 O O . ASN B 1 142 ? 26.208 15.506 0.958 1.00 17.69 142 ASN B O 1
ATOM 3211 N N . LEU B 1 143 ? 25.701 17.674 0.613 1.00 18.34 143 LEU B N 1
ATOM 3212 C CA . LEU B 1 143 ? 24.277 17.469 0.845 1.00 17.42 143 LEU B CA 1
ATOM 3213 C C . LEU B 1 143 ? 23.681 16.535 -0.214 1.00 16.46 143 LEU B C 1
ATOM 3214 O O . LEU B 1 143 ? 22.934 15.623 0.118 1.00 15.87 143 LEU B O 1
ATOM 3219 N N . LYS B 1 144 ? 24.033 16.746 -1.479 1.00 16.98 144 LYS B N 1
ATOM 3220 C CA . LYS B 1 144 ? 23.558 15.858 -2.549 1.00 16.46 144 LYS B CA 1
ATOM 3221 C C . LYS B 1 144 ? 24.100 14.437 -2.405 1.00 16.06 144 LYS B C 1
ATOM 3222 O O . LYS B 1 144 ? 23.368 13.473 -2.623 1.00 15.83 144 LYS B O 1
ATOM 3228 N N . ALA B 1 145 ? 25.374 14.310 -2.037 1.00 16.64 145 ALA B N 1
ATOM 3229 C CA . ALA B 1 145 ? 25.990 12.998 -1.819 1.00 16.43 145 ALA B CA 1
ATOM 3230 C C . ALA B 1 145 ? 25.271 12.238 -0.709 1.00 15.42 145 ALA B C 1
ATOM 3231 O O . ALA B 1 145 ? 24.991 11.040 -0.836 1.00 14.91 145 ALA B O 1
ATOM 3233 N N . ALA B 1 146 ? 24.967 12.942 0.376 1.00 15.18 146 ALA B N 1
ATOM 3234 C CA . ALA B 1 146 ? 24.205 12.363 1.483 1.00 14.93 146 ALA B CA 1
ATOM 3235 C C . ALA B 1 146 ? 22.812 11.914 1.046 1.00 14.09 146 ALA B C 1
ATOM 3236 O O . ALA B 1 146 ? 22.344 10.834 1.426 1.00 13.81 146 ALA B O 1
ATOM 3238 N N . LEU B 1 147 ? 22.146 12.747 0.250 1.00 13.58 147 LEU B N 1
ATOM 3239 C CA . LEU B 1 147 ? 20.823 12.415 -0.246 1.00 12.95 147 LEU B CA 1
ATOM 3240 C C . LEU B 1 147 ? 20.893 11.175 -1.143 1.00 13.05 147 LEU B C 1
ATOM 3241 O O . LEU B 1 147 ? 20.088 10.255 -0.998 1.00 12.86 147 LEU B O 1
ATOM 3246 N N . ARG B 1 148 ? 21.870 11.145 -2.046 1.00 13.90 148 ARG B N 1
ATOM 3247 C CA . ARG B 1 148 ? 22.058 9.997 -2.938 1.00 14.38 148 ARG B CA 1
ATOM 3248 C C . ARG B 1 148 ? 22.236 8.693 -2.166 1.00 14.22 148 ARG B C 1
ATOM 3249 O O . ARG B 1 148 ? 21.737 7.648 -2.588 1.00 14.01 148 ARG B O 1
ATOM 3257 N N . GLN B 1 149 ? 22.934 8.753 -1.035 1.00 14.44 149 GLN B N 1
ATOM 3258 C CA . GLN B 1 149 ? 23.117 7.564 -0.200 1.00 15.10 149 GLN B CA 1
ATOM 3259 C C . GLN B 1 149 ? 21.799 7.102 0.426 1.00 14.23 149 GLN B C 1
ATOM 3260 O O . GLN B 1 149 ? 21.517 5.900 0.466 1.00 13.82 149 GLN B O 1
ATOM 3266 N N . GLU B 1 150 ? 20.981 8.040 0.906 1.00 14.18 150 GLU B N 1
ATOM 3267 C CA . GLU B 1 150 ? 19.683 7.668 1.477 1.00 14.03 150 GLU B CA 1
ATOM 3268 C C . GLU B 1 150 ? 18.793 7.067 0.395 1.00 13.43 150 GLU B C 1
ATOM 3269 O O . GLU B 1 150 ? 18.070 6.109 0.649 1.00 13.11 150 GLU B O 1
ATOM 3275 N N . PHE B 1 151 ? 18.858 7.621 -0.815 1.00 13.04 151 PHE B N 1
ATOM 3276 C CA . PHE B 1 151 ? 18.093 7.070 -1.930 1.00 12.70 151 PHE B CA 1
ATOM 3277 C C . PHE B 1 151 ? 18.602 5.689 -2.355 1.00 12.88 151 PHE B C 1
ATOM 3278 O O . PHE B 1 151 ? 17.803 4.832 -2.733 1.00 12.33 151 PHE B O 1
ATOM 3286 N N . SER B 1 152 ? 19.912 5.460 -2.274 1.00 13.47 152 SER B N 1
ATOM 3287 C CA . SER B 1 152 ? 20.452 4.121 -2.536 1.00 14.01 152 SER B CA 1
ATOM 3288 C C . SER B 1 152 ? 19.886 3.085 -1.549 1.00 14.24 152 SER B C 1
ATOM 3289 O O . SER B 1 152 ? 19.628 1.943 -1.932 1.00 14.23 152 SER B O 1
ATOM 3292 N N . ASN B 1 153 ? 19.680 3.483 -0.291 1.00 14.34 153 ASN B N 1
ATOM 3293 C CA . ASN B 1 153 ? 19.076 2.586 0.703 1.00 14.82 153 ASN B CA 1
ATOM 3294 C C . ASN B 1 153 ? 17.669 2.183 0.286 1.00 14.24 153 ASN B C 1
ATOM 3295 O O . ASN B 1 153 ? 17.291 1.018 0.398 1.00 14.89 153 ASN B O 1
ATOM 3300 N N . LEU B 1 154 ? 16.906 3.143 -0.227 1.00 13.59 154 LEU B N 1
ATOM 3301 C CA . LEU B 1 154 ? 15.547 2.878 -0.687 1.00 13.14 154 LEU B CA 1
ATOM 3302 C C . LEU B 1 154 ? 15.549 2.048 -1.967 1.00 13.03 154 LEU B C 1
ATOM 3303 O O . LEU B 1 154 ? 14.727 1.156 -2.118 1.00 13.08 154 LEU B O 1
ATOM 3308 N N . GLU B 1 155 ? 16.474 2.354 -2.875 1.00 13.12 155 GLU B N 1
ATOM 3309 C CA . GLU B 1 155 ? 16.642 1.611 -4.125 1.00 13.58 155 GLU B CA 1
ATOM 3310 C C . GLU B 1 155 ? 16.895 0.133 -3.839 1.00 14.27 155 GLU B C 1
ATOM 3311 O O . GLU B 1 155 ? 16.332 -0.731 -4.501 1.00 13.97 155 GLU B O 1
ATOM 3317 N N . GLU B 1 156 ? 17.753 -0.149 -2.862 1.00 15.20 156 GLU B N 1
ATOM 3318 C CA . GLU B 1 156 ? 18.046 -1.539 -2.483 1.00 16.28 156 GLU B CA 1
ATOM 3319 C C . GLU B 1 156 ? 16.790 -2.306 -2.041 1.00 15.76 156 GLU B C 1
ATOM 3320 O O . GLU B 1 156 ? 16.643 -3.488 -2.364 1.00 16.03 156 GLU B O 1
ATOM 3326 N N . ILE B 1 157 ? 15.893 -1.633 -1.319 1.00 15.26 157 ILE B N 1
ATOM 3327 C CA . ILE B 1 157 ? 14.632 -2.249 -0.883 1.00 15.50 157 ILE B CA 1
ATOM 3328 C C . ILE B 1 157 ? 13.787 -2.654 -2.095 1.00 15.03 157 ILE B C 1
ATOM 3329 O O . ILE B 1 157 ? 13.367 -3.804 -2.206 1.00 15.06 157 ILE B O 1
ATOM 3334 N N . LEU B 1 158 ? 13.548 -1.715 -3.011 1.00 14.66 158 LEU B N 1
ATOM 3335 C CA . LEU B 1 158 ? 12.748 -2.010 -4.210 1.00 14.67 158 LEU B CA 1
ATOM 3336 C C . LEU B 1 158 ? 13.361 -3.104 -5.091 1.00 15.73 158 LEU B C 1
ATOM 3337 O O . LEU B 1 158 ? 12.641 -3.964 -5.602 1.00 15.26 158 LEU B O 1
ATOM 3342 N N . GLU B 1 159 ? 14.681 -3.063 -5.275 1.00 16.36 159 GLU B N 1
ATOM 3343 C CA . GLU B 1 159 ? 15.375 -4.072 -6.082 1.00 17.87 159 GLU B CA 1
ATOM 3344 C C . GLU B 1 159 ? 15.296 -5.468 -5.451 1.00 18.33 159 GLU B C 1
ATOM 3345 O O . GLU B 1 159 ? 15.086 -6.459 -6.154 1.00 18.65 159 GLU B O 1
ATOM 3351 N N . TYR B 1 160 ? 15.450 -5.532 -4.130 1.00 18.12 160 TYR B N 1
ATOM 3352 C CA . TYR B 1 160 ? 15.393 -6.791 -3.386 1.00 19.16 160 TYR B CA 1
ATOM 3353 C C . TYR B 1 160 ? 14.001 -7.420 -3.433 1.00 18.30 160 TYR B C 1
ATOM 3354 O O . TYR B 1 160 ? 13.857 -8.622 -3.657 1.00 18.92 160 TYR B O 1
ATOM 3363 N N . GLN B 1 161 ? 12.988 -6.595 -3.203 1.00 17.01 161 GLN B N 1
ATOM 3364 C CA . GLN B 1 161 ? 11.593 -7.028 -3.217 1.00 16.67 161 GLN B CA 1
ATOM 3365 C C . GLN B 1 161 ? 11.097 -7.361 -4.614 1.00 16.08 161 GLN B C 1
ATOM 3366 O O . GLN B 1 161 ? 10.200 -8.189 -4.780 1.00 16.09 161 GLN B O 1
ATOM 3372 N N . ASN B 1 162 ? 11.663 -6.687 -5.612 1.00 15.09 162 ASN B N 1
ATOM 3373 C CA . ASN B 1 162 ? 11.200 -6.790 -6.986 1.00 14.62 162 ASN B CA 1
ATOM 3374 C C . ASN B 1 162 ? 9.708 -6.447 -7.118 1.00 14.15 162 ASN B C 1
ATOM 3375 O O . ASN B 1 162 ? 8.947 -7.166 -7.765 1.00 13.94 162 ASN B O 1
ATOM 3380 N N . THR B 1 163 ? 9.313 -5.344 -6.486 1.00 13.37 163 THR B N 1
ATOM 3381 C CA . THR B 1 163 ? 7.969 -4.797 -6.605 1.00 13.39 163 THR B CA 1
ATOM 3382 C C . THR B 1 163 ? 8.081 -3.315 -6.955 1.00 12.37 163 THR B C 1
ATOM 3383 O O . THR B 1 163 ? 9.074 -2.664 -6.622 1.00 12.20 163 THR B O 1
ATOM 3387 N N . THR B 1 164 ? 7.071 -2.793 -7.637 1.00 12.04 164 THR B N 1
ATOM 3388 C CA . THR B 1 164 ? 7.079 -1.398 -8.088 1.00 11.59 164 THR B CA 1
ATOM 3389 C C . THR B 1 164 ? 6.967 -0.419 -6.920 1.00 10.96 164 THR B C 1
ATOM 3390 O O . THR B 1 164 ? 7.633 0.611 -6.914 1.00 9.88 164 THR B O 1
ATOM 3394 N N . PHE B 1 165 ? 6.123 -0.754 -5.945 1.00 11.34 165 PHE B N 1
ATOM 3395 C CA . PHE B 1 165 ? 5.913 0.077 -4.758 1.00 10.91 165 PHE B CA 1
ATOM 3396 C C . PHE B 1 165 ? 6.607 -0.549 -3.538 1.00 11.46 165 PHE B C 1
ATOM 3397 O O . PHE B 1 165 ? 7.036 -1.708 -3.574 1.00 12.16 165 PHE B O 1
ATOM 3405 N N . PHE B 1 166 ? 6.719 0.219 -2.460 1.00 11.50 166 PHE B N 1
ATOM 3406 C CA . PHE B 1 166 ? 7.463 -0.230 -1.277 1.00 12.03 166 PHE B CA 1
ATOM 3407 C C . PHE B 1 166 ? 6.754 -1.327 -0.497 1.00 12.95 166 PHE B C 1
ATOM 3408 O O . PHE B 1 166 ? 7.410 -2.094 0.204 1.00 13.61 166 PHE B O 1
ATOM 3416 N N . GLY B 1 167 ? 5.434 -1.415 -0.638 1.00 13.89 167 GLY B N 1
ATOM 3417 C CA . GLY B 1 167 ? 4.652 -2.488 -0.009 1.00 15.15 167 GLY B CA 1
ATOM 3418 C C . GLY B 1 167 ? 4.176 -3.587 -0.952 1.00 16.32 167 GLY B C 1
ATOM 3419 O O . GLY B 1 167 ? 3.490 -4.521 -0.517 1.00 18.27 167 GLY B O 1
ATOM 3420 N N . GLY B 1 168 ? 4.538 -3.509 -2.230 1.00 16.15 168 GLY B N 1
ATOM 3421 C CA . GLY B 1 168 ? 4.107 -4.505 -3.216 1.00 16.45 168 GLY B CA 1
ATOM 3422 C C . GLY B 1 168 ? 3.751 -3.930 -4.575 1.00 16.46 168 GLY B C 1
ATOM 3423 O O . GLY B 1 168 ? 4.283 -2.904 -4.991 1.00 15.41 168 GLY B O 1
ATOM 3424 N N . THR B 1 169 ? 2.853 -4.619 -5.275 1.00 16.99 169 THR B N 1
ATOM 3425 C CA . THR B 1 169 ? 2.428 -4.227 -6.620 1.00 17.42 169 THR B CA 1
ATOM 3426 C C . THR B 1 169 ? 1.389 -3.113 -6.626 1.00 17.11 169 THR B C 1
ATOM 3427 O O . THR B 1 169 ? 1.223 -2.418 -7.634 1.00 17.74 169 THR B O 1
ATOM 3431 N N . SER B 1 170 ? 0.695 -2.942 -5.503 1.00 16.62 170 SER B N 1
ATOM 3432 C CA . SER B 1 170 ? -0.273 -1.866 -5.349 1.00 16.11 170 SER B CA 1
ATOM 3433 C C . SER B 1 170 ? 0.256 -0.857 -4.349 1.00 14.50 170 SER B C 1
ATOM 3434 O O . SER B 1 170 ? 0.974 -1.199 -3.404 1.00 13.80 170 SER B O 1
ATOM 3437 N N . ILE B 1 171 ? -0.101 0.399 -4.579 1.00 13.26 171 ILE B N 1
ATOM 3438 C CA . ILE B 1 171 ? 0.265 1.488 -3.690 1.00 12.12 171 ILE B CA 1
ATOM 3439 C C . ILE B 1 171 ? -0.328 1.238 -2.293 1.00 11.88 171 ILE B C 1
ATOM 3440 O O . ILE B 1 171 ? -1.414 0.671 -2.169 1.00 12.43 171 ILE B O 1
ATOM 3445 N N . SER B 1 172 ? 0.403 1.638 -1.252 1.00 10.80 172 SER B N 1
ATOM 3446 C CA . SER B 1 172 ? -0.060 1.490 0.128 1.00 10.89 172 SER B CA 1
ATOM 3447 C C . SER B 1 172 ? 0.395 2.679 0.973 1.00 9.96 172 SER B C 1
ATOM 3448 O O . SER B 1 172 ? 0.992 3.616 0.453 1.00 9.77 172 SER B O 1
ATOM 3451 N N . MET B 1 173 ? 0.101 2.640 2.267 1.00 9.61 173 MET B N 1
ATOM 3452 C CA . MET B 1 173 ? 0.385 3.767 3.153 1.00 9.55 173 MET B CA 1
ATOM 3453 C C . MET B 1 173 ? 1.820 4.274 3.029 1.00 9.35 173 MET B C 1
ATOM 3454 O O . MET B 1 173 ? 2.033 5.476 2.894 1.00 9.99 173 MET B O 1
ATOM 3459 N N . ILE B 1 174 ? 2.796 3.369 3.065 1.00 9.16 174 ILE B N 1
ATOM 3460 C CA . ILE B 1 174 ? 4.206 3.782 3.047 1.00 9.02 174 ILE B CA 1
ATOM 3461 C C . ILE B 1 174 ? 4.539 4.664 1.830 1.00 8.68 174 ILE B C 1
ATOM 3462 O O . ILE B 1 174 ? 5.292 5.640 1.946 1.00 7.89 174 ILE B O 1
ATOM 3467 N N . ASP B 1 175 ? 3.969 4.343 0.674 1.00 8.84 175 ASP B N 1
ATOM 3468 C CA . ASP B 1 175 ? 4.252 5.124 -0.527 1.00 8.96 175 ASP B CA 1
ATOM 3469 C C . ASP B 1 175 ? 3.777 6.569 -0.376 1.00 9.00 175 ASP B C 1
ATOM 3470 O O . ASP B 1 175 ? 4.515 7.510 -0.688 1.00 8.57 175 ASP B O 1
ATOM 3475 N N . TYR B 1 176 ? 2.549 6.741 0.107 1.00 9.25 176 TYR B N 1
ATOM 3476 C CA . TYR B 1 176 ? 2.016 8.078 0.354 1.00 9.34 176 TYR B CA 1
ATOM 3477 C C . TYR B 1 176 ? 2.824 8.836 1.405 1.00 9.48 176 TYR B C 1
ATOM 3478 O O . TYR B 1 176 ? 2.966 10.048 1.303 1.00 9.84 176 TYR B O 1
ATOM 3487 N N . LEU B 1 177 ? 3.346 8.130 2.414 1.00 9.50 177 LEU B N 1
ATOM 3488 C CA . LEU B 1 177 ? 4.162 8.776 3.456 1.00 9.48 177 LEU B CA 1
ATOM 3489 C C . LEU B 1 177 ? 5.475 9.330 2.907 1.00 9.53 177 LEU B C 1
ATOM 3490 O O . LEU B 1 177 ? 5.981 10.328 3.418 1.00 9.71 177 LEU B O 1
ATOM 3495 N N . LEU B 1 178 ? 6.021 8.692 1.873 1.00 9.62 178 LEU B N 1
ATOM 3496 C CA . LEU B 1 178 ? 7.281 9.132 1.271 1.00 9.90 178 LEU B CA 1
ATOM 3497 C C . LEU B 1 178 ? 7.099 10.160 0.157 1.00 9.53 178 LEU B C 1
ATOM 3498 O O . LEU B 1 178 ? 7.989 10.976 -0.079 1.00 9.48 178 LEU B O 1
ATOM 3503 N N . TRP B 1 179 ? 5.951 10.129 -0.521 1.00 9.01 179 TRP B N 1
ATOM 3504 C CA . TRP B 1 179 ? 5.781 10.851 -1.788 1.00 9.28 179 TRP B CA 1
ATOM 3505 C C . TRP B 1 179 ? 6.118 12.354 -1.793 1.00 9.55 179 TRP B C 1
ATOM 3506 O O . TRP B 1 179 ? 6.819 12.819 -2.690 1.00 9.47 179 TRP B O 1
ATOM 3517 N N . PRO B 1 180 ? 5.621 13.125 -0.808 1.00 9.56 180 PRO B N 1
ATOM 3518 C CA . PRO B 1 180 ? 5.755 14.583 -0.964 1.00 9.84 180 PRO B CA 1
ATOM 3519 C C . PRO B 1 180 ? 7.166 15.084 -1.291 1.00 10.17 180 PRO B C 1
ATOM 3520 O O . PRO B 1 180 ? 7.316 16.023 -2.067 1.00 10.30 180 PRO B O 1
ATOM 3524 N N . TRP B 1 181 ? 8.180 14.458 -0.710 1.00 10.37 181 TRP B N 1
ATOM 3525 C CA . TRP B 1 181 ? 9.565 14.872 -0.928 1.00 10.61 181 TRP B CA 1
ATOM 3526 C C . TRP B 1 181 ? 10.073 14.479 -2.307 1.00 10.77 181 TRP B C 1
ATOM 3527 O O . TRP B 1 181 ? 10.886 15.201 -2.900 1.00 10.77 181 TRP B O 1
ATOM 3538 N N . PHE B 1 182 ? 9.588 13.352 -2.824 1.00 10.14 182 PHE B N 1
ATOM 3539 C CA . PHE B 1 182 ? 9.923 12.950 -4.193 1.00 10.30 182 PHE B CA 1
ATOM 3540 C C . PHE B 1 182 ? 9.244 13.839 -5.238 1.00 10.71 182 PHE B C 1
ATOM 3541 O O . PHE B 1 182 ? 9.853 14.171 -6.254 1.00 11.14 182 PHE B O 1
ATOM 3549 N N . GLU B 1 183 ? 8.001 14.251 -4.992 1.00 10.52 183 GLU B N 1
ATOM 3550 C CA . GLU B 1 183 ? 7.355 15.200 -5.894 1.00 10.85 183 GLU B CA 1
ATOM 3551 C C . GLU B 1 183 ? 8.178 16.483 -6.034 1.00 11.28 183 GLU B C 1
ATOM 3552 O O . GLU B 1 183 ? 8.204 17.102 -7.104 1.00 11.96 183 GLU B O 1
ATOM 3558 N N . ARG B 1 184 ? 8.841 16.865 -4.944 1.00 11.23 184 ARG B N 1
ATOM 3559 C CA . ARG B 1 184 ? 9.568 18.125 -4.849 1.00 11.95 184 ARG B CA 1
ATOM 3560 C C . ARG B 1 184 ? 10.973 18.141 -5.458 1.00 12.72 184 ARG B C 1
ATOM 3561 O O . ARG B 1 184 ? 11.541 19.216 -5.606 1.00 13.45 184 ARG B O 1
ATOM 3569 N N . LEU B 1 185 ? 11.524 16.984 -5.835 1.00 13.17 185 LEU B N 1
ATOM 3570 C CA . LEU B 1 185 ? 12.918 16.936 -6.311 1.00 14.41 185 LEU B CA 1
ATOM 3571 C C . LEU B 1 185 ? 13.134 17.872 -7.491 1.00 15.84 185 LEU B C 1
ATOM 3572 O O . LEU B 1 185 ? 14.132 18.587 -7.555 1.00 16.81 185 LEU B O 1
ATOM 3577 N N . ASP B 1 186 ? 12.188 17.872 -8.420 1.00 16.66 186 ASP B N 1
ATOM 3578 C CA . ASP B 1 186 ? 12.291 18.694 -9.616 1.00 18.22 186 ASP B CA 1
ATOM 3579 C C . ASP B 1 186 ? 12.468 20.179 -9.284 1.00 19.05 186 ASP B C 1
ATOM 3580 O O . ASP B 1 186 ? 13.506 20.767 -9.605 1.00 19.63 186 ASP B O 1
ATOM 3585 N N . VAL B 1 187 ? 11.475 20.774 -8.624 1.00 18.89 187 VAL B N 1
ATOM 3586 C CA A VAL B 1 187 ? 11.511 22.205 -8.305 0.70 19.68 187 VAL B CA 1
ATOM 3587 C CA B VAL B 1 187 ? 11.511 22.202 -8.299 0.30 19.51 187 VAL B CA 1
ATOM 3588 C C . VAL B 1 187 ? 12.631 22.550 -7.322 1.00 19.69 187 VAL B C 1
ATOM 3589 O O . VAL B 1 187 ? 13.139 23.661 -7.332 1.00 20.61 187 VAL B O 1
ATOM 3596 N N . TYR B 1 188 ? 13.022 21.595 -6.477 1.00 18.67 188 TYR B N 1
ATOM 3597 C CA . TYR B 1 188 ? 14.151 21.823 -5.555 1.00 18.78 188 TYR B CA 1
ATOM 3598 C C . TYR B 1 188 ? 15.500 21.839 -6.277 1.00 19.56 188 TYR B C 1
ATOM 3599 O O . TYR B 1 188 ? 16.505 22.248 -5.690 1.00 20.93 188 TYR B O 1
ATOM 3608 N N . GLY B 1 189 ? 15.525 21.373 -7.525 1.00 19.45 189 GLY B N 1
ATOM 3609 C CA . GLY B 1 189 ? 16.749 21.343 -8.327 1.00 20.13 189 GLY B CA 1
ATOM 3610 C C . GLY B 1 189 ? 17.615 20.119 -8.070 1.00 19.64 189 GLY B C 1
ATOM 3611 O O . GLY B 1 189 ? 18.815 20.134 -8.359 1.00 20.49 189 GLY B O 1
ATOM 3612 N N . ILE B 1 190 ? 17.009 19.049 -7.554 1.00 18.23 190 ILE B N 1
ATOM 3613 C CA . ILE B 1 190 ? 17.766 17.858 -7.138 1.00 17.80 190 ILE B CA 1
ATOM 3614 C C . ILE B 1 190 ? 17.218 16.556 -7.729 1.00 17.00 190 ILE B C 1
ATOM 3615 O O . ILE B 1 190 ? 17.446 15.474 -7.192 1.00 15.63 190 ILE B O 1
ATOM 3620 N N . LEU B 1 191 ? 16.538 16.654 -8.866 1.00 16.92 191 LEU B N 1
ATOM 3621 C CA . LEU B 1 191 ? 16.106 15.458 -9.586 1.00 16.98 191 LEU B CA 1
ATOM 3622 C C . LEU B 1 191 ? 17.305 14.571 -9.985 1.00 17.10 191 LEU B C 1
ATOM 3623 O O . LEU B 1 191 ? 17.167 13.356 -10.131 1.00 16.66 191 LEU B O 1
ATOM 3628 N N . ASP B 1 192 ? 18.489 15.172 -10.115 1.00 17.56 192 ASP B N 1
ATOM 3629 C CA . ASP B 1 192 ? 19.699 14.422 -10.449 1.00 17.81 192 ASP B CA 1
ATOM 3630 C C . ASP B 1 192 ? 20.130 13.445 -9.353 1.00 16.70 192 ASP B C 1
ATOM 3631 O O . ASP B 1 192 ? 20.901 12.527 -9.619 1.00 16.47 192 ASP B O 1
ATOM 3636 N N . CYS B 1 193 ? 19.619 13.626 -8.139 1.00 15.15 193 CYS B N 1
ATOM 3637 C CA . CYS B 1 193 ? 19.935 12.714 -7.031 1.00 14.60 193 CYS B CA 1
ATOM 3638 C C . CYS B 1 193 ? 19.277 11.330 -7.125 1.00 13.49 193 CYS B C 1
ATOM 3639 O O . CYS B 1 193 ? 19.565 10.473 -6.291 1.00 13.23 193 CYS B O 1
ATOM 3642 N N . VAL B 1 194 ? 18.401 11.102 -8.111 1.00 12.80 194 VAL B N 1
ATOM 3643 C CA . VAL B 1 194 ? 17.904 9.738 -8.396 1.00 12.50 194 VAL B CA 1
ATOM 3644 C C . VAL B 1 194 ? 18.444 9.181 -9.725 1.00 12.84 194 VAL B C 1
ATOM 3645 O O . VAL B 1 194 ? 17.937 8.183 -10.239 1.00 12.45 194 VAL B O 1
ATOM 3649 N N . SER B 1 195 ? 19.501 9.792 -10.262 1.00 13.55 195 SER B N 1
ATOM 3650 C CA . SER B 1 195 ? 20.074 9.354 -11.544 1.00 14.73 195 SER B CA 1
ATOM 3651 C C . SER B 1 195 ? 20.812 8.010 -11.460 1.00 14.66 195 SER B C 1
ATOM 3652 O O . SER B 1 195 ? 21.144 7.411 -12.486 1.00 14.80 195 SER B O 1
ATOM 3655 N N . HIS B 1 196 ? 21.059 7.543 -10.239 1.00 14.27 196 HIS B N 1
ATOM 3656 C CA . HIS B 1 196 ? 21.746 6.274 -10.004 1.00 14.62 196 HIS B CA 1
ATOM 3657 C C . HIS B 1 196 ? 20.805 5.16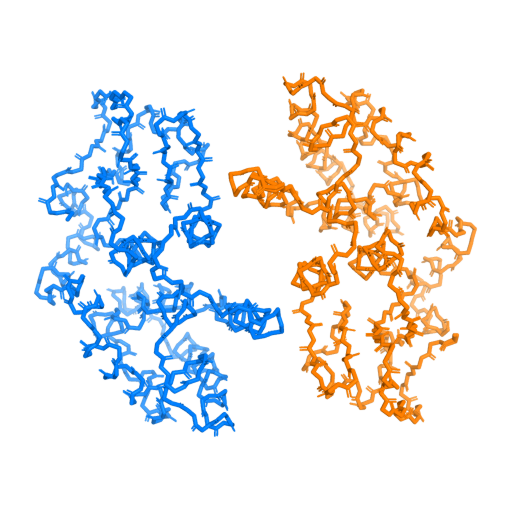7 -9.507 1.00 13.97 196 HIS B C 1
ATOM 3658 O O . HIS B 1 196 ? 21.248 4.045 -9.271 1.00 14.85 196 HIS B O 1
ATOM 3665 N N . THR B 1 197 ? 19.514 5.477 -9.387 1.00 13.14 197 THR B N 1
ATOM 3666 C CA . THR B 1 197 ? 18.529 4.591 -8.769 1.00 12.26 197 THR B CA 1
ATOM 3667 C C . THR B 1 197 ? 17.336 4.314 -9.700 1.00 11.83 197 THR B C 1
ATOM 3668 O O . THR B 1 197 ? 16.304 4.975 -9.600 1.00 11.22 197 THR B O 1
ATOM 3672 N N . PRO B 1 198 ? 17.467 3.323 -10.596 1.00 12.16 198 PRO B N 1
ATOM 3673 C CA . PRO B 1 198 ? 16.422 3.106 -11.609 1.00 12.10 198 PRO B CA 1
ATOM 3674 C C . PRO B 1 198 ? 15.075 2.634 -11.067 1.00 11.23 198 PRO B C 1
ATOM 3675 O O . PRO B 1 198 ? 14.042 3.048 -11.584 1.00 11.32 198 PRO B O 1
ATOM 3679 N N . ALA B 1 199 ? 15.067 1.769 -10.055 1.00 11.41 199 ALA B N 1
ATOM 3680 C CA . ALA B 1 199 ? 13.794 1.333 -9.474 1.00 11.04 199 ALA B CA 1
ATOM 3681 C C . ALA B 1 199 ? 13.035 2.501 -8.845 1.00 10.36 199 ALA B C 1
ATOM 3682 O O . ALA B 1 199 ? 11.812 2.585 -8.949 1.00 10.03 199 ALA B O 1
ATOM 3684 N N . LEU B 1 200 ? 13.771 3.405 -8.202 1.00 10.53 200 LEU B N 1
ATOM 3685 C CA A LEU B 1 200 ? 13.170 4.598 -7.603 0.50 9.97 200 LEU B CA 1
ATOM 3686 C CA B LEU B 1 200 ? 13.184 4.585 -7.600 0.50 9.83 200 LEU B CA 1
ATOM 3687 C C . LEU B 1 200 ? 12.586 5.492 -8.685 1.00 9.95 200 LEU B C 1
ATOM 3688 O O . LEU B 1 200 ? 11.534 6.089 -8.498 1.00 9.74 200 LEU B O 1
ATOM 3697 N N . ARG B 1 201 ? 13.259 5.587 -9.826 1.00 9.83 201 ARG B N 1
ATOM 3698 C CA . ARG B 1 201 ? 12.712 6.384 -10.932 1.00 9.94 201 ARG B CA 1
ATOM 3699 C C . ARG B 1 201 ? 11.411 5.755 -11.468 1.00 9.62 201 ARG B C 1
ATOM 3700 O O . ARG B 1 201 ? 10.461 6.469 -11.791 1.00 10.04 201 ARG B O 1
ATOM 3708 N N . LEU B 1 202 ? 11.354 4.426 -11.540 1.00 9.85 202 LEU B N 1
ATOM 3709 C CA . LEU B 1 202 ? 10.111 3.738 -11.925 1.00 9.71 202 LEU B CA 1
ATOM 3710 C C . LEU B 1 202 ? 9.008 3.998 -10.899 1.00 9.45 202 LEU B C 1
ATOM 3711 O O . LEU B 1 202 ? 7.843 4.188 -11.258 1.00 9.29 202 LEU B O 1
ATOM 3716 N N . TRP B 1 203 ? 9.381 4.005 -9.624 1.00 9.18 203 TRP B N 1
ATOM 3717 C CA . TRP B 1 203 ? 8.442 4.272 -8.542 1.00 8.64 203 TRP B CA 1
ATOM 3718 C C . TRP B 1 203 ? 7.856 5.674 -8.662 1.00 8.60 203 TRP B C 1
ATOM 3719 O O . TRP B 1 203 ? 6.657 5.870 -8.491 1.00 8.75 203 TRP B O 1
ATOM 3730 N N . ILE B 1 204 ? 8.708 6.654 -8.941 1.00 8.59 204 ILE B N 1
ATOM 3731 C CA . ILE B 1 204 ? 8.232 8.029 -9.120 1.00 8.96 204 ILE B CA 1
ATOM 3732 C C . ILE B 1 204 ? 7.126 8.092 -10.180 1.00 9.05 204 ILE B C 1
ATOM 3733 O O . ILE B 1 204 ? 6.069 8.684 -9.956 1.00 9.04 204 ILE B O 1
ATOM 3738 N N . SER B 1 205 ? 7.357 7.451 -11.322 1.00 9.13 205 SER B N 1
ATOM 3739 C CA . SER B 1 205 ? 6.353 7.396 -12.389 1.00 9.86 205 SER B CA 1
ATOM 3740 C C . SER B 1 205 ? 5.086 6.674 -11.945 1.00 9.97 205 SER B C 1
ATOM 3741 O O . SER B 1 205 ? 3.976 7.133 -12.206 1.00 9.82 205 SER B O 1
ATOM 3744 N N . ALA B 1 206 ? 5.257 5.540 -11.280 1.00 9.77 206 ALA B N 1
ATOM 3745 C CA . ALA B 1 206 ? 4.110 4.783 -10.781 1.00 10.06 206 ALA B CA 1
ATOM 3746 C C . ALA B 1 206 ? 3.268 5.651 -9.856 1.00 10.03 206 ALA B C 1
ATOM 3747 O O . ALA B 1 206 ? 2.038 5.609 -9.901 1.00 10.12 206 ALA B O 1
ATOM 3749 N N . MET B 1 207 ? 3.935 6.444 -9.024 1.00 9.70 207 MET B N 1
ATOM 3750 C CA . MET B 1 207 ? 3.236 7.342 -8.105 1.00 9.76 207 MET B CA 1
ATOM 3751 C C . MET B 1 207 ? 2.476 8.438 -8.851 1.00 10.39 207 MET B C 1
ATOM 3752 O O . MET B 1 207 ? 1.319 8.702 -8.552 1.00 10.09 207 MET B O 1
ATOM 3757 N N . LYS B 1 208 ? 3.106 9.052 -9.843 1.00 10.90 208 LYS B N 1
ATOM 3758 C CA . LYS B 1 208 ? 2.421 10.087 -10.628 1.00 12.14 208 LYS B CA 1
ATOM 3759 C C . LYS B 1 208 ? 1.160 9.564 -11.318 1.00 12.99 208 LYS B C 1
ATOM 3760 O O . LYS B 1 208 ? 0.206 10.324 -11.540 1.00 14.17 208 LYS B O 1
ATOM 3766 N N . TRP B 1 209 ? 1.164 8.280 -11.673 1.00 13.14 209 TRP B N 1
ATOM 3767 C CA A TRP B 1 209 ? -0.012 7.691 -12.301 0.70 14.36 209 TRP B CA 1
ATOM 3768 C CA B TRP B 1 209 ? 0.022 7.581 -12.276 0.30 13.78 209 TRP B CA 1
ATOM 3769 C C . TRP B 1 209 ? -1.119 7.325 -11.295 1.00 13.77 209 TRP B C 1
ATOM 3770 O O . TRP B 1 209 ? -2.250 7.048 -11.702 1.00 14.81 209 TRP B O 1
ATOM 3791 N N . ASP B 1 210 ? -0.818 7.366 -9.998 1.00 12.88 210 ASP B N 1
ATOM 3792 C CA . ASP B 1 210 ? -1.829 7.088 -8.981 1.00 12.66 210 ASP B CA 1
ATOM 3793 C C . ASP B 1 210 ? -2.877 8.199 -8.995 1.00 12.94 210 ASP B C 1
ATOM 3794 O O . ASP B 1 210 ? -2.518 9.369 -8.966 1.00 12.64 210 ASP B O 1
ATOM 3799 N N . PRO B 1 211 ? -4.173 7.842 -9.030 1.00 13.43 211 PRO B N 1
ATOM 3800 C CA . PRO B 1 211 ? -5.205 8.880 -9.059 1.00 14.01 211 PRO B CA 1
ATOM 3801 C C . PRO B 1 211 ? -5.111 9.901 -7.919 1.00 13.48 211 PRO B C 1
ATOM 3802 O O . PRO B 1 211 ? -5.341 11.091 -8.147 1.00 13.51 211 PRO B O 1
ATOM 3806 N N . THR B 1 212 ? -4.776 9.447 -6.715 1.00 12.69 212 THR B N 1
ATOM 3807 C CA . THR B 1 212 ? -4.719 10.350 -5.565 1.00 12.44 212 THR B CA 1
ATOM 3808 C C . THR B 1 212 ? -3.515 11.283 -5.673 1.00 11.74 212 THR B C 1
ATOM 3809 O O . THR B 1 212 ? -3.652 12.491 -5.497 1.00 11.81 212 THR B O 1
ATOM 3813 N N . VAL B 1 213 ? -2.340 10.727 -5.960 1.00 11.25 213 VAL B N 1
ATOM 3814 C CA . VAL B 1 213 ? -1.152 11.548 -6.185 1.00 11.37 213 VAL B CA 1
ATOM 3815 C C . VAL B 1 213 ? -1.398 12.574 -7.300 1.00 12.27 213 VAL B C 1
ATOM 3816 O O . VAL B 1 213 ? -1.135 13.769 -7.127 1.00 12.08 213 VAL B O 1
ATOM 3820 N N . SER B 1 214 ? -1.921 12.110 -8.435 1.00 13.10 214 SER B N 1
ATOM 3821 C CA A SER B 1 214 ? -2.183 12.984 -9.577 0.70 14.01 214 SER B CA 1
ATOM 3822 C CA B SER B 1 214 ? -2.179 12.988 -9.578 0.30 14.15 214 SER B CA 1
ATOM 3823 C C . SER B 1 214 ? -3.119 14.134 -9.199 1.00 14.72 214 SER B C 1
ATOM 3824 O O . SER B 1 214 ? -2.890 15.288 -9.584 1.00 15.36 214 SER B O 1
ATOM 3829 N N . ALA B 1 215 ? -4.170 13.816 -8.443 1.00 14.97 215 ALA B N 1
ATOM 3830 C CA . ALA B 1 215 ? -5.156 14.816 -8.013 1.00 15.79 215 ALA B CA 1
ATOM 3831 C C . ALA B 1 215 ? -4.554 15.928 -7.157 1.00 15.76 215 ALA B C 1
ATOM 3832 O O . ALA B 1 215 ? -5.035 17.064 -7.192 1.00 16.29 215 ALA B O 1
ATOM 3834 N N . LEU B 1 216 ? -3.509 15.602 -6.398 1.00 15.44 216 LEU B N 1
ATOM 3835 C CA . LEU B 1 216 ? -2.889 16.550 -5.466 1.00 15.79 216 LEU B CA 1
ATOM 3836 C C . LEU B 1 216 ? -1.569 17.139 -5.969 1.00 16.40 216 LEU B C 1
ATOM 3837 O O . LEU B 1 216 ? -0.939 17.914 -5.254 1.00 16.33 216 LEU B O 1
ATOM 3842 N N . LEU B 1 217 ? -1.153 16.780 -7.184 1.00 17.84 217 LEU B N 1
ATOM 3843 C CA . LEU B 1 217 ? 0.085 17.328 -7.767 1.00 18.94 217 LEU B CA 1
ATOM 3844 C C . LEU B 1 217 ? 0.078 18.852 -7.729 1.00 20.35 217 LEU B C 1
ATOM 3845 O O . LEU B 1 217 ? -0.886 19.482 -8.155 1.00 20.58 217 LEU B O 1
ATOM 3850 N N . MET B 1 218 ? 1.161 19.436 -7.218 1.00 21.04 218 MET B N 1
ATOM 3851 C CA A MET B 1 218 ? 1.284 20.887 -7.093 0.70 22.08 218 MET B CA 1
ATOM 3852 C CA B MET B 1 218 ? 1.225 20.887 -7.094 0.30 21.90 218 MET B CA 1
ATOM 3853 C C . MET B 1 218 ? 1.494 21.545 -8.448 1.00 22.96 218 MET B C 1
ATOM 3854 O O . MET B 1 218 ? 2.069 20.938 -9.360 1.00 22.99 218 MET B O 1
ATOM 3863 N N . ASP B 1 219 ? 1.030 22.784 -8.577 1.00 23.84 219 ASP B N 1
ATOM 3864 C CA . ASP B 1 219 ? 1.292 23.584 -9.752 1.00 25.09 219 ASP B CA 1
ATOM 3865 C C . ASP B 1 219 ? 2.751 24.030 -9.645 1.00 24.99 219 ASP B C 1
ATOM 3866 O O . ASP B 1 219 ? 3.116 24.778 -8.731 1.00 24.83 219 ASP B O 1
ATOM 3871 N N . LYS B 1 220 ? 3.581 23.532 -10.559 1.00 24.89 220 LYS B N 1
ATOM 3872 C CA . LYS B 1 220 ? 5.021 23.782 -10.531 1.00 24.89 220 LYS B CA 1
ATOM 3873 C C . LYS B 1 220 ? 5.348 25.272 -10.600 1.00 25.36 220 LYS B C 1
ATOM 3874 O O . LYS B 1 220 ? 6.176 25.758 -9.839 1.00 24.80 220 LYS B O 1
ATOM 3880 N N . SER B 1 221 ? 4.691 25.996 -11.502 1.00 26.12 221 SER B N 1
ATOM 3881 C CA . SER B 1 221 ? 4.974 27.423 -11.673 1.00 27.17 221 SER B CA 1
ATOM 3882 C C . SER B 1 221 ? 4.601 28.233 -10.428 1.00 27.05 221 SER B C 1
ATOM 3883 O O . SER B 1 221 ? 5.326 29.150 -10.048 1.00 27.32 221 SER B O 1
ATOM 3886 N N . ILE B 1 222 ? 3.479 27.891 -9.797 1.00 26.51 222 ILE B N 1
ATOM 3887 C CA . ILE B 1 222 ? 3.043 28.580 -8.583 1.00 26.91 222 ILE B CA 1
ATOM 3888 C C . ILE B 1 222 ? 4.003 28.268 -7.437 1.00 26.07 222 ILE B C 1
ATOM 3889 O O . ILE B 1 222 ? 4.353 29.146 -6.652 1.00 26.27 222 ILE B O 1
ATOM 3894 N N . PHE B 1 223 ? 4.434 27.016 -7.356 1.00 25.35 223 PHE B N 1
ATOM 3895 C CA . PHE B 1 223 ? 5.358 26.599 -6.314 1.00 25.11 223 PHE B CA 1
ATOM 3896 C C . PHE B 1 223 ? 6.685 27.350 -6.458 1.00 25.62 223 PHE B C 1
ATOM 3897 O O . PHE B 1 223 ? 7.258 27.800 -5.469 1.00 25.51 223 PHE B O 1
ATOM 3905 N N . GLN B 1 224 ? 7.149 27.514 -7.695 1.00 26.29 224 GLN B N 1
ATOM 3906 C CA . GLN B 1 224 ? 8.366 28.283 -7.954 1.00 27.15 224 GLN B CA 1
ATOM 3907 C C . GLN B 1 224 ? 8.189 29.735 -7.520 1.00 28.09 224 GLN B C 1
ATOM 3908 O O . GLN B 1 224 ? 9.092 30.319 -6.918 1.00 28.36 224 GLN B O 1
ATOM 3914 N N . GLY B 1 225 ? 7.024 30.307 -7.824 1.00 28.40 225 GLY B N 1
ATOM 3915 C CA . GLY B 1 225 ? 6.688 31.663 -7.395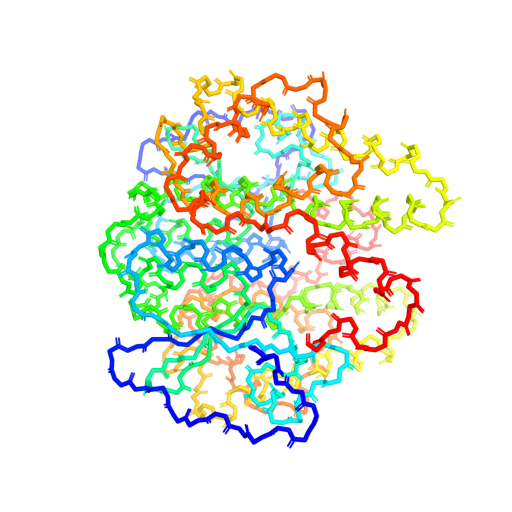 1.00 29.45 225 GLY B CA 1
ATOM 3916 C C . GLY B 1 225 ? 6.746 31.822 -5.885 1.00 29.15 225 GLY B C 1
ATOM 3917 O O . GLY B 1 225 ? 7.256 32.823 -5.379 1.00 29.97 225 GLY B O 1
ATOM 3918 N N . PHE B 1 226 ? 6.218 30.833 -5.169 1.00 28.22 226 PHE B N 1
ATOM 3919 C CA . PHE B 1 226 ? 6.264 30.820 -3.707 1.00 27.88 226 PHE B CA 1
ATOM 3920 C C . PHE B 1 226 ? 7.704 30.796 -3.181 1.00 28.09 226 PHE B C 1
ATOM 3921 O O . PHE B 1 226 ? 8.068 31.592 -2.313 1.00 28.27 226 PHE B O 1
ATOM 3929 N N . LEU B 1 227 ? 8.514 29.884 -3.713 1.00 27.72 227 LEU B N 1
ATOM 3930 C CA . LEU B 1 227 ? 9.911 29.761 -3.298 1.00 28.25 227 LEU B CA 1
ATOM 3931 C C . LEU B 1 227 ? 10.701 31.041 -3.567 1.00 29.67 227 LEU B C 1
ATOM 3932 O O . LEU B 1 227 ? 11.520 31.451 -2.742 1.00 30.01 227 LEU B O 1
ATOM 3937 N N . ASN B 1 228 ? 10.436 31.686 -4.702 1.00 30.45 228 ASN B N 1
ATOM 3938 C CA . ASN B 1 228 ? 11.105 32.938 -5.041 1.00 32.08 228 ASN B CA 1
ATOM 3939 C C . ASN B 1 228 ? 10.840 34.041 -4.013 1.00 32.49 228 ASN B C 1
ATOM 3940 O O . ASN B 1 228 ? 11.769 34.735 -3.606 1.00 33.12 228 ASN B O 1
ATOM 3945 N N . LEU B 1 229 ? 9.586 34.199 -3.588 1.00 31.93 229 LEU B N 1
ATOM 3946 C CA . LEU B 1 229 ? 9.263 35.194 -2.558 1.00 32.43 229 LEU B CA 1
ATOM 3947 C C . LEU B 1 229 ? 9.724 34.749 -1.169 1.00 31.56 229 LEU B C 1
ATOM 3948 O O . LEU B 1 229 ? 10.120 35.586 -0.355 1.00 32.15 229 LEU B O 1
ATOM 3953 N N . TYR B 1 230 ? 9.667 33.444 -0.901 1.00 30.11 230 TYR B N 1
ATOM 3954 C CA . TYR B 1 230 ? 10.159 32.890 0.367 1.00 29.59 230 TYR B CA 1
ATOM 3955 C C . TYR B 1 230 ? 11.625 33.263 0.597 1.00 29.91 230 TYR B C 1
ATOM 3956 O O . TYR B 1 230 ? 11.977 33.822 1.637 1.00 30.11 230 TYR B O 1
ATOM 3965 N N . PHE B 1 231 ? 12.466 32.978 -0.391 1.00 29.71 231 PHE B N 1
ATOM 3966 C CA . PHE B 1 231 ? 13.897 33.289 -0.296 1.00 30.46 231 PHE B CA 1
ATOM 3967 C C . PHE B 1 231 ? 14.229 34.782 -0.468 1.00 31.98 231 PHE B C 1
ATOM 3968 O O . PHE B 1 231 ? 15.374 35.184 -0.272 1.00 32.59 231 PHE B O 1
ATOM 3976 N N . GLN B 1 232 ? 13.233 35.595 -0.832 1.00 32.51 232 GLN B N 1
ATOM 3977 C CA . GLN B 1 232 ? 13.357 37.062 -0.788 1.00 34.26 232 GLN B CA 1
ATOM 3978 C C . GLN B 1 232 ? 12.964 37.633 0.578 1.00 34.12 232 GLN B C 1
ATOM 3979 O O . GLN B 1 232 ? 13.005 38.850 0.774 1.00 35.35 232 GLN B O 1
ATOM 3985 N N . ASN B 1 233 ? 12.572 36.762 1.510 1.00 32.66 233 ASN B N 1
ATOM 3986 C CA . ASN B 1 233 ? 12.102 37.173 2.837 1.00 32.70 233 ASN B CA 1
ATOM 3987 C C . ASN B 1 233 ? 10.869 38.087 2.761 1.00 32.97 233 ASN B C 1
ATOM 3988 O O . ASN B 1 233 ? 10.681 38.977 3.593 1.00 33.50 233 ASN B O 1
ATOM 3993 N N . ASN B 1 234 ? 10.027 37.849 1.761 1.00 32.36 234 ASN B N 1
ATOM 3994 C CA . ASN B 1 234 ? 8.821 38.642 1.571 1.00 32.88 234 ASN B CA 1
ATOM 3995 C C . ASN B 1 234 ? 7.676 37.963 2.313 1.00 31.77 234 ASN B C 1
ATOM 3996 O O . ASN B 1 234 ? 7.319 36.833 1.985 1.00 30.16 234 ASN B O 1
ATOM 4001 N N . PRO B 1 235 ? 7.096 38.644 3.321 1.00 32.43 235 PRO B N 1
ATOM 4002 C CA . PRO B 1 235 ? 6.060 37.976 4.117 1.00 31.56 235 PRO B CA 1
ATOM 4003 C C . PRO B 1 235 ? 4.834 37.552 3.309 1.00 31.13 235 PRO B C 1
ATOM 4004 O O . PRO B 1 235 ? 4.135 36.614 3.699 1.00 29.81 235 PRO B O 1
ATOM 4008 N N . ASN B 1 236 ? 4.593 38.218 2.182 1.00 32.02 236 ASN B N 1
ATOM 4009 C CA . ASN B 1 236 ? 3.457 37.879 1.325 1.00 31.96 236 ASN B CA 1
ATOM 4010 C C . ASN B 1 236 ? 3.540 36.462 0.725 1.00 30.60 236 ASN B C 1
ATOM 4011 O O . ASN B 1 236 ? 2.552 35.959 0.187 1.00 30.23 236 ASN B O 1
ATOM 4016 N N . ALA B 1 237 ? 4.702 35.813 0.837 1.00 29.98 237 ALA B N 1
ATOM 4017 C CA . ALA B 1 237 ? 4.872 34.429 0.381 1.00 28.73 237 ALA B CA 1
ATOM 4018 C C . ALA B 1 237 ? 3.908 33.449 1.052 1.00 27.76 237 ALA B C 1
ATOM 4019 O O . ALA B 1 237 ? 3.551 32.430 0.468 1.00 26.48 237 ALA B O 1
ATOM 4021 N N . PHE B 1 238 ? 3.494 33.757 2.278 1.00 27.95 238 PHE B N 1
ATOM 4022 C CA . PHE B 1 238 ? 2.647 32.855 3.056 1.00 27.16 238 PHE B CA 1
ATOM 4023 C C . PHE B 1 238 ? 1.150 33.199 3.041 1.00 27.54 238 PHE B C 1
ATOM 4024 O O . PHE B 1 238 ? 0.360 32.536 3.715 1.00 26.55 238 PHE B O 1
ATOM 4032 N N . ASP B 1 239 ? 0.759 34.209 2.265 1.00 28.89 239 ASP B N 1
ATOM 4033 C CA . ASP B 1 239 ? -0.649 34.628 2.189 1.00 29.90 239 ASP B CA 1
ATOM 4034 C C . ASP B 1 239 ? -1.393 33.915 1.070 1.00 30.02 239 ASP B C 1
ATOM 4035 O O . ASP B 1 239 ? -0.808 33.147 0.311 1.00 30.09 239 ASP B O 1
#

Secondary structure (DSSP, 8-state):
---PPB-TTPPPP-PPPTT-EEEEE-TT-HHHHHHHHHHHHTT--EEEEEB-SSS--GGGGGTSTT--S-EEE-TT--EE-SHHHHHHHHHHHS-SS--S-SSHHHHHHHHHHHHHTTTHHHHHHHHHHHHHHT---HHHHHHHHHHHHHHHHHHHHHT-SBTTBSS--HHHHHHHHHHHTHHHHT-GGGGTT-HHHHHHHHHHHTSHHHHHHPPPHHHHHHHHHHHHTT-GGGG-/--B-TTPPPP-PPPTT-EEEEE-TT-HHHHHHHHHHHHTT--EEEEEB-SSS--GGGGGTSTT--S-EEE-TT--EE-SHHHHHHHHHHHS-SS--S-SSHHHHHHHHHHHHHTTTHHHHHHHHHHHHHHT---HHHHHHHHHHHHHHHHHHHHHT-SBTTBSS--HHHHHHHHHHHTHHHHT-GGGGTT-HHHHHHHHHHHHSHHHHHH---HHHHHHHHHHHTTT-GGGG-

GO terms:
  GO:0016491 oxidoreductase activity (F, IDA)
  GO:0045174 glutathione dehydrogenase (ascorbate) activity (F, IDA)
  GO:0019852 L-ascorbic acid metabolic process (P, IDA)
  GO:0006805 xenobiotic metabolic process (P, IDA)
  GO:0071243 cellular response to arsenic-containing substance (P, IDA)
  GO:0045174 glutathione dehydrogenase (ascorbate) activity (F, EXP)
  GO:0004364 glutathione transferase activity (F, EXP)
  GO:0005829 cytosol (C, TAS)
  GO:0042802 identical protein binding (F, IPI)
  GO:0005515 protein binding (F, IPI)
  GO:0070062 extracellular exosome (C, HDA)